Protein AF-A0A197JM34-F1 (afdb_monomer)

Solvent-accessible surface area (backbone atoms only — not comparable to full-atom values): 27589 Å² total; per-residue (Å²): 111,69,73,37,66,72,37,55,64,48,36,52,46,45,64,73,39,86,88,44,53,72,69,55,33,53,50,52,52,50,50,51,72,73,41,85,86,58,77,43,88,62,49,67,52,53,52,50,52,50,51,47,49,50,36,36,56,22,37,47,85,67,91,51,92,82,61,74,47,58,57,54,56,46,36,47,71,58,34,50,51,50,32,53,52,52,50,52,53,49,51,51,53,51,51,47,65,72,67,44,86,70,71,85,78,71,90,76,89,85,77,87,87,80,83,73,78,83,72,81,72,85,66,67,59,82,61,77,63,55,56,30,56,28,37,45,46,34,41,69,42,71,69,77,81,76,74,69,73,75,82,69,91,64,91,82,84,89,86,82,92,80,83,90,78,90,77,84,84,76,88,72,76,82,71,94,66,54,52,47,52,71,35,53,47,32,46,36,53,39,50,50,55,40,68,27,87,89,28,42,89,44,46,72,76,49,69,75,63,46,43,60,38,52,52,36,45,29,50,34,48,34,49,50,61,78,44,55,87,81,51,57,71,68,44,51,46,49,48,50,56,37,43,34,57,52,38,51,52,48,35,50,48,62,69,70,43,90,57,55,69,58,40,25,54,43,35,49,71,74,36,41,67,48,50,40,43,23,52,54,30,40,75,75,49,83,65,87,57,40,62,56,38,42,50,29,50,49,48,36,52,37,52,31,65,39,34,70,67,54,49,46,49,48,51,52,13,56,75,67,70,34,77,80,49,43,44,73,64,64,50,47,41,52,50,46,50,52,53,37,49,76,42,99,49,24,70,35,45,44,67,45,49,40,56,51,50,51,42,45,47,54,40,51,53,52,46,49,55,60,37,42,78,71,72,54,78,69,62,70,64,62,56,34,50,55,46,40,53,52,45,52,55,55,49,53,60,56,55,70,66,60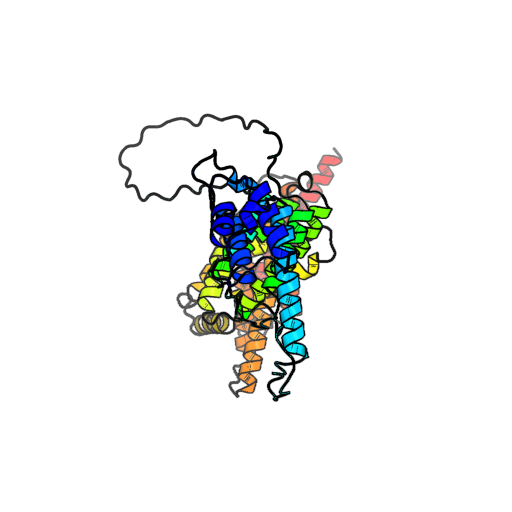,72,75,87,85,60,87,93,48,74,70,53,55,58,50,50,51,52,53,51,50,31,51,52,47,36,54,49,47,36,60,80,67,64,40,78,69,86,43,100,81,64,21,62,60,57,49,50,52,50,51,57,49,50,52,54,51,50,54,51,49,53,52,50,51,54,51,52,56,53,52,56,57,60,72,79,102

pLDDT: mean 85.45, std 16.51, range [33.84, 98.62]

Foldseek 3Di:
DVVCLPDQVSVVCQLPPPPHDPVRNLVSLLVQVVDPPRDHVVSLLVSLLSLLVLLLVLLDDDPDPPDPSVLSLQDLSSLVSLLVSLVVLLVLLVVCVVVPPPPPPDDPPDDDDDPDDPPPDDSANPRLNLSSLLSLLCLQPVDPPPPPPPPPPDDDDDDDDDDDDDDDDDDDDDPPRRRDLSSLLSVLSSLCSCLDPSNCVRDPDALVSLLSSLLSLLVSLLRCQVCVPSADLSSLASSLSSNLSSLQSSLVNQQPPPDLVVLLCCCLPPPVLSLLSSLVSLVRRDDDCSVSSNVSSLSSCLSNNAPPVLLVQCLVCVVVVPPPSNDDRVVSNLVSLLVCCPDPNVLSSLVCLLSNLLSNLVSLVVSQVVVVVVVDDDDPVSSLVSSLVVLLSSLVSLLVSLDPLPDDDDPVVVVSNVSSLVSNVSSVVSCVVSVSQDLDPPCNVVSVVSVVVSVVSSVVSVVSVVVVVVVVVVVVVD

InterPro domains:
  IPR052609 Ribosome Biogenesis Regulator [PTHR15682] (6-468)

Mean predicted aligned error: 7.55 Å

Nearest PDB structures (foldseek):
  6vfk-assembly1_B  TM=3.381E-01  e=5.484E-02  synthetic construct
  3fp2-assembly1_A  TM=1.037E-01  e=1.760E+00  Saccharomyces cerevisiae

Secondary structure (DSSP, 8-state):
-HHHHS-HHHHHHHHHSSSS-HHHHHHHHHHHHH-TT---TTHHHHHHHHHHHHHHHHHSPPS-TT-GGGGGGG-HHHHHHHHHHHHHHHHHHHHHHHH------S------S-------------S--HHHHHHHHHHHS---------------------PPP------PPPPTTPPPHHHHHHHHHHHHHHHSTTTTTT----HHHHHHHHHHHHHHHHHHHH-TTSS-HHHHHHHHHHHHHHHHHHHHHHHH-S-HHHHHHHIIIIIHHHHHHHHHHGGGS-STTHHHHHHHHHHHHHHHHH-HHHHHHHHHHHHTT-TTTS-HHHHHHHHHHHHHHTSTTHHHHHHHHHHHHHHHHHHHHHHHHHHHTTT----HHHHHHHHHHHHHHHHHHHHTTS--TTS---HHHHHHHHHHHHHHHHHHHHHHHTT-----TTTHHHHHHHHHHHHHHHHHHHHHHHHHHHHHHHHH--

Sequence (478 aa):
MEEYLSSSEAFAKALKGLQTSPSDKIRLANEAWRRQDVVLPHKQEFLLEWLCSTLVKAATPSKNPKDTSSSTITDLAHWDLFKDMLTRITHSRKLHRKYGYVAHSRHAPGHDNHTIEAQAPGVLLRVPVVPMFTALVQKLCPTPVTTTPAKSKKNNKNAEASKPSATATTITSPPTDTPSAPVLESASICFNLLSGPLMTEWFQPTLEQYTPLVQTTLEALIEMTQDSSKIDARTQEIMMDFAHIILDRFKRLVVIQPNQKKVFGLVAGKMFEALVRARVAIRSIPGTLQEDCQKAIGAILRTGLFHQEHLQEYTAGYVAGDEKSIQSYQKQLFEQIAAMSNSTHSTAVLDVLPVLVQYFVEESRRKQRSMANSGFERGLESAREIEFSFFKIIYMLAKRQLPNLTDERSESSIDHIANIMDAHNKLLSTILDLNMYQPSNNEAADQYVFMSTSFESIYSCLTTAQTLNNWRSWMIDF

Organism: NCBI:txid1314771

Structure (mmCIF, N/CA/C/O backbone):
data_AF-A0A197JM34-F1
#
_entry.id   AF-A0A197JM34-F1
#
loop_
_atom_site.group_PDB
_atom_site.id
_atom_site.type_symbol
_atom_site.label_atom_id
_atom_site.label_alt_id
_atom_site.label_comp_id
_atom_site.label_asym_id
_atom_site.label_entity_id
_atom_site.label_seq_id
_atom_site.pdbx_PDB_ins_code
_atom_site.Cartn_x
_atom_site.Cartn_y
_atom_site.Cartn_z
_atom_site.occupancy
_atom_site.B_iso_or_equiv
_atom_site.auth_seq_id
_atom_site.auth_comp_id
_atom_site.auth_asym_id
_atom_site.auth_atom_id
_atom_site.pdbx_PDB_model_num
ATOM 1 N N . MET A 1 1 ? 20.524 3.225 -40.034 1.00 72.81 1 MET A N 1
ATOM 2 C CA . MET A 1 1 ? 20.540 2.554 -38.711 1.00 72.81 1 MET A CA 1
ATOM 3 C C . MET A 1 1 ? 21.899 1.950 -38.416 1.00 72.81 1 MET A C 1
ATOM 5 O O . MET A 1 1 ? 22.437 2.282 -37.372 1.00 72.81 1 MET A O 1
ATOM 9 N N . GLU A 1 2 ? 22.480 1.159 -39.325 1.00 84.00 2 GLU A N 1
ATOM 10 C CA . GLU A 1 2 ? 23.836 0.601 -39.146 1.00 84.00 2 GLU A CA 1
ATOM 11 C C . GLU A 1 2 ? 24.896 1.665 -38.837 1.00 84.00 2 GLU A C 1
ATOM 13 O O . GLU A 1 2 ? 25.748 1.457 -37.980 1.00 84.00 2 GLU A O 1
ATOM 18 N N . GLU A 1 3 ? 24.773 2.852 -39.434 1.00 85.25 3 GLU A N 1
ATOM 19 C CA . GLU A 1 3 ? 25.654 3.990 -39.160 1.00 85.25 3 GLU A CA 1
ATOM 20 C C . GLU A 1 3 ? 25.705 4.377 -37.668 1.00 85.25 3 GLU A C 1
ATOM 22 O O . GLU A 1 3 ? 26.777 4.683 -37.154 1.00 85.25 3 GLU A O 1
ATOM 27 N N . TYR A 1 4 ? 24.594 4.284 -36.926 1.00 84.62 4 TYR A N 1
ATOM 28 C CA . TYR A 1 4 ? 24.570 4.602 -35.490 1.00 84.62 4 TYR A CA 1
ATOM 29 C C . TYR A 1 4 ? 25.203 3.519 -34.617 1.00 84.62 4 TYR A C 1
ATOM 31 O O . TYR A 1 4 ? 25.582 3.806 -33.487 1.00 84.62 4 TYR A O 1
ATOM 39 N N . LEU A 1 5 ? 25.305 2.288 -35.119 1.00 84.94 5 LEU A N 1
ATOM 40 C CA . LEU A 1 5 ? 25.933 1.165 -34.420 1.00 84.94 5 LEU A CA 1
ATOM 41 C C . LEU A 1 5 ? 27.425 1.032 -34.759 1.00 84.94 5 LEU A C 1
ATOM 43 O O . LEU A 1 5 ? 28.106 0.199 -34.168 1.00 84.94 5 LEU A O 1
ATOM 47 N N . SER A 1 6 ? 27.936 1.863 -35.675 1.00 85.56 6 SER A N 1
ATOM 48 C CA . SER A 1 6 ? 29.338 1.845 -36.106 1.00 85.56 6 SER A CA 1
ATOM 49 C C . SER A 1 6 ? 30.319 2.341 -35.037 1.00 85.56 6 SER A C 1
ATOM 51 O O . SER A 1 6 ? 31.479 1.931 -35.034 1.00 85.56 6 SER A O 1
ATOM 53 N N . SER A 1 7 ? 29.872 3.195 -34.106 1.00 92.19 7 SER A N 1
ATOM 54 C CA . SER A 1 7 ? 30.683 3.660 -32.978 1.00 92.19 7 SER A CA 1
ATOM 55 C C . SER A 1 7 ? 29.853 3.879 -31.712 1.00 92.19 7 SER A C 1
ATOM 57 O O . SER A 1 7 ? 28.688 4.283 -31.759 1.00 92.19 7 SER A O 1
ATOM 59 N N . SER A 1 8 ? 30.472 3.650 -30.551 1.00 91.25 8 SER A N 1
ATOM 60 C CA . SER A 1 8 ? 29.854 3.874 -29.236 1.00 91.25 8 SER A CA 1
ATOM 61 C C . SER A 1 8 ? 29.412 5.329 -29.033 1.00 91.25 8 SER A C 1
ATOM 63 O O . SER A 1 8 ? 28.371 5.585 -28.423 1.00 91.25 8 SER A O 1
ATOM 65 N N . GLU A 1 9 ? 30.164 6.286 -29.583 1.00 93.44 9 GLU A N 1
ATOM 66 C CA . GLU A 1 9 ? 29.843 7.712 -29.537 1.00 93.44 9 GLU A CA 1
ATOM 67 C C . GLU A 1 9 ? 28.615 8.050 -30.391 1.00 93.44 9 GLU A C 1
ATOM 69 O O . GLU A 1 9 ? 27.689 8.704 -29.899 1.00 93.44 9 GLU A O 1
ATOM 74 N N . ALA A 1 10 ? 28.567 7.574 -31.642 1.00 93.19 10 ALA A N 1
ATOM 75 C CA . ALA A 1 10 ? 27.424 7.790 -32.529 1.00 93.19 10 ALA A CA 1
ATOM 76 C C . ALA A 1 10 ? 26.146 7.196 -31.925 1.00 93.19 10 ALA A C 1
ATOM 78 O O . ALA A 1 10 ? 25.104 7.856 -31.909 1.00 93.19 10 ALA A O 1
ATOM 79 N N . PHE A 1 11 ? 26.252 6.002 -31.339 1.00 95.44 11 PHE A N 1
ATOM 80 C CA . PHE A 1 11 ? 25.159 5.342 -30.636 1.00 95.44 11 PHE A CA 1
ATOM 81 C C . PHE A 1 11 ? 24.652 6.162 -29.442 1.00 95.44 11 PHE A C 1
ATOM 83 O O . PHE A 1 11 ? 23.457 6.459 -29.331 1.00 95.44 11 PHE A O 1
ATOM 90 N N . ALA A 1 12 ? 25.558 6.584 -28.554 1.00 94.69 12 ALA A N 1
ATOM 91 C CA . ALA A 1 12 ? 25.198 7.370 -27.379 1.00 94.69 12 ALA A CA 1
ATOM 92 C C . ALA A 1 12 ? 24.575 8.722 -27.762 1.00 94.69 12 ALA A C 1
ATOM 94 O O . ALA A 1 12 ? 23.605 9.160 -27.132 1.00 94.69 12 ALA A O 1
ATOM 95 N N . LYS A 1 13 ? 25.091 9.363 -28.818 1.00 95.19 13 LYS A N 1
ATOM 96 C CA . LYS A 1 13 ? 24.552 10.609 -29.373 1.00 95.19 13 LYS A CA 1
ATOM 97 C C . LYS A 1 13 ? 23.167 10.403 -29.980 1.00 95.19 13 LYS A C 1
ATOM 99 O O . LYS A 1 13 ? 22.299 11.246 -29.768 1.00 95.19 13 LYS A O 1
ATOM 104 N N . ALA A 1 14 ? 22.925 9.286 -30.662 1.00 95.38 14 ALA A N 1
ATOM 105 C CA . ALA A 1 14 ? 21.617 8.961 -31.222 1.00 95.38 14 ALA A CA 1
ATOM 106 C C . ALA A 1 14 ? 20.561 8.731 -30.125 1.00 95.38 14 ALA A C 1
ATOM 108 O O . ALA A 1 14 ? 19.447 9.247 -30.234 1.00 95.38 14 ALA A O 1
ATOM 109 N N . LEU A 1 15 ? 20.910 8.034 -29.037 1.00 95.19 15 LEU A N 1
ATOM 110 C CA . LEU A 1 15 ? 19.987 7.777 -27.923 1.00 95.19 15 LEU A CA 1
ATOM 111 C C . LEU A 1 15 ? 19.702 9.011 -27.054 1.00 95.19 15 LEU A C 1
ATOM 113 O O . LEU A 1 15 ? 18.572 9.196 -26.592 1.00 95.19 15 LEU A O 1
ATOM 117 N N . LYS A 1 16 ? 20.706 9.861 -26.813 1.00 93.31 16 LYS A N 1
ATOM 118 C CA . LYS A 1 16 ? 20.572 11.049 -25.947 1.00 93.31 16 LYS A CA 1
ATOM 119 C C . LYS A 1 16 ? 20.187 12.321 -26.709 1.00 93.31 16 LYS A C 1
ATOM 121 O O . LYS A 1 16 ? 19.658 13.247 -26.100 1.00 93.31 16 LYS A O 1
ATOM 126 N N . GLY A 1 17 ? 20.443 12.378 -28.013 1.00 91.19 17 GLY A N 1
ATOM 127 C CA . GLY A 1 17 ? 20.218 13.554 -28.852 1.00 91.19 17 GLY A CA 1
ATOM 128 C C . GLY A 1 17 ? 18.743 13.836 -29.138 1.00 91.19 17 GLY A C 1
ATOM 129 O O . GLY A 1 17 ? 17.887 12.966 -29.007 1.00 91.19 17 GLY A O 1
ATOM 130 N N . LEU A 1 18 ? 18.439 15.066 -29.552 1.00 89.69 18 LEU A N 1
ATOM 131 C CA . LEU A 1 18 ? 17.082 15.491 -29.931 1.00 89.69 18 LEU A CA 1
ATOM 132 C C . LEU A 1 18 ? 16.704 15.113 -31.374 1.00 89.69 18 LEU A C 1
ATOM 134 O O . LEU A 1 18 ? 15.534 15.166 -31.721 1.00 89.69 18 LEU A O 1
ATOM 138 N N . GLN A 1 19 ? 17.687 14.736 -32.199 1.00 92.94 19 GLN A N 1
ATOM 139 C CA . GLN A 1 19 ? 17.500 14.482 -33.635 1.00 92.94 19 GLN A CA 1
ATOM 140 C C . GLN A 1 19 ? 16.808 13.146 -33.932 1.00 92.94 19 GLN A C 1
ATOM 142 O O . GLN A 1 19 ? 16.233 12.965 -35.000 1.00 92.94 19 GLN A O 1
ATOM 147 N N . THR A 1 20 ? 16.861 12.207 -32.988 1.00 92.69 20 THR A N 1
ATOM 148 C CA . THR A 1 20 ? 16.261 10.880 -33.131 1.00 92.69 20 THR A CA 1
ATOM 149 C C . THR A 1 20 ? 14.874 10.878 -32.500 1.00 92.69 20 THR A C 1
ATOM 151 O O . THR A 1 20 ? 14.718 11.288 -31.342 1.00 92.69 20 THR A O 1
ATOM 154 N N . SER A 1 21 ? 13.874 10.385 -33.231 1.00 93.00 21 SER A N 1
ATOM 155 C CA . SER A 1 21 ? 12.513 10.249 -32.709 1.00 93.00 21 SER A CA 1
ATOM 156 C C . SER A 1 21 ? 12.462 9.278 -31.509 1.00 93.00 21 SER A C 1
ATOM 158 O O . SER A 1 21 ? 13.313 8.388 -31.404 1.00 93.00 21 SER A O 1
ATOM 160 N N . PRO A 1 22 ? 11.493 9.401 -30.577 1.00 93.06 22 PRO A N 1
ATOM 161 C CA . PRO A 1 22 ? 11.365 8.462 -29.457 1.00 93.06 22 PRO A CA 1
ATOM 162 C C . PRO A 1 22 ? 11.225 6.993 -29.892 1.00 93.06 22 PRO A C 1
ATOM 164 O O . PRO A 1 22 ? 11.863 6.121 -29.304 1.00 93.06 22 PRO A O 1
ATOM 167 N N . SER A 1 23 ? 10.460 6.724 -30.957 1.00 94.50 23 SER A N 1
ATOM 168 C CA . SER A 1 23 ? 10.277 5.381 -31.524 1.00 94.50 23 SER A CA 1
ATOM 169 C C . SER A 1 23 ? 11.570 4.822 -32.137 1.00 94.50 23 SER A C 1
ATOM 171 O O . SER A 1 23 ? 11.894 3.647 -31.956 1.00 94.50 23 SER A O 1
ATOM 173 N N . ASP A 1 24 ? 12.364 5.661 -32.805 1.00 95.56 24 ASP A N 1
ATOM 174 C CA . ASP A 1 24 ? 13.670 5.254 -33.328 1.00 95.56 24 ASP A CA 1
ATOM 175 C C . ASP A 1 24 ? 14.680 4.990 -32.213 1.00 95.56 24 ASP A C 1
ATOM 177 O O . ASP A 1 24 ? 15.460 4.044 -32.313 1.00 95.56 24 ASP A O 1
ATOM 181 N N . LYS A 1 25 ? 14.647 5.774 -31.128 1.00 96.38 25 LYS A N 1
ATOM 182 C CA . LYS A 1 25 ? 15.509 5.548 -29.960 1.00 96.38 25 LYS A CA 1
ATOM 183 C C . LYS A 1 25 ? 15.228 4.203 -29.302 1.00 96.38 25 LYS A C 1
ATOM 185 O O . LYS A 1 25 ? 16.170 3.457 -29.046 1.00 96.38 25 LYS A O 1
ATOM 190 N N . ILE A 1 26 ? 13.957 3.875 -29.050 1.00 97.38 26 ILE A N 1
ATOM 191 C CA . ILE A 1 26 ? 13.606 2.587 -28.436 1.00 97.38 26 ILE A CA 1
ATOM 192 C C . ILE A 1 26 ? 13.943 1.415 -29.365 1.00 97.38 26 ILE A C 1
ATOM 194 O O . ILE A 1 26 ? 14.484 0.408 -28.906 1.00 97.38 26 ILE A O 1
ATOM 198 N N . ARG A 1 27 ? 13.730 1.566 -30.680 1.00 97.19 27 ARG A N 1
ATOM 199 C CA . ARG A 1 27 ? 14.135 0.571 -31.683 1.00 97.19 27 ARG A CA 1
ATOM 200 C C . ARG A 1 27 ? 15.649 0.350 -31.680 1.00 97.19 27 ARG A C 1
ATOM 202 O O . ARG A 1 27 ? 16.086 -0.794 -31.588 1.00 97.19 27 ARG A O 1
ATOM 209 N N . LEU A 1 28 ? 16.430 1.430 -31.721 1.00 97.19 28 LEU A N 1
ATOM 210 C CA . LEU A 1 28 ? 17.893 1.396 -31.701 1.00 97.19 28 LEU A CA 1
ATOM 211 C C . LEU A 1 28 ? 18.427 0.755 -30.409 1.00 97.19 28 LEU A C 1
ATOM 213 O O . LEU A 1 28 ? 19.334 -0.075 -30.459 1.00 97.19 28 LEU A O 1
ATOM 217 N N . ALA A 1 29 ? 17.840 1.086 -29.255 1.00 97.62 29 ALA A N 1
ATOM 218 C CA . ALA A 1 29 ? 18.199 0.484 -27.972 1.00 97.62 29 ALA A CA 1
ATOM 219 C C . ALA A 1 29 ? 17.871 -1.017 -27.914 1.00 97.62 29 ALA A C 1
ATOM 221 O O . ALA A 1 29 ? 18.677 -1.799 -27.412 1.00 97.62 29 ALA A O 1
ATOM 222 N N . ASN A 1 30 ? 16.718 -1.430 -28.449 1.00 97.75 30 ASN A N 1
ATOM 223 C CA . ASN A 1 30 ? 16.312 -2.835 -28.509 1.00 97.75 30 ASN A CA 1
ATOM 224 C C . ASN A 1 30 ? 17.216 -3.653 -29.447 1.00 97.75 30 ASN A C 1
ATOM 226 O O . ASN A 1 30 ? 17.644 -4.752 -29.096 1.00 97.75 30 ASN A O 1
ATOM 230 N N . GLU A 1 31 ? 17.559 -3.108 -30.617 1.00 96.69 31 GLU A N 1
ATOM 231 C CA . GLU A 1 31 ? 18.496 -3.748 -31.542 1.00 96.69 31 GLU A CA 1
ATOM 232 C C . GLU A 1 31 ? 19.875 -3.911 -30.895 1.00 96.69 31 GLU A C 1
ATOM 234 O O . GLU A 1 31 ? 20.408 -5.023 -30.853 1.00 96.69 31 GLU A O 1
ATOM 239 N N . ALA A 1 32 ? 20.408 -2.834 -30.307 1.00 96.31 32 ALA A N 1
ATOM 240 C CA . ALA A 1 32 ? 21.668 -2.889 -29.586 1.00 96.31 32 ALA A CA 1
ATOM 241 C C . ALA A 1 32 ? 21.612 -3.927 -28.467 1.00 96.31 32 ALA A C 1
ATOM 243 O O . ALA A 1 32 ? 22.497 -4.769 -28.402 1.00 96.31 32 ALA A O 1
ATOM 244 N N . TRP A 1 33 ? 20.570 -3.944 -27.630 1.00 96.44 33 TRP A N 1
ATOM 245 C CA . TRP A 1 33 ? 20.419 -4.911 -26.538 1.00 96.44 33 TRP A CA 1
ATOM 246 C C . TRP A 1 33 ? 20.502 -6.374 -27.006 1.00 96.44 33 TRP A C 1
ATOM 248 O O . TRP A 1 33 ? 21.169 -7.189 -26.366 1.00 96.44 33 TRP A O 1
ATOM 258 N N . ARG A 1 34 ? 19.880 -6.708 -28.144 1.00 96.06 34 ARG A N 1
ATOM 259 C CA . ARG A 1 34 ? 19.813 -8.084 -28.667 1.00 96.06 34 ARG A CA 1
ATOM 260 C C . ARG A 1 34 ? 21.080 -8.541 -29.391 1.00 96.06 34 ARG A C 1
ATOM 262 O O . ARG A 1 34 ? 21.389 -9.730 -29.363 1.00 96.06 34 ARG A O 1
ATOM 269 N N . ARG A 1 35 ? 21.796 -7.622 -30.036 1.00 94.69 35 ARG A N 1
ATOM 270 C CA . ARG A 1 35 ? 22.958 -7.904 -30.891 1.00 94.69 35 ARG A CA 1
ATOM 271 C C . ARG A 1 35 ? 24.244 -8.091 -30.093 1.00 94.69 35 ARG A C 1
ATOM 273 O O . ARG A 1 35 ? 24.640 -7.183 -29.377 1.00 94.69 35 ARG A O 1
ATOM 280 N N . GLN A 1 36 ? 24.928 -9.229 -30.201 1.00 91.19 36 GLN A N 1
ATOM 281 C CA . GLN A 1 36 ? 26.193 -9.457 -29.476 1.00 91.19 36 GLN A CA 1
ATOM 282 C C . GLN A 1 36 ? 27.399 -8.750 -30.111 1.00 91.19 36 GLN A C 1
ATOM 284 O O . GLN A 1 36 ? 28.368 -8.460 -29.421 1.00 91.19 36 GLN A O 1
ATOM 289 N N . ASP A 1 37 ? 27.314 -8.438 -31.401 1.00 90.88 37 ASP A N 1
ATOM 290 C CA . ASP A 1 37 ? 28.359 -7.801 -32.205 1.00 90.88 37 ASP A CA 1
ATOM 291 C C . ASP A 1 37 ? 28.486 -6.286 -31.968 1.00 90.88 37 ASP A C 1
ATOM 293 O O . ASP A 1 37 ? 29.477 -5.674 -32.358 1.00 90.88 37 ASP A O 1
ATOM 297 N N . VAL A 1 38 ? 27.511 -5.668 -31.293 1.00 90.69 38 VAL A N 1
ATOM 298 C CA . VAL A 1 38 ? 27.572 -4.249 -30.918 1.00 90.69 38 VAL A CA 1
ATOM 299 C C . VAL A 1 38 ? 28.519 -4.070 -29.731 1.00 90.69 38 VAL A C 1
ATOM 301 O O . VAL A 1 38 ? 28.158 -4.354 -28.583 1.00 90.69 38 VAL A O 1
ATOM 304 N N . VAL A 1 39 ? 29.718 -3.557 -30.015 1.00 88.19 39 VAL A N 1
ATOM 305 C CA . VAL A 1 39 ? 30.751 -3.252 -29.018 1.00 88.19 39 VAL A CA 1
ATOM 306 C C . VAL A 1 39 ? 30.450 -1.906 -28.359 1.00 88.19 39 VAL A C 1
ATOM 308 O O . VAL A 1 39 ? 30.735 -0.839 -28.901 1.00 88.19 39 VAL A O 1
ATOM 311 N N . LEU A 1 40 ? 29.867 -1.958 -27.163 1.00 90.19 40 LEU A N 1
ATOM 312 C CA . LEU A 1 40 ? 29.619 -0.790 -26.323 1.00 90.19 40 LEU A CA 1
ATOM 313 C C . LEU A 1 40 ? 30.230 -1.036 -24.935 1.00 90.19 40 LEU A C 1
ATOM 315 O O . LEU A 1 40 ? 29.888 -2.041 -24.305 1.00 90.19 40 LEU A O 1
ATOM 319 N N . PRO A 1 41 ? 31.108 -0.149 -24.431 1.00 89.44 41 PRO A N 1
ATOM 320 C CA . PRO A 1 41 ? 31.619 -0.264 -23.069 1.00 89.44 41 PRO A CA 1
ATOM 321 C C . PRO A 1 41 ? 30.465 -0.273 -22.064 1.00 89.44 41 PRO A C 1
ATOM 323 O O . PRO A 1 41 ? 29.601 0.601 -22.127 1.00 89.44 41 PRO A O 1
ATOM 326 N N . HIS A 1 42 ? 30.442 -1.257 -21.158 1.00 90.38 42 HIS A N 1
ATOM 327 C CA . HIS A 1 42 ? 29.378 -1.418 -20.153 1.00 90.38 42 HIS A CA 1
ATOM 328 C C . HIS A 1 42 ? 27.971 -1.345 -20.762 1.00 90.38 42 HIS A C 1
ATOM 330 O O . HIS A 1 42 ? 27.092 -0.599 -20.327 1.00 90.38 42 HIS A O 1
ATOM 336 N N . LYS A 1 43 ? 27.781 -2.084 -21.858 1.00 92.56 43 LYS A N 1
ATOM 337 C CA . LYS A 1 43 ? 26.567 -2.041 -22.669 1.00 92.56 43 LYS A CA 1
ATOM 338 C C . LYS A 1 43 ? 25.286 -2.221 -21.860 1.00 92.56 43 LYS A C 1
ATOM 340 O O . LYS A 1 43 ? 24.303 -1.525 -22.117 1.00 92.56 43 LYS A O 1
ATOM 345 N N . GLN A 1 44 ? 25.275 -3.179 -20.932 1.00 93.19 44 GLN A N 1
ATOM 346 C CA . GLN A 1 44 ? 24.068 -3.510 -20.180 1.00 93.19 44 GLN A CA 1
ATOM 347 C C . GLN A 1 44 ? 23.716 -2.393 -19.201 1.00 93.19 44 GLN A C 1
ATOM 349 O O . GLN A 1 44 ? 22.569 -1.953 -19.156 1.00 93.19 44 GLN A O 1
ATOM 354 N N . GLU A 1 45 ? 24.722 -1.895 -18.486 1.00 92.25 45 GLU A N 1
ATOM 355 C CA . GLU A 1 45 ? 24.641 -0.769 -17.564 1.00 92.25 45 GLU A CA 1
ATOM 356 C C . GLU A 1 45 ? 24.133 0.478 -18.287 1.00 92.25 45 GLU A C 1
ATOM 358 O O . GLU A 1 45 ? 23.158 1.094 -17.861 1.00 92.25 45 GLU A O 1
ATOM 363 N N . PHE A 1 46 ? 24.766 0.817 -19.413 1.00 94.25 46 PHE A N 1
ATOM 364 C CA . PHE A 1 46 ? 24.465 2.017 -20.180 1.00 94.25 46 PHE A CA 1
ATOM 365 C C . PHE A 1 46 ? 23.023 2.021 -20.692 1.00 94.25 46 PHE A C 1
ATOM 367 O O . PHE A 1 46 ? 22.317 3.022 -20.550 1.00 94.25 46 PHE A O 1
ATOM 374 N N . LEU A 1 47 ? 22.573 0.910 -21.287 1.00 96.06 47 LEU A N 1
ATOM 375 C CA . LEU A 1 47 ? 21.222 0.804 -21.837 1.00 96.06 47 LEU A CA 1
ATOM 376 C C . LEU A 1 47 ? 20.158 0.817 -20.738 1.00 96.06 47 LEU A C 1
ATOM 378 O O . LEU A 1 47 ? 19.148 1.509 -20.879 1.00 96.06 47 LEU A O 1
ATOM 382 N N . LEU A 1 48 ? 20.400 0.105 -19.635 1.00 96.00 48 LEU A N 1
ATOM 383 C CA . LEU A 1 48 ? 19.492 0.079 -18.494 1.00 96.00 48 LEU A CA 1
ATOM 384 C C . LEU A 1 48 ? 19.371 1.465 -17.844 1.00 96.00 48 LEU A C 1
ATOM 386 O O . LEU A 1 48 ? 18.261 1.929 -17.583 1.00 96.00 48 LEU A O 1
ATOM 390 N N . GLU A 1 49 ? 20.495 2.152 -17.620 1.00 95.69 49 GLU A N 1
ATOM 391 C CA . GLU A 1 49 ? 20.528 3.502 -17.049 1.00 95.69 49 GLU A CA 1
ATOM 392 C C . GLU A 1 49 ? 19.846 4.521 -17.971 1.00 95.69 49 GLU A C 1
ATOM 394 O O . GLU A 1 49 ? 19.070 5.361 -17.499 1.00 95.69 49 GLU A O 1
ATOM 399 N N . TRP A 1 50 ? 20.079 4.430 -19.285 1.00 96.75 50 TRP A N 1
ATOM 400 C CA . TRP A 1 50 ? 19.402 5.261 -20.280 1.00 96.75 50 TRP A CA 1
ATOM 401 C C . TRP A 1 50 ? 17.884 5.051 -20.261 1.00 96.75 50 TRP A C 1
ATOM 403 O O . TRP A 1 50 ? 17.139 6.035 -20.224 1.00 96.75 50 TRP A O 1
ATOM 413 N N . LEU A 1 51 ? 17.419 3.799 -20.242 1.00 97.69 51 LEU A N 1
ATOM 414 C CA . LEU A 1 51 ? 15.991 3.481 -20.254 1.00 97.69 51 LEU A CA 1
ATOM 415 C C . LEU A 1 51 ? 15.305 3.950 -18.965 1.00 97.69 51 LEU A C 1
ATOM 417 O O . LEU A 1 51 ? 14.294 4.649 -19.032 1.00 97.69 51 LEU A O 1
ATOM 421 N N . CYS A 1 52 ? 15.902 3.671 -17.801 1.00 97.12 52 CYS A N 1
ATOM 422 C CA . CYS A 1 52 ? 15.398 4.150 -16.511 1.00 97.12 52 CYS A CA 1
ATOM 423 C C . CYS A 1 52 ? 15.339 5.681 -16.470 1.00 97.12 52 CYS A C 1
ATOM 425 O O . CYS A 1 52 ? 14.331 6.256 -16.068 1.00 97.12 52 CYS A O 1
ATOM 427 N N . SER A 1 53 ? 16.396 6.359 -16.929 1.00 96.31 53 SER A N 1
ATOM 428 C CA . SER A 1 53 ? 16.427 7.825 -16.995 1.00 96.31 53 SER A CA 1
ATOM 429 C C . SER A 1 53 ? 15.341 8.383 -17.913 1.00 96.31 53 SER A C 1
ATOM 431 O O . SER A 1 53 ? 14.782 9.441 -17.633 1.00 96.31 53 SER A O 1
ATOM 433 N N . THR A 1 54 ? 15.051 7.694 -19.016 1.00 96.19 54 THR A N 1
ATOM 434 C CA . THR A 1 54 ? 14.031 8.094 -19.991 1.00 96.19 54 THR A CA 1
ATOM 435 C C . THR A 1 54 ? 12.627 7.960 -19.397 1.00 96.19 54 THR A C 1
ATOM 437 O O . THR A 1 54 ? 11.866 8.926 -19.427 1.00 96.19 54 THR A O 1
ATOM 440 N N . LEU A 1 55 ? 12.316 6.826 -18.762 1.00 97.00 55 LEU A N 1
ATOM 441 C CA . LEU A 1 55 ? 11.036 6.600 -18.081 1.00 97.00 55 LEU A CA 1
ATOM 442 C C . LEU A 1 55 ? 10.837 7.542 -16.883 1.00 97.00 55 LEU A C 1
ATOM 444 O O . LEU A 1 55 ? 9.755 8.091 -16.699 1.00 97.00 55 LEU A O 1
ATOM 448 N N . VAL A 1 56 ? 11.880 7.805 -16.092 1.00 96.44 56 VAL A N 1
ATOM 449 C CA . VAL A 1 56 ? 11.795 8.745 -14.960 1.00 96.44 56 VAL A CA 1
ATOM 450 C C . VAL A 1 56 ? 11.608 10.189 -15.429 1.00 96.44 56 VAL A C 1
ATOM 452 O O . VAL A 1 56 ? 10.843 10.930 -14.819 1.00 96.44 56 VAL A O 1
ATOM 455 N N . LYS A 1 57 ? 12.235 10.600 -16.537 1.00 94.88 57 LYS A N 1
ATOM 456 C CA . LYS A 1 57 ? 11.968 11.916 -17.146 1.00 94.88 57 LYS A CA 1
ATOM 457 C C . LYS A 1 57 ? 10.540 12.022 -17.686 1.00 94.88 57 LYS A C 1
ATOM 459 O O . LYS A 1 57 ? 9.927 13.075 -17.555 1.00 94.88 57 LYS A O 1
ATOM 464 N N . ALA A 1 58 ? 10.005 10.944 -18.257 1.00 94.00 58 ALA A N 1
ATOM 465 C CA . ALA A 1 58 ? 8.609 10.877 -18.691 1.00 94.00 58 ALA A CA 1
ATOM 466 C C . ALA A 1 58 ? 7.620 10.953 -17.512 1.00 94.00 58 ALA A C 1
ATOM 468 O O . ALA A 1 58 ? 6.512 11.459 -17.664 1.00 94.00 58 ALA A O 1
ATOM 469 N N . ALA A 1 59 ? 8.036 10.486 -16.332 1.00 94.56 59 ALA A N 1
ATOM 470 C CA . ALA A 1 59 ? 7.245 10.512 -15.106 1.00 94.56 59 ALA A CA 1
ATOM 471 C C . ALA A 1 59 ? 7.145 11.903 -14.459 1.00 94.56 59 ALA A C 1
ATOM 473 O O . ALA A 1 59 ? 6.210 12.170 -13.707 1.00 94.56 59 ALA A O 1
ATOM 474 N N . THR A 1 60 ? 8.105 12.796 -14.716 1.00 91.81 60 THR A N 1
ATOM 475 C CA . THR A 1 60 ? 8.057 14.153 -14.164 1.00 91.81 60 THR A CA 1
ATOM 476 C C . THR A 1 60 ? 7.082 15.028 -14.954 1.00 91.81 60 THR A C 1
ATOM 478 O O . THR A 1 60 ? 7.202 15.091 -16.179 1.00 91.81 60 THR A O 1
ATOM 481 N N . PRO A 1 61 ? 6.146 15.742 -14.296 1.00 85.56 61 PRO A N 1
ATOM 482 C CA . PRO A 1 61 ? 5.229 16.639 -14.989 1.00 85.56 61 PRO A CA 1
ATOM 483 C C . PRO A 1 61 ? 6.028 17.740 -15.690 1.00 85.56 61 PRO A C 1
ATOM 485 O O . PRO A 1 61 ? 6.727 18.523 -15.038 1.00 85.56 61 PRO A O 1
ATOM 488 N N . SER A 1 62 ? 5.953 17.789 -17.023 1.00 83.62 62 SER A N 1
ATOM 489 C CA . SER A 1 62 ? 6.607 18.862 -17.767 1.00 83.62 62 SER A CA 1
ATOM 490 C C . SER A 1 62 ? 5.880 20.181 -17.524 1.00 83.62 62 SER A C 1
ATOM 492 O O . SER A 1 62 ? 4.652 20.258 -17.564 1.00 83.62 62 SER A O 1
ATOM 494 N N . LYS A 1 63 ? 6.654 21.249 -17.305 1.00 84.19 63 LYS A N 1
ATOM 495 C CA . LYS A 1 63 ? 6.132 22.623 -17.298 1.00 84.19 63 LYS A CA 1
ATOM 496 C C . LYS A 1 63 ? 5.697 23.073 -18.694 1.00 84.19 63 LYS A C 1
ATOM 498 O O . LYS A 1 63 ? 4.929 24.023 -18.808 1.00 84.19 63 LYS A O 1
ATOM 503 N N . ASN A 1 64 ? 6.192 22.408 -19.737 1.00 80.75 64 ASN A N 1
ATOM 504 C CA . ASN A 1 64 ? 5.860 22.710 -21.115 1.00 80.75 64 ASN A CA 1
ATOM 505 C C . ASN A 1 64 ? 4.767 21.749 -21.598 1.00 80.75 64 ASN A C 1
ATOM 507 O O . ASN A 1 64 ? 5.049 20.573 -21.824 1.00 80.75 64 ASN A O 1
ATOM 511 N N . PRO A 1 65 ? 3.538 22.232 -21.854 1.00 70.88 65 PRO A N 1
ATOM 512 C CA . PRO A 1 65 ? 2.446 21.393 -22.354 1.00 70.88 65 PRO A CA 1
ATOM 513 C C . PRO A 1 65 ? 2.695 20.837 -23.768 1.00 70.88 65 PRO A C 1
ATOM 515 O O . PRO A 1 65 ? 1.923 20.017 -24.247 1.00 70.88 65 PRO A O 1
ATOM 518 N N . LYS A 1 66 ? 3.759 21.286 -24.450 1.00 75.88 66 LYS A N 1
ATOM 519 C CA . LYS A 1 66 ? 4.181 20.780 -25.765 1.00 75.88 66 LYS A CA 1
ATOM 520 C C . LYS A 1 66 ? 5.176 19.618 -25.687 1.00 75.88 66 LYS A C 1
ATOM 522 O O . LYS A 1 66 ? 5.527 19.075 -26.732 1.00 75.88 66 LYS A O 1
ATOM 527 N N . ASP A 1 67 ? 5.646 19.245 -24.498 1.00 74.62 67 ASP A N 1
ATOM 528 C CA . ASP A 1 67 ? 6.597 18.145 -24.373 1.00 74.62 67 ASP A CA 1
ATOM 529 C C . ASP A 1 67 ? 5.870 16.808 -24.542 1.00 74.62 67 ASP A C 1
ATOM 531 O O . ASP A 1 67 ? 5.120 16.365 -23.676 1.00 74.62 67 ASP A O 1
ATOM 535 N N . THR A 1 68 ? 6.149 16.121 -25.648 1.00 70.88 68 THR A N 1
ATOM 536 C CA . THR A 1 68 ? 5.636 14.776 -25.960 1.00 70.88 68 THR A CA 1
ATOM 537 C C . THR A 1 68 ? 6.220 13.677 -25.061 1.00 70.88 68 THR A C 1
ATOM 539 O O . THR A 1 68 ? 6.067 12.496 -25.349 1.00 70.88 68 THR A O 1
ATOM 542 N N . SER A 1 69 ? 6.939 14.024 -23.990 1.00 73.56 69 SER A N 1
ATOM 543 C CA . SER A 1 69 ? 7.578 13.054 -23.095 1.00 73.56 69 SER A CA 1
ATOM 544 C C . SER A 1 69 ? 6.573 12.257 -22.264 1.00 73.56 69 SER A C 1
ATOM 546 O O . SER A 1 69 ? 6.908 11.167 -21.807 1.00 73.56 69 SER A O 1
ATOM 548 N N . SER A 1 70 ? 5.344 12.754 -22.084 1.00 75.94 70 SER A N 1
ATOM 549 C CA . SER A 1 70 ? 4.325 12.073 -21.281 1.00 75.94 70 SER A CA 1
ATOM 550 C C . SER A 1 70 ? 3.837 10.768 -21.904 1.00 75.94 70 SER A C 1
ATOM 552 O O . SER A 1 70 ? 3.457 9.873 -21.159 1.00 75.94 70 SER A O 1
ATOM 554 N N . SER A 1 71 ? 3.874 10.614 -23.233 1.00 87.62 71 SER A N 1
ATOM 555 C CA . SER A 1 71 ? 3.428 9.378 -23.891 1.00 87.62 71 SER A CA 1
ATOM 556 C C . SER A 1 71 ? 4.422 8.228 -23.721 1.00 87.62 71 SER A C 1
ATOM 558 O O . SER A 1 71 ? 4.061 7.069 -23.877 1.00 87.62 71 SER A O 1
ATOM 560 N N . THR A 1 72 ? 5.682 8.515 -23.377 1.00 94.06 72 THR A N 1
ATOM 561 C CA . THR A 1 72 ? 6.699 7.475 -23.173 1.00 94.06 72 THR A CA 1
ATOM 562 C C . THR A 1 72 ? 6.378 6.581 -21.976 1.00 94.06 72 THR A C 1
ATOM 564 O O . THR A 1 72 ? 6.682 5.393 -22.015 1.00 94.06 72 THR A O 1
ATOM 567 N N . ILE A 1 73 ? 5.741 7.112 -20.924 1.00 95.50 73 ILE A N 1
ATOM 568 C CA . ILE A 1 73 ? 5.387 6.300 -19.750 1.00 95.50 73 ILE A CA 1
ATOM 569 C C . ILE A 1 73 ? 4.271 5.295 -20.056 1.00 95.50 73 ILE A C 1
ATOM 571 O O . ILE A 1 73 ? 4.173 4.279 -19.376 1.00 95.50 73 ILE A O 1
ATOM 575 N N . THR A 1 74 ? 3.451 5.551 -21.076 1.00 95.69 74 THR A N 1
ATOM 576 C CA . THR A 1 74 ? 2.345 4.682 -21.498 1.00 95.69 74 THR A CA 1
ATOM 577 C C . THR A 1 74 ? 2.661 3.875 -22.757 1.00 95.69 74 THR A C 1
ATOM 579 O O . THR A 1 74 ? 1.814 3.120 -23.229 1.00 95.69 74 THR A O 1
ATOM 582 N N . ASP A 1 75 ? 3.884 3.982 -23.283 1.00 96.06 75 ASP A N 1
ATOM 583 C CA . ASP A 1 75 ? 4.333 3.233 -24.453 1.00 96.06 75 ASP A CA 1
ATOM 584 C C . ASP A 1 75 ? 4.828 1.832 -24.067 1.00 96.06 75 ASP A C 1
ATOM 586 O O . ASP A 1 75 ? 5.816 1.662 -23.344 1.00 96.06 75 ASP A O 1
ATOM 590 N N . LEU A 1 76 ? 4.162 0.811 -24.609 1.00 97.00 76 LEU A N 1
ATOM 591 C CA . LEU A 1 76 ? 4.469 -0.597 -24.370 1.00 97.00 76 LEU A CA 1
ATOM 592 C C . LEU A 1 76 ? 5.905 -0.966 -24.762 1.00 97.00 76 LEU A C 1
ATOM 594 O O . LEU A 1 76 ? 6.540 -1.745 -24.053 1.00 97.00 76 LEU A O 1
ATOM 598 N N . ALA A 1 77 ? 6.455 -0.380 -25.831 1.00 97.50 77 ALA A N 1
ATOM 599 C CA . ALA A 1 77 ? 7.785 -0.744 -26.322 1.00 97.50 77 ALA A CA 1
ATOM 600 C C . ALA A 1 77 ? 8.895 -0.465 -25.292 1.00 97.50 77 ALA A C 1
ATOM 602 O O . ALA A 1 77 ? 9.857 -1.231 -25.183 1.00 97.50 77 ALA A O 1
ATOM 603 N N . HIS A 1 78 ? 8.751 0.607 -24.506 1.00 97.88 78 HIS A N 1
ATOM 604 C CA . HIS A 1 78 ? 9.701 0.956 -23.451 1.00 97.88 78 HIS A CA 1
ATOM 605 C C . HIS A 1 78 ? 9.643 -0.041 -22.288 1.00 97.88 78 HIS A C 1
ATOM 607 O O . HIS A 1 78 ? 10.685 -0.499 -21.811 1.00 97.88 78 HIS A O 1
ATOM 613 N N . TRP A 1 79 ? 8.436 -0.420 -21.865 1.00 98.19 79 TRP A N 1
ATOM 614 C CA . TRP A 1 79 ? 8.233 -1.383 -20.783 1.00 98.19 79 TRP A CA 1
ATOM 615 C C . TRP A 1 79 ? 8.619 -2.809 -21.175 1.00 98.19 79 TRP A C 1
ATOM 617 O O . TRP A 1 79 ? 9.208 -3.518 -20.361 1.00 98.19 79 TRP A O 1
ATOM 627 N N . ASP A 1 80 ? 8.369 -3.222 -22.417 1.00 98.12 80 ASP A N 1
ATOM 628 C CA . ASP A 1 80 ? 8.800 -4.527 -22.923 1.00 98.12 80 ASP A CA 1
ATOM 629 C C . ASP A 1 80 ? 10.324 -4.644 -22.986 1.00 98.12 80 ASP A C 1
ATOM 631 O O . ASP A 1 80 ? 10.879 -5.670 -22.578 1.00 98.12 80 ASP A O 1
ATOM 635 N N . LEU A 1 81 ? 11.021 -3.591 -23.434 1.00 98.19 81 LEU A N 1
ATOM 636 C CA . LEU A 1 81 ? 12.483 -3.573 -23.400 1.00 98.19 81 LEU A CA 1
ATOM 637 C C . LEU A 1 81 ? 12.997 -3.646 -21.958 1.00 98.19 81 LEU A C 1
ATOM 639 O O . LEU A 1 81 ? 13.923 -4.406 -21.673 1.00 98.19 81 LEU A O 1
ATOM 643 N N . PHE A 1 82 ? 12.377 -2.901 -21.038 1.00 98.31 82 PHE A N 1
ATOM 644 C CA . PHE A 1 82 ? 12.767 -2.921 -19.632 1.00 98.31 82 PHE A CA 1
ATOM 645 C C . PHE A 1 82 ? 12.571 -4.308 -19.007 1.00 98.31 82 PHE A C 1
ATOM 647 O O . PHE A 1 82 ? 13.463 -4.822 -18.328 1.00 98.31 82 PHE A O 1
ATOM 654 N N . LYS A 1 83 ? 11.444 -4.956 -19.316 1.00 98.31 83 LYS A N 1
ATOM 655 C CA . LYS A 1 83 ? 11.120 -6.321 -18.898 1.00 98.31 83 LYS A CA 1
ATOM 656 C C . LYS A 1 83 ? 12.139 -7.333 -19.418 1.00 98.31 83 LYS A C 1
ATOM 658 O O . LYS A 1 83 ? 12.630 -8.140 -18.627 1.00 98.31 83 LYS A O 1
ATOM 663 N N . ASP A 1 84 ? 12.495 -7.292 -20.705 1.00 98.19 84 ASP A N 1
ATOM 664 C CA . ASP A 1 84 ? 13.512 -8.189 -21.283 1.00 98.19 84 ASP A CA 1
ATOM 665 C C . ASP A 1 84 ? 14.883 -7.974 -20.621 1.00 98.19 84 ASP A C 1
ATOM 667 O O . ASP A 1 84 ? 15.537 -8.940 -20.218 1.00 98.19 84 ASP A O 1
ATOM 671 N N . MET A 1 85 ? 15.284 -6.713 -20.411 1.00 97.00 85 MET A N 1
ATOM 672 C CA . MET A 1 85 ? 16.534 -6.377 -19.724 1.00 97.00 85 MET A CA 1
ATOM 673 C C . MET A 1 85 ? 16.595 -6.968 -18.315 1.00 97.00 85 MET A C 1
ATOM 675 O O . MET A 1 85 ? 17.521 -7.718 -17.990 1.00 97.00 85 MET A O 1
ATOM 679 N N . LEU A 1 86 ? 15.584 -6.689 -17.490 1.00 96.88 86 LEU A N 1
ATOM 680 C CA . LEU A 1 86 ? 15.519 -7.187 -16.117 1.00 96.88 86 LEU A CA 1
ATOM 681 C C . LEU A 1 86 ? 15.435 -8.713 -16.055 1.00 96.88 86 LEU A C 1
ATOM 683 O O . LEU A 1 86 ? 16.052 -9.321 -15.178 1.00 96.88 86 LEU A O 1
ATOM 687 N N . THR A 1 87 ? 14.728 -9.347 -16.992 1.00 96.88 87 THR A N 1
ATOM 688 C CA . THR A 1 87 ? 14.603 -10.810 -17.055 1.00 96.88 87 THR A CA 1
ATOM 689 C C . THR A 1 87 ? 15.957 -11.464 -17.319 1.00 96.88 87 THR A C 1
ATOM 691 O O . THR A 1 87 ? 16.359 -12.363 -16.576 1.00 96.88 87 THR A O 1
ATOM 694 N N . ARG A 1 88 ? 16.708 -10.988 -18.322 1.00 95.56 88 ARG A N 1
ATOM 695 C CA . ARG A 1 88 ? 18.039 -11.530 -18.650 1.00 95.56 88 ARG A CA 1
ATOM 696 C C . ARG A 1 88 ? 19.054 -11.281 -17.538 1.00 95.56 88 ARG A C 1
ATOM 698 O O . ARG A 1 88 ? 19.796 -12.197 -17.186 1.00 95.56 88 ARG A O 1
ATOM 705 N N . ILE A 1 89 ? 19.052 -10.085 -16.944 1.00 93.31 89 ILE A N 1
ATOM 706 C CA . ILE A 1 89 ? 19.915 -9.749 -15.800 1.00 93.31 89 ILE A CA 1
ATOM 707 C C . ILE A 1 89 ? 19.610 -10.677 -14.617 1.00 93.31 89 ILE A C 1
ATOM 709 O O . ILE A 1 89 ? 20.516 -11.291 -14.052 1.00 93.31 89 ILE A O 1
ATOM 713 N N . THR A 1 90 ? 18.331 -10.842 -14.273 1.00 93.88 90 THR A N 1
ATOM 714 C CA . THR A 1 90 ? 17.897 -11.714 -13.171 1.00 93.88 90 THR A CA 1
ATOM 715 C C . THR A 1 90 ? 18.269 -13.173 -13.437 1.00 93.88 90 THR A C 1
ATOM 717 O O . THR A 1 90 ? 18.765 -13.860 -12.541 1.00 93.88 90 THR A O 1
ATOM 720 N N . HIS A 1 91 ? 18.085 -13.650 -14.672 1.00 94.50 91 HIS A N 1
ATOM 721 C CA . HIS A 1 91 ? 18.473 -14.998 -15.084 1.00 94.50 91 HIS A CA 1
ATOM 722 C C . HIS A 1 91 ? 19.985 -15.219 -14.963 1.00 94.50 91 HIS A C 1
ATOM 724 O O . HIS A 1 91 ? 20.412 -16.198 -14.350 1.00 94.50 91 HIS A O 1
ATOM 730 N N . SER A 1 92 ? 20.789 -14.277 -15.463 1.00 91.06 92 SER A N 1
ATOM 731 C CA . SER A 1 92 ? 22.245 -14.306 -15.324 1.00 91.06 92 SER A CA 1
ATOM 732 C C . SER A 1 92 ? 22.649 -14.394 -13.849 1.00 91.06 92 SER A C 1
ATOM 734 O O . SER A 1 92 ? 23.378 -15.307 -13.464 1.00 91.06 92 SER A O 1
ATOM 736 N N . ARG A 1 93 ? 22.093 -13.543 -12.976 1.00 90.12 93 ARG A N 1
ATOM 737 C CA . ARG A 1 93 ? 22.375 -13.573 -11.526 1.00 90.12 93 ARG A CA 1
ATOM 738 C C . ARG A 1 93 ? 21.970 -14.897 -10.872 1.00 90.12 93 ARG A C 1
ATOM 740 O O . ARG A 1 93 ? 22.691 -15.409 -10.015 1.00 90.12 93 ARG A O 1
ATOM 747 N N . LYS A 1 94 ? 20.846 -15.489 -11.287 1.00 92.31 94 LYS A N 1
ATOM 748 C CA . LYS A 1 94 ? 20.411 -16.811 -10.809 1.00 92.31 94 LYS A CA 1
ATOM 749 C C . LYS A 1 94 ? 21.421 -17.904 -11.174 1.00 92.31 94 LYS A C 1
ATOM 751 O O . LYS A 1 94 ? 21.728 -18.735 -10.321 1.00 92.31 94 LYS A O 1
ATOM 756 N N . LEU A 1 95 ? 21.947 -17.894 -12.402 1.00 89.25 95 LEU A N 1
ATOM 757 C CA . LEU A 1 95 ? 22.983 -18.836 -12.841 1.00 89.25 95 LEU A CA 1
ATOM 758 C C . LEU A 1 95 ? 24.282 -18.650 -12.049 1.00 89.25 95 LEU A C 1
ATOM 760 O O . LEU A 1 95 ? 24.801 -19.630 -11.516 1.00 89.25 95 LEU A O 1
ATOM 764 N N . HIS A 1 96 ? 24.741 -17.405 -11.883 1.00 86.75 96 HIS A N 1
ATOM 765 C CA . HIS A 1 96 ? 25.937 -17.085 -11.094 1.00 86.75 96 HIS A CA 1
ATOM 766 C C . HIS A 1 96 ? 25.817 -17.567 -9.641 1.00 86.75 96 HIS A C 1
ATOM 768 O O . HIS A 1 96 ? 26.757 -18.138 -9.094 1.00 86.75 96 HIS A O 1
ATOM 774 N N . ARG A 1 97 ? 24.643 -17.405 -9.013 1.00 87.31 97 ARG A N 1
ATOM 775 C CA . ARG A 1 97 ? 24.404 -17.887 -7.645 1.00 87.31 97 ARG A CA 1
ATOM 776 C C . ARG A 1 97 ? 24.350 -19.414 -7.554 1.00 87.31 97 ARG A C 1
ATOM 778 O O . ARG A 1 97 ? 24.813 -19.967 -6.564 1.00 87.31 97 ARG A O 1
ATOM 785 N N . LYS A 1 98 ? 23.764 -20.091 -8.549 1.00 88.94 98 LYS A N 1
ATOM 786 C CA . LYS A 1 98 ? 23.595 -21.554 -8.540 1.00 88.94 98 LYS A CA 1
ATOM 787 C C . LYS A 1 98 ? 24.918 -22.285 -8.736 1.00 88.94 98 LYS A C 1
ATOM 789 O O . LYS A 1 98 ? 25.168 -23.267 -8.048 1.00 88.94 98 LYS A O 1
ATOM 794 N N . TYR A 1 99 ? 25.726 -21.833 -9.688 1.00 84.06 99 TYR A N 1
ATOM 795 C CA . TYR A 1 99 ? 26.976 -22.509 -10.022 1.00 84.06 99 TYR A CA 1
ATOM 796 C C . TYR A 1 99 ? 28.164 -21.971 -9.226 1.00 84.06 99 TYR A C 1
ATOM 798 O O . TYR A 1 99 ? 29.229 -22.573 -9.257 1.00 84.06 99 TYR A O 1
ATOM 806 N N . GLY A 1 100 ? 27.972 -20.892 -8.457 1.00 72.12 100 GLY A N 1
ATOM 807 C CA . GLY A 1 100 ? 29.064 -20.184 -7.811 1.00 72.12 100 GLY A CA 1
ATOM 808 C C . GLY A 1 100 ? 29.976 -19.550 -8.856 1.00 72.12 100 GLY A C 1
ATOM 809 O O . GLY A 1 100 ? 29.956 -19.889 -10.040 1.00 72.12 100 GLY A O 1
ATOM 810 N N . TYR A 1 101 ? 30.807 -18.612 -8.423 1.00 62.03 101 TYR A N 1
ATOM 811 C CA . TYR A 1 101 ? 31.928 -18.156 -9.229 1.00 62.03 101 TYR A CA 1
ATOM 812 C C . TYR A 1 101 ? 32.926 -19.321 -9.297 1.00 62.03 101 TYR A C 1
ATOM 814 O O . TYR A 1 101 ? 33.920 -19.337 -8.573 1.00 62.03 101 TYR A O 1
ATOM 822 N N . VAL A 1 102 ? 32.654 -20.355 -10.103 1.00 54.16 102 VAL A N 1
ATOM 823 C CA . VAL A 1 102 ? 33.705 -21.290 -10.497 1.00 54.16 102 VAL A CA 1
ATOM 824 C C . VAL A 1 102 ? 34.587 -20.481 -11.428 1.00 54.16 102 VAL A C 1
ATOM 826 O O . VAL A 1 102 ? 34.446 -20.534 -12.644 1.00 54.16 102 VAL A O 1
ATOM 829 N N . ALA A 1 103 ? 35.460 -19.657 -10.846 1.00 51.78 103 ALA A N 1
ATOM 830 C CA . ALA A 1 103 ? 36.596 -19.109 -11.544 1.00 51.78 103 ALA A CA 1
ATOM 831 C C . ALA A 1 103 ? 37.330 -20.314 -12.131 1.00 51.78 103 ALA A C 1
ATOM 833 O O . ALA A 1 103 ? 38.094 -20.995 -11.449 1.00 51.78 103 ALA A O 1
ATOM 834 N N . HIS A 1 104 ? 37.065 -20.609 -13.399 1.00 48.44 104 HIS A N 1
ATOM 835 C CA . HIS A 1 104 ? 37.917 -21.431 -14.238 1.00 48.44 104 HIS A CA 1
ATOM 836 C C . HIS A 1 104 ? 39.188 -20.618 -14.514 1.00 48.44 104 HIS A C 1
ATOM 838 O O . HIS A 1 104 ? 39.483 -20.240 -15.638 1.00 48.44 104 HIS A O 1
ATOM 844 N N . SER A 1 105 ? 39.931 -20.310 -13.450 1.00 48.31 105 SER A N 1
ATOM 845 C CA . SER A 1 105 ? 41.337 -19.948 -13.507 1.00 48.31 105 SER A CA 1
ATOM 846 C C . SER A 1 105 ? 42.109 -21.107 -12.900 1.00 48.31 105 SER A C 1
ATOM 848 O O . SER A 1 105 ? 42.579 -21.083 -11.765 1.00 48.31 105 SER A O 1
ATOM 850 N N . ARG A 1 106 ? 42.169 -22.192 -13.665 1.00 43.34 106 ARG A N 1
ATOM 851 C CA . ARG A 1 106 ? 43.289 -23.121 -13.601 1.00 43.34 106 ARG A CA 1
ATOM 852 C C . ARG A 1 106 ? 43.729 -23.363 -15.030 1.00 43.34 106 ARG A C 1
ATOM 854 O O . ARG A 1 106 ? 43.166 -24.199 -15.720 1.00 43.34 106 ARG A O 1
ATOM 861 N N . HIS A 1 107 ? 44.678 -22.531 -15.450 1.00 49.22 107 HIS A N 1
ATOM 862 C CA . HIS A 1 107 ? 45.755 -22.854 -16.379 1.00 49.22 107 HIS A CA 1
ATOM 863 C C . HIS A 1 107 ? 45.532 -24.109 -17.243 1.00 49.22 107 HIS A C 1
ATOM 865 O O . HIS A 1 107 ? 46.052 -25.177 -16.932 1.00 49.22 107 HIS A O 1
ATOM 871 N N . ALA A 1 108 ? 44.821 -23.959 -18.358 1.00 48.81 108 ALA A N 1
ATOM 872 C CA . ALA A 1 108 ? 45.069 -24.776 -19.538 1.00 48.81 108 ALA A CA 1
ATOM 873 C C . ALA A 1 108 ? 45.868 -23.894 -20.513 1.00 48.81 108 ALA A C 1
ATOM 875 O O . ALA A 1 108 ? 45.307 -22.947 -21.068 1.00 48.81 108 ALA A O 1
ATOM 876 N N . PRO A 1 109 ? 47.187 -24.101 -20.652 1.00 57.09 109 PRO A N 1
ATOM 877 C CA . PRO A 1 109 ? 47.980 -23.361 -21.617 1.00 57.09 109 PRO A CA 1
ATOM 878 C C . PRO A 1 109 ? 47.678 -23.913 -23.014 1.00 57.09 109 PRO A C 1
ATOM 880 O O . PRO A 1 109 ? 47.886 -25.097 -23.261 1.00 57.09 109 PRO A O 1
ATOM 883 N N . GLY A 1 110 ? 47.207 -23.058 -23.924 1.00 55.78 110 GLY A N 1
ATOM 884 C CA . GLY A 1 110 ? 47.303 -23.336 -25.361 1.00 55.78 110 GLY A CA 1
ATOM 885 C C . GLY A 1 110 ? 46.007 -23.475 -26.157 1.00 55.78 110 GLY A C 1
ATOM 886 O O . GLY A 1 110 ? 45.960 -24.323 -27.040 1.00 55.78 110 GLY A O 1
ATOM 887 N N . HIS A 1 111 ? 44.990 -22.636 -25.934 1.00 49.69 111 HIS A N 1
ATOM 888 C CA . HIS A 1 111 ? 44.025 -22.366 -27.006 1.00 49.69 111 HIS A CA 1
ATOM 889 C C . HIS A 1 111 ? 43.661 -20.884 -27.091 1.00 49.69 111 HIS A C 1
ATOM 891 O O . HIS A 1 111 ? 43.208 -20.277 -26.122 1.00 49.69 111 HIS A O 1
ATOM 897 N N . ASP A 1 112 ? 43.910 -20.326 -28.273 1.00 49.94 112 ASP A N 1
ATOM 898 C CA . ASP A 1 112 ? 43.762 -18.921 -28.617 1.00 49.94 112 ASP A CA 1
ATOM 899 C C . ASP A 1 112 ? 42.318 -18.406 -28.504 1.00 49.94 112 ASP A C 1
ATOM 901 O O . ASP A 1 112 ? 41.377 -18.958 -29.070 1.00 49.94 112 ASP A O 1
ATOM 905 N N . ASN A 1 113 ? 42.211 -17.285 -27.785 1.00 50.09 113 ASN A N 1
ATOM 906 C CA . ASN A 1 113 ? 41.407 -16.096 -28.065 1.00 50.09 113 ASN A CA 1
ATOM 907 C C . ASN A 1 113 ? 39.952 -16.280 -28.512 1.00 50.09 113 ASN A C 1
ATOM 909 O O . ASN A 1 113 ? 39.652 -16.050 -29.672 1.00 50.09 113 ASN A O 1
ATOM 913 N N . HIS A 1 114 ? 39.043 -16.536 -27.564 1.00 48.09 114 HIS A N 1
ATOM 914 C CA . HIS A 1 114 ? 37.713 -15.894 -27.487 1.00 48.09 114 HIS A CA 1
ATOM 915 C C . HIS A 1 114 ? 37.091 -16.111 -26.092 1.00 48.09 114 HIS A C 1
ATOM 917 O O . HIS A 1 114 ? 35.959 -16.568 -25.941 1.00 48.09 114 HIS A O 1
ATOM 923 N N . THR A 1 115 ? 37.827 -15.795 -25.026 1.00 44.06 115 THR A N 1
ATOM 924 C CA . THR A 1 115 ? 37.255 -15.713 -23.675 1.00 44.06 115 THR A CA 1
ATOM 925 C C . THR A 1 115 ? 36.493 -14.397 -23.557 1.00 44.06 115 THR A C 1
ATOM 927 O O . THR A 1 115 ? 37.044 -13.363 -23.191 1.00 44.06 115 THR A O 1
ATOM 930 N N . ILE A 1 116 ? 35.214 -14.438 -23.935 1.00 51.06 116 ILE A N 1
ATOM 931 C CA . ILE A 1 116 ? 34.244 -13.367 -23.703 1.00 51.06 116 ILE A CA 1
ATOM 932 C C . ILE A 1 116 ? 34.246 -13.064 -22.202 1.00 51.06 116 ILE A C 1
ATOM 934 O O . ILE A 1 116 ? 33.974 -13.946 -21.387 1.00 51.06 116 ILE A O 1
ATOM 938 N N . GLU A 1 117 ? 34.597 -11.826 -21.857 1.00 45.09 117 GLU A N 1
ATOM 939 C CA . GLU A 1 117 ? 34.602 -11.289 -20.502 1.00 45.09 117 GLU A CA 1
ATOM 940 C C . GLU A 1 117 ? 33.281 -11.592 -19.787 1.00 45.09 117 GLU A C 1
ATOM 942 O O . GLU A 1 117 ? 32.281 -10.894 -19.948 1.00 45.09 117 GLU A O 1
ATOM 947 N N . ALA A 1 118 ? 33.287 -12.607 -18.924 1.00 48.03 118 ALA A N 1
ATOM 948 C CA . ALA A 1 118 ? 32.284 -12.768 -17.883 1.00 48.03 118 ALA A CA 1
ATOM 949 C C . ALA A 1 118 ? 32.580 -11.768 -16.754 1.00 48.03 118 ALA A C 1
ATOM 951 O O . ALA A 1 118 ? 32.788 -12.144 -15.602 1.00 48.03 118 ALA A O 1
ATOM 952 N N . GLN A 1 119 ? 32.648 -10.475 -17.082 1.00 50.19 119 GLN A N 1
ATOM 953 C CA . GLN A 1 119 ? 32.465 -9.468 -16.057 1.00 50.19 119 GLN A CA 1
ATOM 954 C C . GLN A 1 119 ? 30.991 -9.573 -15.653 1.00 50.19 119 GLN A C 1
ATOM 956 O O . GLN A 1 119 ? 30.089 -9.345 -16.457 1.00 50.19 119 GLN A O 1
ATOM 961 N N . ALA A 1 120 ? 30.738 -9.916 -14.397 1.00 53.31 120 ALA A N 1
ATOM 962 C CA . ALA A 1 120 ? 29.515 -9.510 -13.727 1.00 53.31 120 ALA A CA 1
ATOM 963 C C . ALA A 1 120 ? 29.858 -8.256 -12.910 1.00 53.31 120 ALA A C 1
ATOM 965 O O . ALA A 1 120 ? 30.008 -8.369 -11.689 1.00 53.31 120 ALA A O 1
ATOM 966 N N . PRO A 1 121 ? 30.082 -7.072 -13.525 1.00 52.06 121 PRO A N 1
ATOM 967 C CA . PRO A 1 121 ? 30.297 -5.886 -12.728 1.00 52.06 121 PRO A CA 1
ATOM 968 C C . PRO A 1 121 ? 28.933 -5.456 -12.179 1.00 52.06 121 PRO A C 1
ATOM 970 O O . PRO A 1 121 ? 27.898 -5.538 -12.841 1.00 52.06 121 PRO A O 1
ATOM 973 N N . GLY A 1 122 ? 28.911 -5.079 -10.905 1.00 62.28 122 GLY A N 1
ATOM 974 C CA . GLY A 1 122 ? 27.690 -4.694 -10.210 1.00 62.28 122 GLY A CA 1
ATOM 975 C C . GLY A 1 122 ? 27.059 -3.458 -10.845 1.00 62.28 122 GLY A C 1
ATOM 976 O O . GLY A 1 122 ? 27.471 -2.338 -10.548 1.00 62.28 122 GLY A O 1
ATOM 977 N N . VAL A 1 123 ? 26.045 -3.654 -11.688 1.00 67.69 123 VAL A N 1
ATOM 978 C CA . VAL A 1 123 ? 25.221 -2.570 -12.234 1.00 67.69 123 VAL A CA 1
ATOM 979 C C . VAL A 1 123 ? 24.402 -1.961 -11.101 1.00 67.69 123 VAL A C 1
ATOM 981 O O . VAL A 1 123 ? 23.280 -2.368 -10.826 1.00 67.69 123 VAL A O 1
ATOM 984 N N . LEU A 1 124 ? 24.951 -0.976 -10.400 1.00 77.06 124 LEU A N 1
ATOM 985 C CA . LEU A 1 124 ? 24.159 -0.229 -9.433 1.00 77.06 124 LEU A CA 1
ATOM 986 C C . LEU A 1 124 ? 23.165 0.654 -10.199 1.00 77.06 124 LEU A C 1
ATOM 988 O O . LEU A 1 124 ? 23.570 1.560 -10.928 1.00 77.06 124 LEU A O 1
ATOM 992 N N . LEU A 1 125 ? 21.864 0.412 -10.024 1.00 85.75 125 LEU A N 1
ATOM 993 C CA . LEU A 1 125 ? 20.817 1.307 -10.516 1.00 85.75 125 LEU A CA 1
ATOM 994 C C . LEU A 1 125 ? 20.928 2.651 -9.781 1.00 85.75 125 LEU A C 1
ATOM 996 O O . LEU A 1 125 ? 20.481 2.798 -8.648 1.00 85.75 125 LEU A O 1
ATOM 1000 N N . ARG A 1 126 ? 21.548 3.642 -10.429 1.00 89.81 126 ARG A N 1
ATOM 1001 C CA . ARG A 1 126 ? 21.714 5.001 -9.876 1.00 89.81 126 ARG A CA 1
ATOM 1002 C C . ARG A 1 126 ? 20.447 5.844 -9.979 1.00 89.81 126 ARG A C 1
ATOM 1004 O O . ARG A 1 126 ? 20.277 6.812 -9.242 1.00 89.81 126 ARG A O 1
ATOM 1011 N N . VAL A 1 127 ? 19.572 5.497 -10.917 1.00 92.62 127 VAL A N 1
ATOM 1012 C CA . VAL A 1 127 ? 18.342 6.236 -11.194 1.00 92.62 127 VAL A CA 1
ATOM 1013 C C . VAL A 1 127 ? 17.265 5.814 -10.187 1.00 92.62 127 VAL A C 1
ATOM 1015 O O . VAL A 1 127 ? 17.015 4.616 -10.048 1.00 92.62 127 VAL A O 1
ATOM 1018 N N . PRO A 1 128 ? 16.582 6.751 -9.502 1.00 94.00 128 PRO A N 1
ATOM 1019 C CA . PRO A 1 128 ? 15.457 6.406 -8.644 1.00 94.00 128 PRO A CA 1
ATOM 1020 C C . PRO A 1 128 ? 14.291 5.959 -9.529 1.00 94.00 128 PRO A C 1
ATOM 1022 O O . PRO A 1 128 ? 13.631 6.790 -10.138 1.00 94.00 128 PRO A O 1
ATOM 1025 N N . VAL A 1 129 ? 14.050 4.651 -9.626 1.00 96.38 129 VAL A N 1
ATOM 1026 C CA . VAL A 1 129 ? 13.029 4.078 -10.527 1.00 96.38 129 VAL A CA 1
ATOM 1027 C C . VAL A 1 129 ? 11.620 4.031 -9.926 1.00 96.38 129 VAL A C 1
ATOM 1029 O O . VAL A 1 129 ? 10.665 3.744 -10.632 1.00 96.38 129 VAL A O 1
ATOM 1032 N N . VAL A 1 130 ? 11.433 4.325 -8.636 1.00 97.31 130 VAL A N 1
ATOM 1033 C CA . VAL A 1 130 ? 10.084 4.355 -8.030 1.00 97.31 130 VAL A CA 1
ATOM 1034 C C . VAL A 1 130 ? 9.142 5.380 -8.696 1.00 97.31 130 VAL A C 1
ATOM 1036 O O . VAL A 1 130 ? 8.017 5.002 -9.020 1.00 97.31 130 VAL A O 1
ATOM 1039 N N . PRO A 1 131 ? 9.571 6.627 -8.990 1.00 97.38 131 PRO A N 1
ATOM 1040 C CA . PRO A 1 131 ? 8.722 7.647 -9.606 1.00 97.38 131 PRO A CA 1
ATOM 1041 C C . PRO A 1 131 ? 8.081 7.251 -10.940 1.00 97.38 131 PRO A C 1
ATOM 1043 O O . PRO A 1 131 ? 6.962 7.678 -11.201 1.00 97.38 131 PRO A O 1
ATOM 1046 N N . MET A 1 132 ? 8.735 6.435 -11.778 1.00 97.38 132 MET A N 1
ATOM 1047 C CA . MET A 1 132 ? 8.117 5.994 -13.040 1.00 97.38 132 MET A CA 1
ATOM 1048 C C . MET A 1 132 ? 6.946 5.034 -12.810 1.00 97.38 132 MET A C 1
ATOM 1050 O O . MET A 1 132 ? 5.934 5.145 -13.494 1.00 97.38 132 MET A O 1
ATOM 1054 N N . PHE A 1 133 ? 7.019 4.164 -11.798 1.00 98.25 133 PHE A N 1
ATOM 1055 C CA . PHE A 1 133 ? 5.871 3.342 -11.407 1.00 98.25 133 PHE A CA 1
ATOM 1056 C C . PHE A 1 133 ? 4.764 4.200 -10.789 1.00 98.25 133 PHE A C 1
ATOM 1058 O O . PHE A 1 133 ? 3.597 4.004 -11.110 1.00 98.25 133 PHE A O 1
ATOM 1065 N N . THR A 1 134 ? 5.122 5.191 -9.963 1.00 97.62 134 THR A N 1
ATOM 1066 C CA . THR A 1 134 ? 4.146 6.126 -9.383 1.00 97.62 134 THR A CA 1
ATOM 1067 C C . THR A 1 134 ? 3.382 6.866 -10.478 1.00 97.62 134 THR A C 1
ATOM 1069 O O . THR A 1 134 ? 2.156 6.872 -10.462 1.00 97.62 134 THR A O 1
ATOM 1072 N N . ALA A 1 135 ? 4.087 7.432 -11.460 1.00 96.50 135 ALA A N 1
ATOM 1073 C CA . ALA A 1 135 ? 3.462 8.158 -12.561 1.00 96.50 135 ALA A CA 1
ATOM 1074 C C . ALA A 1 135 ? 2.599 7.255 -13.450 1.00 96.50 135 ALA A C 1
ATOM 1076 O O . ALA A 1 135 ? 1.536 7.683 -13.894 1.00 96.50 135 ALA A O 1
ATOM 1077 N N . LEU A 1 136 ? 3.022 6.008 -13.687 1.00 97.06 136 LEU A N 1
ATOM 1078 C CA . LEU A 1 136 ? 2.224 5.048 -14.446 1.00 97.06 136 LEU A CA 1
ATOM 1079 C C . LEU A 1 136 ? 0.885 4.757 -13.752 1.00 97.06 13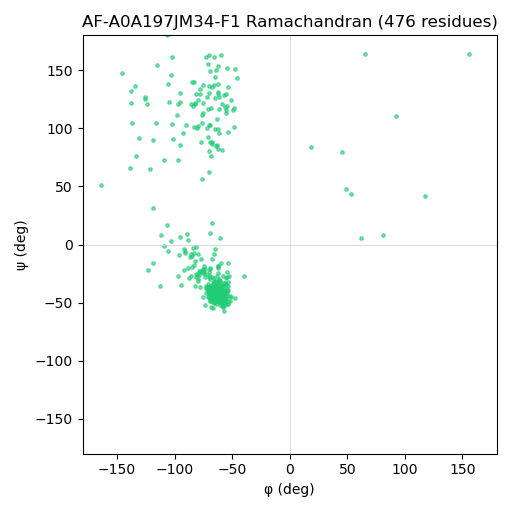6 LEU A C 1
ATOM 1081 O O . LEU A 1 136 ? -0.159 4.841 -14.392 1.00 97.06 136 LEU A O 1
ATOM 1085 N N . VAL A 1 137 ? 0.906 4.466 -12.447 1.00 97.00 137 VAL A N 1
ATOM 1086 C CA . VAL A 1 137 ? -0.324 4.220 -11.674 1.00 97.00 137 VAL A CA 1
ATOM 1087 C C . VAL A 1 137 ? -1.190 5.482 -11.622 1.00 97.00 137 VAL A C 1
ATOM 1089 O O . VAL A 1 137 ? -2.399 5.408 -11.809 1.00 97.00 137 VAL A O 1
ATOM 1092 N N . GLN A 1 138 ? -0.583 6.662 -11.474 1.00 95.31 138 GLN A N 1
ATOM 1093 C CA . GLN A 1 138 ? -1.311 7.934 -11.484 1.00 95.31 138 GLN A CA 1
ATOM 1094 C C . GLN A 1 138 ? -2.030 8.201 -12.818 1.00 95.31 138 GLN A C 1
ATOM 1096 O O . GLN A 1 138 ? -3.067 8.856 -12.844 1.00 95.31 138 GLN A O 1
ATOM 1101 N N . LYS A 1 139 ? -1.503 7.699 -13.942 1.00 94.38 139 LYS A N 1
ATOM 1102 C CA . LYS A 1 139 ? -2.137 7.835 -15.262 1.00 94.38 139 LYS A CA 1
ATOM 1103 C C . LYS A 1 139 ? -3.368 6.937 -15.444 1.00 94.38 139 LYS A C 1
ATOM 1105 O O . LYS A 1 139 ? -4.191 7.249 -16.300 1.00 94.38 139 LYS A O 1
ATOM 1110 N N . LEU A 1 140 ? -3.520 5.863 -14.661 1.00 92.50 140 LEU A N 1
ATOM 1111 C CA . LEU A 1 140 ? -4.749 5.052 -14.658 1.00 92.50 140 LEU A CA 1
ATOM 1112 C C . LEU A 1 140 ? -5.926 5.786 -14.029 1.00 92.50 140 LEU A C 1
ATOM 1114 O O . LEU A 1 140 ? -7.063 5.659 -14.472 1.00 92.50 140 LEU A O 1
ATOM 1118 N N . CYS A 1 141 ? -5.628 6.517 -12.967 1.00 88.56 141 CYS A N 1
ATOM 1119 C CA . CYS A 1 141 ? -6.588 7.116 -12.060 1.00 88.56 141 CYS A CA 1
ATOM 1120 C C . CYS A 1 141 ? -6.136 8.561 -11.845 1.00 88.56 141 CYS A C 1
ATOM 1122 O O . CYS A 1 141 ? -5.445 8.852 -10.860 1.00 88.56 141 CYS A O 1
ATOM 1124 N N . PRO A 1 142 ? -6.376 9.447 -12.839 1.00 83.00 142 PRO A N 1
ATOM 1125 C CA . PRO A 1 142 ? -5.979 10.839 -12.755 1.00 83.00 142 PRO A CA 1
ATOM 1126 C C . PRO A 1 142 ? -6.819 11.508 -11.672 1.00 83.00 142 PRO A C 1
ATOM 1128 O O . PRO A 1 142 ? -7.861 12.104 -11.947 1.00 83.00 142 PRO A O 1
ATOM 1131 N N . THR A 1 143 ? -6.329 11.411 -10.437 1.00 74.88 143 THR A N 1
ATOM 1132 C CA . THR A 1 143 ? -6.858 12.151 -9.299 1.00 74.88 143 THR A CA 1
ATOM 1133 C C . THR A 1 143 ? -6.928 13.616 -9.719 1.00 74.88 143 THR A C 1
ATOM 1135 O O . THR A 1 143 ? -5.909 14.177 -10.155 1.00 74.88 143 THR A O 1
ATOM 1138 N N . PRO A 1 144 ? -8.103 14.268 -9.641 1.00 67.81 144 PRO A N 1
ATOM 1139 C CA . PRO A 1 144 ? -8.159 15.703 -9.824 1.00 67.81 144 PRO A CA 1
ATOM 1140 C C . PRO A 1 144 ? -7.196 16.275 -8.796 1.00 67.81 144 PRO A C 1
ATOM 1142 O O . PRO A 1 144 ? -7.341 16.014 -7.604 1.00 67.81 144 PRO A O 1
ATOM 1145 N N . VAL A 1 145 ? -6.151 16.966 -9.258 1.00 57.84 145 VAL A N 1
ATOM 1146 C CA . VAL A 1 145 ? -5.169 17.571 -8.364 1.00 57.84 145 VAL A CA 1
ATOM 1147 C C . VAL A 1 145 ? -5.943 18.574 -7.528 1.00 57.84 145 VAL A C 1
ATOM 1149 O O . VAL A 1 145 ? -6.201 19.694 -7.967 1.00 57.84 145 VAL A O 1
ATOM 1152 N N . THR A 1 146 ? -6.359 18.161 -6.334 1.00 52.44 146 THR A N 1
ATOM 1153 C CA . THR A 1 146 ? -6.944 19.045 -5.345 1.00 52.44 146 THR A CA 1
ATOM 1154 C C . THR A 1 146 ? -5.780 19.910 -4.919 1.00 52.44 146 THR A C 1
ATOM 1156 O O . THR A 1 146 ? -5.000 19.552 -4.039 1.00 52.44 146 THR A O 1
ATOM 1159 N N . THR A 1 147 ? -5.566 21.014 -5.634 1.00 42.66 147 THR A N 1
ATOM 1160 C CA . THR A 1 147 ? -4.626 22.047 -5.234 1.00 42.66 147 THR A CA 1
ATOM 1161 C C . THR A 1 147 ? -5.169 22.600 -3.935 1.00 42.66 147 THR A C 1
ATOM 1163 O O . THR A 1 147 ? -5.937 23.560 -3.933 1.00 42.66 147 THR A O 1
ATOM 1166 N N . THR A 1 148 ? -4.828 21.951 -2.823 1.00 42.56 148 THR A N 1
ATOM 1167 C CA . THR A 1 148 ? -5.066 22.479 -1.494 1.00 42.56 148 THR A CA 1
ATOM 1168 C C . THR A 1 148 ? -4.387 23.837 -1.519 1.00 42.56 148 THR A C 1
ATOM 1170 O O . THR A 1 148 ? -3.168 23.874 -1.725 1.00 42.56 148 THR A O 1
ATOM 1173 N N . PRO A 1 149 ? -5.139 24.949 -1.436 1.00 38.34 149 PRO A N 1
ATOM 1174 C CA . PRO A 1 149 ? -4.555 26.267 -1.566 1.00 38.34 149 PRO A CA 1
ATOM 1175 C C . PRO A 1 149 ? -3.452 26.333 -0.526 1.00 38.34 149 PRO A C 1
ATOM 1177 O O . PRO A 1 149 ? -3.710 26.164 0.670 1.00 38.34 149 PRO A O 1
ATOM 1180 N N . ALA A 1 150 ? -2.208 26.462 -0.998 1.00 38.62 150 ALA A N 1
ATOM 1181 C CA . ALA A 1 150 ? -1.065 26.623 -0.125 1.00 38.62 150 ALA A CA 1
ATOM 1182 C C . ALA A 1 150 ? -1.465 27.730 0.843 1.00 38.62 150 ALA A C 1
ATOM 1184 O O . ALA A 1 150 ? -1.775 28.834 0.391 1.00 38.62 150 ALA A O 1
ATOM 1185 N N . LYS A 1 151 ? -1.576 27.407 2.140 1.00 42.16 151 LYS A N 1
ATOM 1186 C CA . LYS A 1 151 ? -1.915 28.371 3.188 1.00 42.16 151 LYS A CA 1
ATOM 1187 C C . LYS A 1 151 ? -0.797 29.407 3.200 1.00 42.16 151 LYS A C 1
ATOM 1189 O O . LYS A 1 151 ? 0.156 29.308 3.968 1.00 42.16 151 LYS A O 1
ATOM 1194 N N . SER A 1 152 ? -0.880 30.377 2.297 1.00 39.88 152 SER A N 1
ATOM 1195 C CA . SER A 1 152 ? -0.031 31.541 2.287 1.00 39.88 152 SER A CA 1
ATOM 1196 C C . SER A 1 152 ? -0.366 32.255 3.581 1.00 39.88 152 SER A C 1
ATOM 1198 O O . SER A 1 152 ? -1.462 32.798 3.726 1.00 39.88 152 SER A O 1
ATOM 1200 N N . LYS A 1 153 ? 0.558 32.211 4.544 1.00 44.25 153 LYS A N 1
ATOM 1201 C CA . LYS A 1 153 ? 0.606 33.158 5.657 1.00 44.25 153 LYS A CA 1
ATOM 1202 C C . LYS A 1 153 ? 0.740 34.556 5.048 1.00 44.25 153 LYS A C 1
ATOM 1204 O O . LYS A 1 153 ? 1.840 35.077 4.908 1.00 44.25 153 LYS A O 1
ATOM 1209 N N . LYS A 1 154 ? -0.373 35.135 4.609 1.00 44.16 154 LYS A N 1
ATOM 1210 C CA . LYS A 1 154 ? -0.466 36.514 4.151 1.00 44.16 154 LYS A CA 1
ATOM 1211 C C . LYS A 1 154 ? -1.398 37.213 5.130 1.00 44.16 154 LYS A C 1
ATOM 1213 O O . LYS A 1 154 ? -2.599 36.963 5.140 1.00 44.16 154 LYS A O 1
ATOM 1218 N N . ASN A 1 155 ? -0.795 38.018 6.005 1.00 45.25 155 ASN A N 1
ATOM 1219 C CA . ASN A 1 155 ? -1.487 39.016 6.813 1.00 45.25 155 ASN A CA 1
ATOM 1220 C C . ASN A 1 155 ? -2.407 39.816 5.889 1.00 45.25 155 ASN A C 1
ATOM 1222 O O . ASN A 1 155 ? -1.919 40.464 4.964 1.00 45.25 155 ASN A O 1
ATOM 1226 N N . ASN A 1 156 ? -3.715 39.745 6.126 1.00 42.78 156 ASN A N 1
ATOM 1227 C CA . ASN A 1 156 ? -4.704 40.459 5.336 1.00 42.78 156 ASN A CA 1
ATOM 1228 C C . ASN A 1 156 ? -5.226 41.651 6.144 1.00 42.78 156 ASN A C 1
ATOM 1230 O O . ASN A 1 156 ? -5.753 41.479 7.243 1.00 42.78 156 ASN A O 1
ATOM 1234 N N . LYS A 1 157 ? -5.093 42.852 5.579 1.00 46.75 157 LYS A N 1
ATOM 1235 C CA . LYS A 1 157 ? -5.914 44.015 5.917 1.00 46.75 157 LYS A CA 1
ATOM 1236 C C . LYS A 1 157 ? -6.501 44.525 4.601 1.00 46.75 157 LYS A C 1
ATOM 1238 O O . LYS A 1 157 ? -5.750 44.778 3.665 1.00 46.75 157 LYS A O 1
ATOM 1243 N N . ASN A 1 158 ? -7.823 44.669 4.608 1.00 44.62 158 ASN A N 1
ATOM 1244 C CA . ASN A 1 158 ? -8.735 45.171 3.574 1.00 44.62 158 ASN A CA 1
ATOM 1245 C C . ASN A 1 158 ? -9.344 44.111 2.645 1.00 44.62 158 ASN A C 1
ATOM 1247 O O . ASN A 1 158 ? -8.683 43.487 1.821 1.00 44.62 158 ASN A O 1
ATOM 1251 N N . ALA A 1 159 ? -10.651 43.939 2.842 1.00 42.72 159 ALA A N 1
ATOM 1252 C CA . ALA A 1 159 ? -11.557 43.081 2.106 1.00 42.72 159 ALA A CA 1
ATOM 1253 C C . ALA A 1 159 ? -12.432 43.945 1.193 1.00 42.72 159 ALA A C 1
ATOM 1255 O O . ALA A 1 159 ? -12.948 44.969 1.634 1.00 42.72 159 ALA A O 1
ATOM 1256 N N . GLU A 1 160 ? -12.651 43.485 -0.035 1.00 41.16 160 GLU A N 1
ATOM 1257 C CA . GLU A 1 160 ? -13.750 43.939 -0.881 1.00 41.16 160 GLU A CA 1
ATOM 1258 C C . GLU A 1 160 ? -14.364 42.714 -1.572 1.00 41.16 160 GLU A C 1
ATOM 1260 O O . GLU A 1 160 ? -13.663 41.808 -2.031 1.00 41.16 160 GLU A O 1
ATOM 1265 N N . ALA A 1 161 ? -15.692 42.638 -1.515 1.00 53.00 161 ALA A N 1
ATOM 1266 C CA . ALA A 1 161 ? -16.488 41.453 -1.798 1.00 53.00 161 ALA A CA 1
ATOM 1267 C C . ALA A 1 161 ? -16.648 41.202 -3.306 1.00 53.00 161 ALA A C 1
ATOM 1269 O O . ALA A 1 161 ? -17.025 42.100 -4.054 1.00 53.00 161 ALA A O 1
ATOM 1270 N N . SER A 1 162 ? -16.455 39.956 -3.748 1.00 37.00 162 SER A N 1
ATOM 1271 C CA . SER A 1 162 ? -16.835 39.509 -5.095 1.00 37.00 162 SER A CA 1
ATOM 1272 C C . SER A 1 162 ? -17.553 38.153 -5.058 1.00 37.00 162 SER A C 1
ATOM 1274 O O . SER A 1 162 ? -17.201 37.252 -4.299 1.00 37.00 162 SER A O 1
ATOM 1276 N N . LYS A 1 163 ? -18.638 38.079 -5.841 1.00 42.91 163 LYS A N 1
ATOM 1277 C CA . LYS A 1 163 ? -19.636 36.997 -5.928 1.00 42.91 163 LYS A CA 1
ATOM 1278 C C . LYS A 1 163 ? -19.075 35.709 -6.560 1.00 42.91 163 LYS A C 1
ATOM 1280 O O . LYS A 1 163 ? -18.267 35.810 -7.482 1.00 42.91 163 LYS A O 1
ATOM 1285 N N . PRO A 1 164 ? -19.578 34.517 -6.179 1.00 44.94 164 PRO A N 1
ATOM 1286 C CA . PRO A 1 164 ? -19.247 33.270 -6.860 1.00 44.94 164 PRO A CA 1
ATOM 1287 C C . PRO A 1 164 ? -20.071 33.116 -8.150 1.00 44.94 164 PRO A C 1
ATOM 1289 O O . PRO A 1 164 ? -21.300 33.167 -8.129 1.00 44.94 164 PRO A O 1
ATOM 1292 N N . SER A 1 165 ? -19.377 32.923 -9.274 1.00 33.84 165 SER A N 1
ATOM 1293 C CA . SER A 1 165 ? -19.954 32.538 -10.566 1.00 33.84 165 SER A CA 1
ATOM 1294 C C . SER A 1 165 ? -19.857 31.021 -10.716 1.00 33.84 165 SER A C 1
ATOM 1296 O O . SER A 1 165 ? -18.763 30.466 -10.630 1.00 33.84 165 SER A O 1
ATOM 1298 N N . ALA A 1 166 ? -20.992 30.353 -10.923 1.00 43.06 166 ALA A N 1
ATOM 1299 C CA . ALA A 1 166 ? -21.066 28.919 -11.179 1.00 43.06 166 ALA A CA 1
ATOM 1300 C C . ALA A 1 166 ? -20.612 28.624 -12.617 1.00 43.06 166 ALA A C 1
ATOM 1302 O O . ALA A 1 166 ? -21.262 29.036 -13.576 1.00 43.06 166 ALA A O 1
ATOM 1303 N N . THR A 1 167 ? -19.484 27.933 -12.769 1.00 39.88 167 THR A N 1
ATOM 1304 C CA . THR A 1 167 ? -18.944 27.538 -14.075 1.00 39.88 167 THR A CA 1
ATOM 1305 C C . THR A 1 167 ? -19.358 26.101 -14.380 1.00 39.88 167 THR A C 1
ATOM 1307 O O . THR A 1 167 ? -19.045 25.188 -13.619 1.00 39.88 167 THR A O 1
ATOM 1310 N N . ALA A 1 168 ? -20.073 25.913 -15.490 1.00 41.56 168 ALA A N 1
ATOM 1311 C CA . ALA A 1 168 ? -20.531 24.618 -15.979 1.00 41.56 168 ALA A CA 1
ATOM 1312 C C . ALA A 1 168 ? -19.351 23.688 -16.318 1.00 41.56 168 ALA A C 1
ATOM 1314 O O . ALA A 1 168 ? -18.411 24.082 -17.009 1.00 41.56 168 ALA A O 1
ATOM 1315 N N . THR A 1 169 ? -19.407 22.449 -15.830 1.00 43.47 169 THR A N 1
ATOM 1316 C CA . THR A 1 169 ? -18.411 21.404 -16.093 1.00 43.47 169 THR A CA 1
ATOM 1317 C C . THR A 1 169 ? -18.720 20.740 -17.435 1.00 43.47 169 THR A C 1
ATOM 1319 O O . THR A 1 169 ? -19.638 19.932 -17.546 1.00 43.47 169 THR A O 1
ATOM 1322 N N . THR A 1 170 ? -17.985 21.111 -18.481 1.00 44.50 170 THR A N 1
ATOM 1323 C CA . THR A 1 170 ? -18.099 20.499 -19.811 1.00 44.50 170 THR A CA 1
ATOM 1324 C C . THR A 1 170 ? -17.504 19.088 -19.791 1.00 44.50 170 THR A C 1
ATOM 1326 O O . THR A 1 170 ? -16.358 18.905 -19.387 1.00 44.50 170 THR A O 1
ATOM 1329 N N . ILE A 1 171 ? -18.274 18.094 -20.236 1.00 45.28 171 ILE A N 1
ATOM 1330 C CA . ILE A 1 171 ? -17.861 16.687 -20.343 1.00 45.28 171 ILE A CA 1
ATOM 1331 C C . ILE A 1 171 ? -16.858 16.563 -21.502 1.00 45.28 171 ILE A C 1
ATOM 1333 O O . ILE A 1 171 ? -17.245 16.564 -22.669 1.00 45.28 171 ILE A O 1
ATOM 1337 N N . THR A 1 172 ? -15.562 16.505 -21.197 1.00 51.78 172 THR A N 1
ATOM 1338 C CA . THR A 1 172 ? -14.505 16.202 -22.175 1.00 51.78 172 THR A CA 1
ATOM 1339 C C . THR A 1 172 ? -14.330 14.692 -22.332 1.00 51.78 172 THR A C 1
ATOM 1341 O O . THR A 1 172 ? -14.377 13.949 -21.354 1.00 51.78 172 THR A O 1
ATOM 1344 N N . SER A 1 173 ? -14.130 14.248 -23.577 1.00 52.94 173 SER A N 1
ATOM 1345 C CA . SER A 1 173 ? -13.816 12.866 -23.964 1.00 52.94 173 SER A CA 1
ATOM 1346 C C . SER A 1 173 ? -12.698 12.250 -23.106 1.00 52.94 173 SER A C 1
ATOM 1348 O O . SER A 1 173 ? -11.816 12.993 -22.662 1.00 52.94 173 SER A O 1
ATOM 1350 N N . PRO A 1 174 ? -12.693 10.915 -22.901 1.00 57.59 174 PRO A N 1
ATOM 1351 C CA . PRO A 1 174 ? -11.681 10.243 -22.093 1.00 57.59 174 PRO A CA 1
ATOM 1352 C C . PRO A 1 174 ? -10.271 10.608 -22.580 1.00 57.59 174 PRO A C 1
ATOM 1354 O O . PRO A 1 174 ? -10.036 10.655 -23.792 1.00 57.59 174 PRO A O 1
ATOM 1357 N N . PRO A 1 175 ? -9.338 10.912 -21.663 1.00 63.62 175 PRO A N 1
ATOM 1358 C CA . PRO A 1 175 ? -7.986 11.294 -22.033 1.00 63.62 175 PRO A CA 1
ATOM 1359 C C . PRO A 1 175 ? -7.322 10.138 -22.789 1.00 63.62 175 PRO A C 1
ATOM 1361 O O . PRO A 1 175 ? -7.256 9.021 -22.288 1.00 63.62 175 PRO A O 1
ATOM 1364 N N . THR A 1 176 ? -6.779 10.410 -23.976 1.00 71.00 176 THR A N 1
ATOM 1365 C CA . THR A 1 176 ? -6.038 9.462 -24.840 1.00 71.00 176 THR A CA 1
ATOM 1366 C C . THR A 1 176 ? -4.768 8.860 -24.210 1.00 71.00 176 THR A C 1
ATOM 1368 O O . THR A 1 176 ? -4.042 8.126 -24.872 1.00 71.00 176 THR A O 1
ATOM 1371 N N . ASP A 1 177 ? -4.507 9.142 -22.934 1.00 85.00 177 ASP A N 1
ATOM 1372 C CA . ASP A 1 177 ? -3.254 8.881 -22.223 1.00 85.00 177 ASP A CA 1
ATOM 1373 C C . ASP A 1 177 ? -3.371 7.791 -21.138 1.00 85.00 177 ASP A C 1
ATOM 1375 O O . ASP A 1 177 ? -2.440 7.620 -20.350 1.00 85.00 177 ASP A O 1
ATOM 1379 N N . THR A 1 178 ? -4.490 7.066 -21.038 1.00 90.94 178 THR A N 1
ATOM 1380 C CA . THR A 1 178 ? -4.627 5.973 -20.057 1.00 90.94 178 THR A CA 1
ATOM 1381 C C . THR A 1 178 ? -3.728 4.791 -20.452 1.00 90.94 178 THR A C 1
ATOM 1383 O O . THR A 1 178 ? -3.760 4.361 -21.609 1.00 90.94 178 THR A O 1
ATOM 1386 N N . PRO A 1 179 ? -2.904 4.242 -19.538 1.00 94.25 179 PRO A N 1
ATOM 1387 C CA . PRO A 1 179 ? -2.026 3.129 -19.870 1.00 94.25 179 PRO A CA 1
ATOM 1388 C C . PRO A 1 179 ? -2.848 1.874 -20.160 1.00 94.25 179 PRO A C 1
ATOM 1390 O O . PRO A 1 179 ? -3.782 1.536 -19.438 1.00 94.25 179 PRO A O 1
ATOM 1393 N N . SER A 1 180 ? -2.476 1.174 -21.227 1.00 95.50 180 SER A N 1
ATOM 1394 C CA . SER A 1 180 ? -3.132 -0.075 -21.617 1.00 95.50 180 SER A CA 1
ATOM 1395 C C . SER A 1 180 ? -2.800 -1.226 -20.654 1.00 95.50 180 SER A C 1
ATOM 1397 O O . SER A 1 180 ? -1.732 -1.239 -20.036 1.00 95.50 180 SER A O 1
ATOM 1399 N N . ALA A 1 181 ? -3.669 -2.241 -20.573 1.00 96.69 181 ALA A N 1
ATOM 1400 C CA . ALA A 1 181 ? -3.428 -3.451 -19.776 1.00 96.69 181 ALA A CA 1
ATOM 1401 C C . ALA A 1 181 ? -2.026 -4.080 -19.993 1.00 96.69 181 ALA A C 1
ATOM 1403 O O . ALA A 1 181 ? -1.344 -4.342 -19.002 1.00 96.69 181 ALA A O 1
ATOM 1404 N N . PRO A 1 182 ? -1.518 -4.256 -21.236 1.00 97.88 182 PRO A N 1
ATOM 1405 C CA . PRO A 1 182 ? -0.172 -4.800 -21.467 1.00 97.88 182 PRO A CA 1
ATOM 1406 C C . PRO A 1 182 ? 0.971 -3.958 -20.881 1.00 97.88 182 PRO A C 1
ATOM 1408 O O . PRO A 1 182 ? 2.019 -4.496 -20.507 1.00 97.88 182 PRO A O 1
ATOM 1411 N N . VAL A 1 183 ? 0.787 -2.634 -20.807 1.00 97.69 183 VAL A N 1
ATOM 1412 C CA . VAL A 1 183 ? 1.766 -1.716 -20.210 1.00 97.69 183 VAL A CA 1
ATOM 1413 C C . VAL A 1 183 ? 1.836 -1.951 -18.707 1.00 97.69 183 VAL A C 1
ATOM 1415 O O . VAL A 1 183 ? 2.932 -2.129 -18.173 1.00 97.69 183 VAL A O 1
ATOM 1418 N N . LEU A 1 184 ? 0.682 -2.014 -18.034 1.00 97.69 184 LEU A N 1
ATOM 1419 C CA . LEU A 1 184 ? 0.624 -2.324 -16.604 1.00 97.69 184 LEU A CA 1
ATOM 1420 C C . LEU A 1 184 ? 1.185 -3.706 -16.289 1.00 97.69 184 LEU A C 1
ATOM 1422 O O . LEU A 1 184 ? 1.938 -3.851 -15.332 1.00 97.69 184 LEU A O 1
ATOM 1426 N N . GLU A 1 185 ? 0.853 -4.706 -17.103 1.00 98.19 185 GLU A N 1
ATOM 1427 C CA . GLU A 1 185 ? 1.341 -6.075 -16.940 1.00 98.19 185 GLU A CA 1
ATOM 1428 C C . GLU A 1 185 ? 2.873 -6.106 -17.009 1.00 98.19 185 GLU A C 1
ATOM 1430 O O . GLU A 1 185 ? 3.550 -6.636 -16.125 1.00 98.19 185 GLU A O 1
ATOM 1435 N N . SER A 1 186 ? 3.443 -5.442 -18.016 1.00 98.44 186 SER A N 1
ATOM 1436 C CA . SER A 1 186 ? 4.894 -5.345 -18.173 1.00 98.44 186 SER A CA 1
ATOM 1437 C C . SER A 1 186 ? 5.551 -4.566 -17.035 1.00 98.44 186 SER A C 1
ATOM 1439 O O . SER A 1 186 ? 6.595 -4.992 -16.535 1.00 98.44 186 SER A O 1
ATOM 1441 N N . ALA A 1 187 ? 4.942 -3.470 -16.580 1.00 98.44 187 ALA A N 1
ATOM 1442 C CA . ALA A 1 187 ? 5.428 -2.700 -15.441 1.00 98.44 187 ALA A CA 1
ATOM 1443 C C . ALA A 1 187 ? 5.380 -3.503 -14.132 1.00 98.44 187 ALA A C 1
ATOM 1445 O O . ALA A 1 187 ? 6.359 -3.499 -13.384 1.00 98.44 187 ALA A O 1
ATOM 1446 N N . SER A 1 188 ? 4.301 -4.249 -13.892 1.00 98.44 188 SER A N 1
ATOM 1447 C CA . SER A 1 188 ? 4.143 -5.138 -12.737 1.00 98.44 188 SER A CA 1
ATOM 1448 C C . SER A 1 188 ? 5.241 -6.206 -12.707 1.00 98.44 188 SER A C 1
ATOM 1450 O O . SER A 1 188 ? 5.941 -6.358 -11.701 1.00 98.44 188 SER A O 1
ATOM 1452 N N . ILE A 1 189 ? 5.507 -6.860 -13.846 1.00 98.50 189 ILE A N 1
ATOM 1453 C CA . ILE A 1 189 ? 6.607 -7.829 -13.980 1.00 98.50 189 ILE A CA 1
ATOM 1454 C C . ILE A 1 189 ? 7.961 -7.164 -13.696 1.00 98.50 189 ILE A C 1
ATOM 1456 O O . ILE A 1 189 ? 8.758 -7.700 -12.923 1.00 98.50 189 ILE A O 1
ATOM 1460 N N . CYS A 1 190 ? 8.227 -5.990 -14.280 1.00 98.50 190 CYS A N 1
ATOM 1461 C CA . CYS A 1 190 ? 9.468 -5.249 -14.036 1.00 98.50 190 CYS A CA 1
ATOM 1462 C C . CYS A 1 190 ? 9.655 -4.944 -12.547 1.00 98.50 190 CYS A C 1
ATOM 1464 O O . CYS A 1 190 ? 10.736 -5.148 -11.991 1.00 98.50 190 CYS A O 1
ATOM 1466 N N . PHE A 1 191 ? 8.599 -4.483 -11.884 1.00 98.12 191 PHE A N 1
ATOM 1467 C CA . PHE A 1 191 ? 8.634 -4.150 -10.470 1.00 98.12 191 PHE A CA 1
ATOM 1468 C C . PHE A 1 191 ? 8.860 -5.373 -9.578 1.00 98.12 191 PHE A C 1
ATOM 1470 O O . PHE A 1 191 ? 9.648 -5.313 -8.630 1.00 98.12 191 PHE A O 1
ATOM 1477 N N . ASN A 1 192 ? 8.221 -6.499 -9.895 1.00 97.94 192 ASN A N 1
ATOM 1478 C CA . ASN A 1 192 ? 8.434 -7.762 -9.194 1.00 97.94 192 ASN A CA 1
ATOM 1479 C C . ASN A 1 192 ? 9.889 -8.241 -9.331 1.00 97.94 192 ASN A C 1
ATOM 1481 O O . ASN A 1 192 ? 10.528 -8.610 -8.346 1.00 97.94 192 ASN A O 1
ATOM 1485 N N . LEU A 1 193 ? 10.456 -8.166 -10.540 1.00 97.56 193 LEU A N 1
ATOM 1486 C CA . LEU A 1 193 ? 11.859 -8.513 -10.781 1.00 97.56 193 LEU A CA 1
ATOM 1487 C C . LEU A 1 193 ? 12.810 -7.614 -9.978 1.00 97.56 193 LEU A C 1
ATOM 1489 O O . LEU A 1 193 ? 13.712 -8.127 -9.315 1.00 97.56 193 LEU A O 1
ATOM 1493 N N . LEU A 1 194 ? 12.585 -6.294 -9.984 1.00 96.56 194 LEU A N 1
ATOM 1494 C CA . LEU A 1 194 ? 13.386 -5.320 -9.230 1.00 96.56 194 LEU A CA 1
ATOM 1495 C C . LEU A 1 194 ? 13.304 -5.526 -7.714 1.00 96.56 194 LEU A C 1
ATOM 1497 O O . LEU A 1 194 ? 14.314 -5.457 -7.019 1.00 96.56 194 LEU A O 1
ATOM 1501 N N . SER A 1 195 ? 12.105 -5.770 -7.186 1.00 95.88 195 SER A N 1
ATOM 1502 C CA . SER A 1 195 ? 11.878 -5.974 -5.750 1.00 95.88 195 SER A CA 1
ATOM 1503 C C . SER A 1 195 ? 12.233 -7.384 -5.267 1.00 95.88 195 SER A C 1
ATOM 1505 O O . SER A 1 195 ? 12.283 -7.631 -4.056 1.00 95.88 195 SER A O 1
ATOM 1507 N N . GLY A 1 196 ? 12.527 -8.296 -6.196 1.00 95.94 196 GLY A N 1
ATOM 1508 C CA . GLY A 1 196 ? 12.924 -9.664 -5.915 1.00 95.94 196 GLY A CA 1
ATOM 1509 C C . GLY A 1 196 ? 14.275 -9.782 -5.191 1.00 95.94 196 GLY A C 1
ATOM 1510 O O . GLY A 1 196 ? 15.116 -8.876 -5.215 1.00 95.94 196 GLY A O 1
ATOM 1511 N N . PRO A 1 197 ? 14.545 -10.940 -4.560 1.00 94.69 197 PRO A N 1
ATOM 1512 C CA . PRO A 1 197 ? 15.751 -11.161 -3.759 1.00 94.69 197 PRO A CA 1
ATOM 1513 C C . PRO A 1 197 ? 17.046 -11.072 -4.574 1.00 94.69 197 PRO A C 1
ATOM 1515 O O . PRO A 1 197 ? 18.089 -10.728 -4.030 1.00 94.69 197 PRO A O 1
ATOM 1518 N N . LEU A 1 198 ? 16.995 -11.361 -5.879 1.00 93.62 198 LEU A N 1
ATOM 1519 C CA . LEU A 1 198 ? 18.167 -11.283 -6.754 1.00 93.62 198 LEU A CA 1
ATOM 1520 C C . LEU A 1 198 ? 18.566 -9.839 -7.078 1.00 93.62 198 LEU A C 1
ATOM 1522 O O . LEU A 1 198 ? 19.739 -9.603 -7.346 1.00 93.62 198 LEU A O 1
ATOM 1526 N N . MET A 1 199 ? 17.624 -8.895 -7.018 1.00 93.62 199 MET A N 1
ATOM 1527 C CA . MET A 1 199 ? 17.824 -7.482 -7.363 1.00 93.62 199 MET A CA 1
ATOM 1528 C C . MET A 1 199 ? 17.801 -6.558 -6.137 1.00 93.62 199 MET A C 1
ATOM 1530 O O . MET A 1 199 ? 18.032 -5.360 -6.265 1.00 93.62 199 MET A O 1
ATOM 1534 N N . THR A 1 200 ? 17.593 -7.103 -4.933 1.00 89.94 200 THR A N 1
ATOM 1535 C CA . THR A 1 200 ? 17.486 -6.322 -3.687 1.00 89.94 200 THR A CA 1
ATOM 1536 C C . THR A 1 200 ? 18.771 -5.557 -3.343 1.00 89.94 200 THR A C 1
ATOM 1538 O O . THR A 1 200 ? 18.707 -4.583 -2.611 1.00 89.94 200 THR A O 1
ATOM 1541 N N . GLU A 1 201 ? 19.939 -5.931 -3.869 1.00 88.50 201 GLU A N 1
ATOM 1542 C CA . GLU A 1 201 ? 21.170 -5.129 -3.728 1.00 88.50 201 GLU A CA 1
ATOM 1543 C C . GLU A 1 201 ? 21.161 -3.868 -4.603 1.00 88.50 201 GLU A C 1
ATOM 1545 O O . GLU A 1 201 ? 21.805 -2.880 -4.269 1.00 88.50 201 GLU A O 1
ATOM 1550 N N . TRP A 1 202 ? 20.450 -3.899 -5.733 1.00 89.88 202 TRP A N 1
ATOM 1551 C CA . TRP A 1 202 ? 20.417 -2.803 -6.708 1.00 89.88 202 TRP A CA 1
ATOM 1552 C C . TRP A 1 202 ? 19.198 -1.905 -6.524 1.00 89.88 202 TRP A C 1
ATOM 1554 O O . TRP A 1 202 ? 19.242 -0.728 -6.866 1.00 89.88 202 TRP A O 1
ATOM 1564 N N . PHE A 1 203 ? 18.112 -2.451 -5.980 1.00 93.12 203 PHE A N 1
ATOM 1565 C CA . PHE A 1 203 ? 16.866 -1.738 -5.750 1.00 93.12 203 PHE A CA 1
ATOM 1566 C C . PHE A 1 203 ? 16.526 -1.720 -4.256 1.00 93.12 203 PHE A C 1
ATOM 1568 O O . PHE A 1 203 ? 15.847 -2.604 -3.726 1.00 93.12 203 PHE A O 1
ATOM 1575 N N . GLN A 1 204 ? 17.010 -0.677 -3.579 1.00 91.88 204 GLN A N 1
ATOM 1576 C CA . GLN A 1 204 ? 16.783 -0.418 -2.153 1.00 91.88 204 GLN A CA 1
ATOM 1577 C C . GLN A 1 204 ? 16.108 0.940 -1.955 1.00 91.88 204 GLN A C 1
ATOM 1579 O O . GLN A 1 204 ? 16.721 1.860 -1.411 1.00 91.88 204 GLN A O 1
ATOM 1584 N N . PRO A 1 205 ? 14.863 1.113 -2.434 1.00 95.06 205 PRO A N 1
ATOM 1585 C CA . PRO A 1 205 ? 14.161 2.359 -2.196 1.00 95.06 205 PRO A CA 1
ATOM 1586 C C . PRO A 1 205 ? 13.954 2.558 -0.693 1.00 95.06 205 PRO A C 1
ATOM 1588 O O . PRO A 1 205 ? 13.594 1.620 0.025 1.00 95.06 205 PRO A O 1
ATOM 1591 N N . THR A 1 206 ? 14.162 3.785 -0.220 1.00 95.69 206 THR A N 1
ATOM 1592 C CA . THR A 1 206 ? 13.848 4.129 1.169 1.00 95.69 206 THR A CA 1
ATOM 1593 C C . THR A 1 206 ? 12.335 4.144 1.387 1.00 95.69 206 THR A C 1
ATOM 1595 O O . THR A 1 206 ? 11.551 4.254 0.438 1.00 95.69 206 THR A O 1
ATOM 1598 N N . LEU A 1 207 ? 11.906 4.088 2.650 1.00 96.44 207 LEU A N 1
ATOM 1599 C CA . LEU A 1 207 ? 10.491 4.181 3.018 1.00 96.44 207 LEU A CA 1
ATOM 1600 C C . LEU A 1 207 ? 9.820 5.436 2.424 1.00 96.44 207 LEU A C 1
ATOM 1602 O O . LEU A 1 207 ? 8.692 5.384 1.934 1.00 96.44 207 LEU A O 1
ATOM 1606 N N . GLU A 1 208 ? 10.532 6.563 2.409 1.00 95.81 208 GLU A N 1
ATOM 1607 C CA . GLU A 1 208 ? 10.046 7.846 1.891 1.00 95.81 208 GLU A CA 1
ATOM 1608 C C . GLU A 1 208 ? 9.942 7.847 0.370 1.00 95.81 208 GLU A C 1
ATOM 1610 O O . GLU A 1 208 ? 8.987 8.398 -0.167 1.00 95.81 208 GLU A O 1
ATOM 1615 N N . GLN A 1 209 ? 10.892 7.215 -0.324 1.00 95.31 209 GLN A N 1
ATOM 1616 C CA . GLN A 1 209 ? 10.837 7.071 -1.780 1.00 95.31 209 GLN A CA 1
ATOM 1617 C C . GLN A 1 209 ? 9.672 6.177 -2.211 1.00 95.31 209 GLN A C 1
ATOM 1619 O O . GLN A 1 209 ? 9.085 6.410 -3.262 1.00 95.31 209 GLN A O 1
ATOM 1624 N N . TYR A 1 210 ? 9.327 5.176 -1.399 1.00 96.62 210 TYR A N 1
ATOM 1625 C CA . TYR A 1 210 ? 8.244 4.234 -1.681 1.00 96.62 210 TYR A CA 1
ATOM 1626 C C . TYR A 1 210 ? 6.849 4.782 -1.348 1.00 96.62 210 TYR A C 1
ATOM 1628 O O . TYR A 1 210 ? 5.861 4.377 -1.957 1.00 96.62 210 TYR A O 1
ATOM 1636 N N . THR A 1 211 ? 6.760 5.722 -0.402 1.00 97.38 211 THR A N 1
ATOM 1637 C CA . THR A 1 211 ? 5.488 6.276 0.094 1.00 97.38 211 THR A CA 1
ATOM 1638 C C . THR A 1 211 ? 4.574 6.809 -1.025 1.00 97.38 211 THR A C 1
ATOM 1640 O O . THR A 1 211 ? 3.409 6.408 -1.045 1.00 97.38 211 THR A O 1
ATOM 1643 N N . PRO A 1 212 ? 5.042 7.641 -1.985 1.00 97.25 212 PRO A N 1
ATOM 1644 C CA . PRO A 1 212 ? 4.180 8.164 -3.048 1.00 97.25 212 PRO A CA 1
ATOM 1645 C C . PRO A 1 212 ? 3.602 7.070 -3.947 1.00 97.25 212 PRO A C 1
ATOM 1647 O O . PRO A 1 212 ? 2.447 7.162 -4.355 1.00 97.25 212 PRO A O 1
ATOM 1650 N N . LEU A 1 213 ? 4.380 6.017 -4.233 1.00 98.06 213 LEU A N 1
ATOM 1651 C CA . LEU A 1 213 ? 3.900 4.873 -5.007 1.00 98.06 213 LEU A CA 1
ATOM 1652 C C . LEU A 1 213 ? 2.753 4.169 -4.282 1.00 98.06 213 LEU A C 1
ATOM 1654 O O . LEU A 1 213 ? 1.725 3.905 -4.897 1.00 98.06 213 LEU A O 1
ATOM 1658 N N . VAL A 1 214 ? 2.898 3.911 -2.981 1.00 98.44 214 VAL A N 1
ATOM 1659 C CA . VAL A 1 214 ? 1.853 3.237 -2.199 1.00 98.44 214 VAL A CA 1
ATOM 1660 C C . VAL A 1 214 ? 0.604 4.100 -2.095 1.00 98.44 214 VAL A C 1
ATOM 1662 O O . VAL A 1 214 ? -0.483 3.593 -2.329 1.00 98.44 214 VAL A O 1
ATOM 1665 N N . GLN A 1 215 ? 0.741 5.397 -1.808 1.00 97.69 215 GLN A N 1
ATOM 1666 C CA . GLN A 1 215 ? -0.404 6.313 -1.768 1.00 97.69 215 GLN A CA 1
ATOM 1667 C C . GLN A 1 215 ? -1.150 6.326 -3.106 1.00 97.69 215 GLN A C 1
ATOM 1669 O O . GLN A 1 215 ? -2.351 6.093 -3.132 1.00 97.69 215 GLN A O 1
ATOM 1674 N N . THR A 1 216 ? -0.432 6.489 -4.219 1.00 97.31 216 THR A N 1
ATOM 1675 C CA . THR A 1 216 ? -1.035 6.4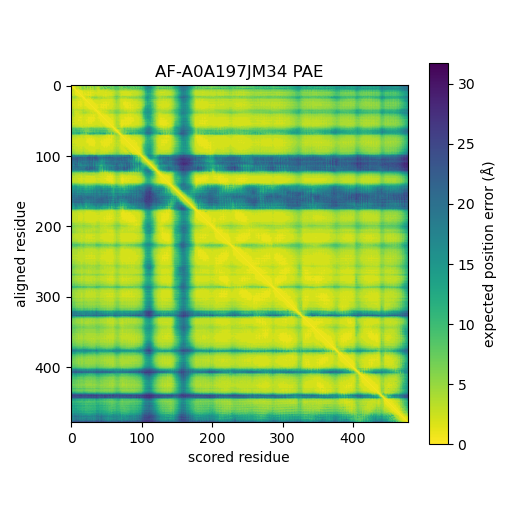95 -5.564 1.00 97.31 216 THR A CA 1
ATOM 1676 C C . THR A 1 216 ? -1.709 5.161 -5.892 1.00 97.31 216 THR A C 1
ATOM 1678 O O . THR A 1 216 ? -2.776 5.136 -6.490 1.00 97.31 216 THR A O 1
ATOM 1681 N N . THR A 1 217 ? -1.113 4.048 -5.460 1.00 98.19 217 THR A N 1
ATOM 1682 C CA . THR A 1 217 ? -1.689 2.705 -5.616 1.00 98.19 217 THR A CA 1
ATOM 1683 C C . THR A 1 217 ? -2.990 2.562 -4.834 1.00 98.19 217 THR A C 1
ATOM 1685 O O . THR A 1 217 ? -3.972 2.076 -5.380 1.00 98.19 217 THR A O 1
ATOM 1688 N N . LEU A 1 218 ? -3.020 3.004 -3.575 1.00 98.00 218 LEU A N 1
ATOM 1689 C CA . LEU A 1 218 ? -4.221 2.950 -2.741 1.00 98.00 218 LEU A CA 1
ATOM 1690 C C . LEU A 1 218 ? -5.343 3.821 -3.320 1.00 98.00 218 LEU A C 1
ATOM 1692 O O . LEU A 1 218 ? -6.475 3.355 -3.395 1.00 98.00 218 LEU A O 1
ATOM 1696 N N . GLU A 1 219 ? -5.032 5.038 -3.774 1.00 96.62 219 GLU A N 1
ATOM 1697 C CA . GLU A 1 219 ? -6.023 5.920 -4.405 1.00 96.62 219 GLU A CA 1
ATOM 1698 C C . GLU A 1 219 ? -6.558 5.338 -5.715 1.00 96.62 219 GLU A C 1
ATOM 1700 O O . GLU A 1 219 ? -7.768 5.343 -5.923 1.00 96.62 219 GLU A O 1
ATOM 1705 N N . ALA A 1 220 ? -5.701 4.746 -6.554 1.00 96.00 220 ALA A N 1
ATOM 1706 C CA . ALA A 1 220 ? -6.149 4.072 -7.770 1.00 96.00 220 ALA A CA 1
ATOM 1707 C C . ALA A 1 220 ? -7.140 2.935 -7.461 1.00 96.00 220 ALA A C 1
ATOM 1709 O O . ALA A 1 220 ? -8.190 2.845 -8.091 1.00 96.00 220 ALA A O 1
ATOM 1710 N N . LEU A 1 221 ? -6.866 2.115 -6.437 1.00 96.19 221 LEU A N 1
ATOM 1711 C CA . LEU A 1 221 ? -7.796 1.067 -6.000 1.00 96.19 221 LEU A CA 1
ATOM 1712 C C . LEU A 1 221 ? -9.130 1.632 -5.495 1.00 96.19 221 LEU A C 1
ATOM 1714 O O . LEU A 1 221 ? -10.176 1.026 -5.715 1.00 96.19 221 LEU A O 1
ATOM 1718 N N . ILE A 1 222 ? -9.110 2.780 -4.815 1.00 95.88 222 ILE A N 1
ATOM 1719 C CA . ILE A 1 222 ? -10.335 3.445 -4.362 1.00 95.88 222 ILE A CA 1
ATOM 1720 C C . ILE A 1 222 ? -11.132 3.957 -5.568 1.00 95.88 222 ILE A C 1
ATOM 1722 O O . ILE A 1 222 ? -12.326 3.671 -5.669 1.00 95.88 222 ILE A O 1
ATOM 1726 N N . GLU A 1 223 ? -10.494 4.654 -6.508 1.00 93.88 223 GLU A N 1
ATOM 1727 C CA . GLU A 1 223 ? -11.156 5.199 -7.701 1.00 93.88 223 GLU A CA 1
ATOM 1728 C C . GLU A 1 223 ? -11.765 4.107 -8.589 1.00 93.88 223 GLU A C 1
ATOM 1730 O O . GLU A 1 223 ? -12.901 4.254 -9.044 1.00 93.88 223 GLU A O 1
ATOM 1735 N N . MET A 1 224 ? -11.076 2.974 -8.758 1.00 92.25 224 MET A N 1
ATOM 1736 C CA . MET A 1 224 ? -11.577 1.816 -9.515 1.00 92.25 224 MET A CA 1
ATOM 1737 C C . MET A 1 224 ? -12.936 1.305 -9.017 1.00 92.25 224 MET A C 1
ATOM 1739 O O . MET A 1 224 ? -13.716 0.766 -9.799 1.00 92.25 224 MET A O 1
ATOM 1743 N N . THR A 1 225 ? -13.237 1.478 -7.727 1.00 91.88 225 THR A N 1
ATOM 1744 C CA . THR A 1 225 ? -14.526 1.062 -7.145 1.00 91.88 225 THR A CA 1
ATOM 1745 C C . THR A 1 225 ? -15.623 2.100 -7.288 1.00 91.88 225 THR A C 1
ATOM 1747 O O . THR A 1 225 ? -16.798 1.746 -7.325 1.00 91.88 225 THR A O 1
ATOM 1750 N N . GLN A 1 226 ? -15.250 3.376 -7.370 1.00 90.62 226 GLN A N 1
ATOM 1751 C CA . GLN A 1 226 ? -16.200 4.474 -7.524 1.00 90.62 226 GLN A CA 1
ATOM 1752 C C . GLN A 1 226 ? -16.673 4.607 -8.971 1.00 90.62 226 GLN A C 1
ATOM 1754 O O . GLN A 1 226 ? -17.801 5.031 -9.206 1.00 90.62 226 GLN A O 1
ATOM 1759 N N . ASP A 1 227 ? -15.828 4.230 -9.932 1.00 87.69 227 ASP A N 1
ATOM 1760 C CA . ASP A 1 227 ? -16.136 4.323 -11.355 1.00 87.69 227 ASP A CA 1
ATOM 1761 C C . ASP A 1 227 ? -15.660 3.086 -12.125 1.00 87.69 227 ASP A C 1
ATOM 1763 O O . ASP A 1 227 ? -14.773 3.135 -12.983 1.00 87.69 227 ASP A O 1
ATOM 1767 N N . SER A 1 228 ? -16.284 1.947 -11.819 1.00 85.88 228 SER A N 1
ATOM 1768 C CA . SER A 1 228 ? -15.988 0.660 -12.460 1.00 85.88 228 SER A CA 1
ATOM 1769 C C . SER A 1 228 ? -16.217 0.664 -13.976 1.00 85.88 228 SER A C 1
ATOM 1771 O O . SER A 1 228 ? -15.716 -0.215 -14.672 1.00 85.88 228 SER A O 1
ATOM 1773 N N . SER A 1 229 ? -16.935 1.662 -14.505 1.00 88.19 229 SER A N 1
ATOM 1774 C CA . SER A 1 229 ? -17.208 1.813 -15.935 1.00 88.19 229 SER A CA 1
ATOM 1775 C C . SER A 1 229 ? -16.003 2.307 -16.743 1.00 88.19 229 SER A C 1
ATOM 1777 O O . SER A 1 229 ? -15.925 2.049 -17.945 1.00 88.19 229 SER A O 1
ATOM 1779 N N . LYS A 1 230 ? -15.049 2.999 -16.100 1.00 88.25 230 LYS A N 1
ATOM 1780 C CA . LYS A 1 230 ? -13.890 3.609 -16.773 1.00 88.25 230 LYS A CA 1
ATOM 1781 C C . LYS A 1 230 ? -12.749 2.642 -17.062 1.00 88.25 230 LYS A C 1
ATOM 1783 O O . LYS A 1 230 ? -11.948 2.914 -17.954 1.00 88.25 230 LYS A O 1
ATOM 1788 N N . ILE A 1 231 ? -12.635 1.565 -16.290 1.00 91.06 231 ILE A N 1
ATOM 1789 C CA . ILE A 1 231 ? -11.484 0.659 -16.330 1.00 91.06 231 ILE A CA 1
ATOM 1790 C C . ILE A 1 231 ? -11.992 -0.748 -16.606 1.00 91.06 231 ILE A C 1
ATOM 1792 O O . ILE A 1 231 ? -12.788 -1.280 -15.835 1.00 91.06 231 ILE A O 1
ATOM 1796 N N . ASP A 1 232 ? -11.528 -1.355 -17.697 1.00 92.94 232 ASP A N 1
ATOM 1797 C CA . ASP A 1 232 ? -11.930 -2.707 -18.071 1.00 92.94 232 ASP A CA 1
ATOM 1798 C C . ASP A 1 232 ? -11.469 -3.743 -17.033 1.00 92.94 232 ASP A C 1
ATOM 1800 O O . ASP A 1 232 ? -10.435 -3.582 -16.382 1.00 92.94 232 ASP A O 1
ATOM 1804 N N . ALA A 1 233 ? -12.226 -4.834 -16.900 1.00 93.31 233 ALA A N 1
ATOM 1805 C CA . ALA A 1 233 ? -11.999 -5.852 -15.875 1.00 93.31 233 ALA A CA 1
ATOM 1806 C C . ALA A 1 233 ? -10.578 -6.447 -15.894 1.00 93.31 233 ALA A C 1
ATOM 1808 O O . ALA A 1 233 ? -10.025 -6.732 -14.835 1.00 93.31 233 ALA A O 1
ATOM 1809 N N . ARG A 1 234 ? -9.954 -6.585 -17.075 1.00 94.94 234 ARG A N 1
ATOM 1810 C CA . ARG A 1 234 ? -8.584 -7.105 -17.186 1.00 94.94 234 ARG A CA 1
ATOM 1811 C C . ARG A 1 234 ? -7.574 -6.106 -16.628 1.00 94.94 234 ARG A C 1
ATOM 1813 O O . ARG A 1 234 ? -6.669 -6.496 -15.895 1.00 94.94 234 ARG A O 1
ATOM 1820 N N . THR A 1 235 ? -7.716 -4.823 -16.954 1.00 94.88 235 THR A N 1
ATOM 1821 C CA . THR A 1 235 ? -6.893 -3.764 -16.353 1.00 94.88 235 THR A CA 1
ATOM 1822 C C . THR A 1 235 ? -7.077 -3.728 -14.833 1.00 94.88 235 THR A C 1
ATOM 1824 O O . THR A 1 235 ? -6.094 -3.556 -14.112 1.00 94.88 235 THR A O 1
ATOM 1827 N N . GLN A 1 236 ? -8.299 -3.957 -14.333 1.00 94.62 236 GLN A N 1
ATOM 1828 C CA . GLN A 1 236 ? -8.555 -4.020 -12.891 1.00 94.62 236 GLN A CA 1
ATOM 1829 C C . GLN A 1 236 ? -7.833 -5.190 -12.208 1.00 94.62 236 GLN A C 1
ATOM 1831 O O . GLN A 1 236 ? -7.185 -4.987 -11.181 1.00 94.62 236 GLN A O 1
ATOM 1836 N N . GLU A 1 237 ? -7.893 -6.385 -12.795 1.00 95.50 237 GLU A N 1
ATOM 1837 C CA . GLU A 1 237 ? -7.199 -7.581 -12.303 1.00 95.50 237 GLU A CA 1
ATOM 1838 C C . GLU A 1 237 ? -5.677 -7.365 -12.249 1.00 95.50 237 GLU A C 1
ATOM 1840 O O . GLU A 1 237 ? -5.056 -7.539 -11.201 1.00 95.50 237 GLU A O 1
ATOM 1845 N N . ILE A 1 238 ? -5.079 -6.863 -13.335 1.00 96.56 238 ILE A N 1
ATOM 1846 C CA . ILE A 1 238 ? -3.635 -6.577 -13.394 1.00 96.56 238 ILE A CA 1
ATOM 1847 C C . ILE A 1 238 ? -3.232 -5.516 -12.360 1.00 96.56 238 ILE A C 1
ATOM 1849 O O . ILE A 1 238 ? -2.162 -5.608 -11.751 1.00 96.56 238 ILE A O 1
ATOM 1853 N N . MET A 1 239 ? -4.066 -4.494 -12.153 1.00 96.75 239 MET A N 1
ATOM 1854 C CA . MET A 1 239 ? -3.799 -3.461 -11.154 1.00 96.75 239 MET A CA 1
ATOM 1855 C C . MET A 1 239 ? -3.880 -4.017 -9.725 1.00 96.75 239 MET A C 1
ATOM 1857 O O . MET A 1 239 ? -3.073 -3.625 -8.882 1.00 96.75 239 MET A O 1
ATOM 1861 N N . MET A 1 240 ? -4.789 -4.958 -9.451 1.00 96.75 240 MET A N 1
ATOM 1862 C CA . MET A 1 240 ? -4.859 -5.665 -8.167 1.00 96.75 240 MET A CA 1
ATOM 1863 C C . MET A 1 240 ? -3.599 -6.496 -7.901 1.00 96.75 240 MET A C 1
ATOM 1865 O O . MET A 1 240 ? -3.018 -6.384 -6.817 1.00 96.75 240 MET A O 1
ATOM 1869 N N . ASP A 1 241 ? -3.125 -7.252 -8.893 1.00 96.94 241 ASP A N 1
ATOM 1870 C CA . ASP A 1 241 ? -1.857 -7.991 -8.824 1.00 96.94 241 ASP A CA 1
ATOM 1871 C C . ASP A 1 241 ? -0.681 -7.055 -8.548 1.00 96.94 241 ASP A C 1
ATOM 1873 O O . ASP A 1 241 ? 0.151 -7.296 -7.665 1.00 96.94 241 ASP A O 1
ATOM 1877 N N . PHE A 1 242 ? -0.625 -5.941 -9.276 1.00 98.06 242 PHE A N 1
ATOM 1878 C CA . PHE A 1 242 ? 0.447 -4.975 -9.117 1.00 98.06 242 PHE A CA 1
ATOM 1879 C C . PHE A 1 242 ? 0.412 -4.314 -7.730 1.00 98.06 242 PHE A C 1
ATOM 1881 O O . PHE A 1 242 ? 1.444 -4.209 -7.057 1.00 98.06 242 PHE A O 1
ATOM 1888 N N . ALA A 1 243 ? -0.778 -3.938 -7.256 1.00 98.06 243 ALA A N 1
ATOM 1889 C CA . ALA A 1 243 ? -0.970 -3.377 -5.929 1.00 98.06 243 ALA A CA 1
ATOM 1890 C C . ALA A 1 243 ? -0.556 -4.353 -4.825 1.00 98.06 243 ALA A C 1
ATOM 1892 O O . ALA A 1 243 ? 0.103 -3.937 -3.871 1.00 98.06 243 ALA A O 1
ATOM 1893 N N . HIS A 1 244 ? -0.872 -5.643 -4.963 1.00 98.06 244 HIS A N 1
ATOM 1894 C CA . HIS A 1 244 ? -0.447 -6.664 -4.010 1.00 98.06 244 HIS A CA 1
ATOM 1895 C C . HIS A 1 244 ? 1.081 -6.684 -3.848 1.00 98.06 244 HIS A C 1
ATOM 1897 O O . HIS A 1 244 ? 1.585 -6.633 -2.723 1.00 98.06 244 HIS A O 1
ATOM 1903 N N . ILE A 1 245 ? 1.825 -6.676 -4.960 1.00 98.06 245 ILE A N 1
ATOM 1904 C CA . ILE A 1 245 ? 3.298 -6.683 -4.955 1.00 98.06 245 ILE A CA 1
ATOM 1905 C C . ILE A 1 245 ? 3.847 -5.421 -4.268 1.00 98.06 245 ILE A C 1
ATOM 1907 O O . ILE A 1 245 ? 4.752 -5.506 -3.430 1.00 98.06 245 ILE A O 1
ATOM 1911 N N . ILE A 1 246 ? 3.286 -4.249 -4.587 1.00 98.38 246 ILE A N 1
ATOM 1912 C CA . ILE A 1 246 ? 3.663 -2.964 -3.976 1.00 98.38 246 ILE A CA 1
ATOM 1913 C C . ILE A 1 246 ? 3.404 -2.986 -2.464 1.00 98.38 246 ILE A C 1
ATOM 1915 O O . ILE A 1 246 ? 4.287 -2.635 -1.675 1.00 98.38 246 ILE A O 1
ATOM 1919 N N . LEU A 1 247 ? 2.219 -3.425 -2.041 1.00 98.56 247 LEU A N 1
ATOM 1920 C CA . LEU A 1 247 ? 1.821 -3.452 -0.636 1.00 98.56 247 LEU A CA 1
ATOM 1921 C C . LEU A 1 247 ? 2.628 -4.477 0.170 1.00 98.56 247 LEU A C 1
ATOM 1923 O O . LEU A 1 247 ? 3.082 -4.149 1.269 1.00 98.56 247 LEU A O 1
ATOM 1927 N N . ASP A 1 248 ? 2.883 -5.679 -0.361 1.00 97.81 248 ASP A N 1
ATOM 1928 C CA . ASP A 1 248 ? 3.720 -6.678 0.321 1.00 97.81 248 ASP A CA 1
ATOM 1929 C C . ASP A 1 248 ? 5.143 -6.160 0.535 1.00 97.81 248 ASP A C 1
ATOM 1931 O O . ASP A 1 248 ? 5.734 -6.334 1.608 1.00 97.81 248 ASP A O 1
ATOM 1935 N N . ARG A 1 249 ? 5.704 -5.470 -0.462 1.00 97.38 249 ARG A N 1
ATOM 1936 C CA . ARG A 1 249 ? 7.047 -4.914 -0.335 1.00 97.38 249 ARG A CA 1
ATOM 1937 C C . ARG A 1 249 ? 7.085 -3.735 0.633 1.00 97.38 249 ARG A C 1
ATOM 1939 O O . ARG A 1 249 ? 8.006 -3.672 1.451 1.00 97.38 249 ARG A O 1
ATOM 1946 N N . PHE A 1 250 ? 6.091 -2.848 0.605 1.00 98.12 250 PHE A N 1
ATOM 1947 C CA . PHE A 1 250 ? 5.998 -1.749 1.568 1.00 98.12 250 PHE A CA 1
ATOM 1948 C C . PHE A 1 250 ? 5.842 -2.253 3.005 1.00 98.12 250 PHE A C 1
ATOM 1950 O O . PHE A 1 250 ? 6.531 -1.766 3.899 1.00 98.12 250 PHE A O 1
ATOM 1957 N N . LYS A 1 251 ? 5.029 -3.295 3.222 1.00 97.88 251 LYS A N 1
ATOM 1958 C CA . LYS A 1 251 ? 4.914 -3.992 4.513 1.00 97.88 251 LYS A CA 1
ATOM 1959 C C . LYS A 1 251 ? 6.287 -4.404 5.053 1.00 97.88 251 LYS A C 1
ATOM 1961 O O . LYS A 1 251 ? 6.578 -4.181 6.224 1.00 97.88 251 LYS A O 1
ATOM 1966 N N . ARG A 1 252 ? 7.160 -4.971 4.213 1.00 97.00 252 ARG A N 1
ATOM 1967 C CA . ARG A 1 252 ? 8.526 -5.346 4.627 1.00 97.00 252 ARG A CA 1
ATOM 1968 C C . ARG A 1 252 ? 9.369 -4.124 4.996 1.00 97.00 252 ARG A C 1
ATOM 1970 O O . ARG A 1 252 ? 10.069 -4.182 5.999 1.00 97.00 252 ARG A O 1
ATOM 1977 N N . LEU A 1 253 ? 9.281 -3.031 4.229 1.00 96.88 253 LEU A N 1
ATOM 1978 C CA . LEU A 1 253 ? 9.989 -1.776 4.527 1.00 96.88 253 LEU A CA 1
ATOM 1979 C C . LEU A 1 253 ? 9.561 -1.180 5.877 1.00 96.88 253 LEU A C 1
ATOM 1981 O O . LEU A 1 253 ? 10.413 -0.762 6.653 1.00 96.88 253 LEU A O 1
ATOM 1985 N N . VAL A 1 254 ? 8.260 -1.203 6.175 1.00 97.62 254 VAL A N 1
ATOM 1986 C CA . VAL A 1 254 ? 7.684 -0.781 7.464 1.00 97.62 254 VAL A CA 1
ATOM 1987 C C . VAL A 1 254 ? 8.274 -1.585 8.631 1.00 97.62 254 VAL A C 1
ATOM 1989 O O . VAL A 1 254 ? 8.663 -1.005 9.642 1.00 97.62 254 VAL A O 1
ATOM 1992 N N . VAL A 1 255 ? 8.401 -2.908 8.476 1.00 96.81 255 VAL A N 1
ATOM 1993 C CA . VAL A 1 255 ? 8.953 -3.802 9.511 1.00 96.81 255 VAL A CA 1
ATOM 1994 C C . VAL A 1 255 ? 10.444 -3.554 9.758 1.00 96.81 255 VAL A C 1
ATOM 1996 O O . VAL A 1 255 ? 10.868 -3.520 10.908 1.00 96.81 255 VAL A O 1
ATOM 1999 N N . ILE A 1 256 ? 11.253 -3.400 8.704 1.00 96.25 256 ILE A N 1
ATOM 2000 C CA . ILE A 1 256 ? 12.719 -3.300 8.843 1.00 96.25 256 ILE A CA 1
ATOM 2001 C C . ILE A 1 256 ? 13.213 -1.889 9.183 1.00 96.25 256 ILE A C 1
ATOM 2003 O O . ILE A 1 256 ? 14.409 -1.701 9.408 1.00 96.25 256 ILE A O 1
ATOM 2007 N N . GLN A 1 257 ? 12.335 -0.883 9.175 1.00 97.19 257 GLN A N 1
ATOM 2008 C CA . GLN A 1 257 ? 12.738 0.499 9.397 1.00 97.19 257 GLN A CA 1
ATOM 2009 C C . GLN A 1 257 ? 13.288 0.675 10.827 1.00 97.19 257 GLN A C 1
ATOM 2011 O O . GLN A 1 257 ? 12.584 0.387 11.792 1.00 97.19 257 GLN A O 1
ATOM 2016 N N . PRO A 1 258 ? 14.508 1.210 11.011 1.00 96.44 258 PRO A N 1
ATOM 2017 C CA . PRO A 1 258 ? 15.101 1.329 12.346 1.00 96.44 258 PRO A CA 1
ATOM 2018 C C . PRO A 1 258 ? 14.405 2.374 13.227 1.00 96.44 258 PRO A C 1
ATOM 2020 O O . PRO A 1 258 ? 14.411 2.264 14.444 1.00 96.44 258 PRO A O 1
ATOM 2023 N N . ASN A 1 259 ? 13.806 3.406 12.626 1.00 97.00 259 ASN A N 1
ATOM 2024 C CA . ASN A 1 259 ? 13.085 4.450 13.352 1.00 97.00 259 ASN A CA 1
ATOM 2025 C C . ASN A 1 259 ? 11.574 4.202 13.273 1.00 97.00 259 ASN A C 1
ATOM 2027 O O . ASN A 1 259 ? 10.910 4.686 12.352 1.00 97.00 259 ASN A O 1
ATOM 2031 N N . GLN A 1 260 ? 11.040 3.464 14.245 1.00 96.12 260 GLN A N 1
ATOM 2032 C CA . GLN A 1 260 ? 9.627 3.082 14.284 1.00 96.12 260 GLN A CA 1
ATOM 2033 C C . GLN A 1 260 ? 8.703 4.277 14.557 1.00 96.12 260 GLN A C 1
ATOM 2035 O O . GLN A 1 260 ? 7.638 4.370 13.955 1.00 96.12 260 GLN A O 1
ATOM 2040 N N . LYS A 1 261 ? 9.160 5.301 15.289 1.00 95.31 261 LYS A N 1
ATOM 2041 C CA . LYS A 1 261 ? 8.412 6.567 15.441 1.00 95.31 261 LYS A CA 1
ATOM 2042 C C . LYS A 1 261 ? 8.151 7.258 14.102 1.00 95.31 261 LYS A C 1
ATOM 2044 O O . LYS A 1 261 ? 7.070 7.798 13.872 1.00 95.31 261 LYS A O 1
ATOM 2049 N N . LYS A 1 262 ? 9.130 7.225 13.189 1.00 96.00 262 LYS A N 1
ATOM 2050 C CA . LYS A 1 262 ? 8.964 7.749 11.824 1.00 96.00 262 LYS A CA 1
ATOM 2051 C C . LYS A 1 262 ? 7.936 6.938 11.036 1.00 96.00 262 LYS A C 1
ATOM 2053 O O . LYS A 1 262 ? 7.140 7.531 10.312 1.00 96.00 262 LYS A O 1
ATOM 2058 N N . VAL A 1 263 ? 7.941 5.612 11.194 1.00 97.56 263 VAL A N 1
ATOM 2059 C CA . VAL A 1 263 ? 6.931 4.720 10.605 1.00 97.56 263 VAL A CA 1
ATOM 2060 C C . VAL A 1 263 ? 5.544 5.073 11.130 1.00 97.56 263 VAL A C 1
ATOM 2062 O O . VAL A 1 263 ? 4.639 5.267 10.325 1.00 97.56 263 VAL A O 1
ATOM 2065 N N . PHE A 1 264 ? 5.385 5.237 12.444 1.00 97.31 264 PHE A N 1
ATOM 2066 C CA . PHE A 1 264 ? 4.114 5.636 13.041 1.00 97.31 264 PHE A CA 1
ATOM 2067 C C . PHE A 1 264 ? 3.621 6.962 12.468 1.00 97.31 264 PHE A C 1
ATOM 2069 O O . PHE A 1 264 ? 2.509 7.034 11.955 1.00 97.31 264 PHE A O 1
ATOM 2076 N N . GLY A 1 265 ? 4.455 8.008 12.496 1.00 96.44 265 GLY A N 1
ATOM 2077 C CA . GLY A 1 265 ? 4.074 9.328 11.989 1.00 96.44 265 GLY A CA 1
ATOM 2078 C C . GLY A 1 265 ? 3.717 9.316 10.498 1.00 96.44 265 GLY A C 1
ATOM 2079 O O . GLY A 1 265 ? 2.835 10.060 10.069 1.00 96.44 265 GLY A O 1
ATOM 2080 N N . LEU A 1 266 ? 4.364 8.451 9.711 1.00 97.25 266 LEU A N 1
ATOM 2081 C CA . LEU A 1 266 ? 4.025 8.213 8.311 1.00 97.25 266 LEU A CA 1
ATOM 2082 C C . LEU A 1 266 ? 2.668 7.507 8.167 1.00 97.25 266 LEU A C 1
ATOM 2084 O O . LEU A 1 266 ? 1.803 8.006 7.447 1.00 97.25 266 LEU A O 1
ATOM 2088 N N . VAL A 1 267 ? 2.483 6.368 8.840 1.00 97.94 267 VAL A N 1
ATOM 2089 C CA . VAL A 1 267 ? 1.272 5.548 8.719 1.00 97.94 267 VAL A CA 1
ATOM 2090 C C . VAL A 1 267 ? 0.075 6.291 9.295 1.00 97.94 267 VAL A C 1
ATOM 2092 O O . VAL A 1 267 ? -0.871 6.530 8.557 1.00 97.94 267 VAL A O 1
ATOM 2095 N N . ALA A 1 268 ? 0.135 6.743 10.549 1.00 97.00 268 ALA A N 1
ATOM 2096 C CA . ALA A 1 268 ? -0.943 7.491 11.191 1.00 97.00 268 ALA A CA 1
ATOM 2097 C C . ALA A 1 268 ? -1.214 8.829 10.487 1.00 97.00 268 ALA A C 1
ATOM 2099 O O . ALA A 1 268 ? -2.362 9.168 10.239 1.00 97.00 268 ALA A O 1
ATOM 2100 N N . GLY A 1 269 ? -0.172 9.594 10.148 1.00 95.38 269 GLY A N 1
ATOM 2101 C CA . GLY A 1 269 ? -0.339 10.974 9.686 1.00 95.38 269 GLY A CA 1
ATOM 2102 C C . GLY A 1 269 ? -0.567 11.159 8.187 1.00 95.38 269 GLY A C 1
ATOM 2103 O O . GLY A 1 269 ? -1.169 12.156 7.802 1.00 95.38 269 GLY A O 1
ATOM 2104 N N . LYS A 1 270 ? -0.048 10.270 7.332 1.00 95.62 270 LYS A N 1
ATOM 2105 C CA . LYS A 1 270 ? -0.071 10.468 5.867 1.00 95.62 270 LYS A CA 1
ATOM 2106 C C . LYS A 1 270 ? -0.751 9.351 5.089 1.00 95.62 270 LYS A C 1
ATOM 2108 O O . LYS A 1 270 ? -1.112 9.571 3.937 1.00 95.62 270 LYS A O 1
ATOM 2113 N N . MET A 1 271 ? -0.853 8.152 5.656 1.00 97.62 271 MET A N 1
ATOM 2114 C CA . MET A 1 271 ? -1.346 6.980 4.923 1.00 97.62 271 MET A CA 1
ATOM 2115 C C . MET A 1 271 ? -2.610 6.374 5.519 1.00 97.62 271 MET A C 1
ATOM 2117 O O . MET A 1 271 ? -3.257 5.590 4.835 1.00 97.62 271 MET A O 1
ATOM 2121 N N . PHE A 1 272 ? -2.958 6.717 6.760 1.00 98.06 272 PHE A N 1
ATOM 2122 C CA . PHE A 1 272 ? -4.054 6.098 7.495 1.00 98.06 272 PHE A CA 1
ATOM 2123 C C . PHE A 1 272 ? -5.356 6.154 6.702 1.00 98.06 272 PHE A C 1
ATOM 2125 O O . PHE A 1 272 ? -5.956 5.115 6.445 1.00 98.06 272 PHE A O 1
ATOM 2132 N N . GLU A 1 273 ? -5.722 7.341 6.218 1.00 97.56 273 GLU A N 1
ATOM 2133 C CA . GLU A 1 273 ? -6.933 7.528 5.425 1.00 97.56 273 GLU A CA 1
ATOM 2134 C C . GLU A 1 273 ? -6.963 6.661 4.163 1.00 97.56 273 GLU A C 1
ATOM 2136 O O . GLU A 1 273 ? -7.909 5.895 3.969 1.00 97.56 273 GLU A O 1
ATOM 2141 N N . ALA A 1 274 ? -5.911 6.721 3.344 1.00 97.69 274 ALA A N 1
ATOM 2142 C CA . ALA A 1 274 ? -5.825 5.946 2.109 1.00 97.69 274 ALA A CA 1
ATOM 2143 C C . ALA A 1 274 ? -5.857 4.430 2.377 1.00 97.69 274 ALA A C 1
ATOM 2145 O O . ALA A 1 274 ? -6.538 3.690 1.672 1.00 97.69 274 ALA A O 1
ATOM 2146 N N . LEU A 1 275 ? -5.173 3.953 3.426 1.00 98.56 275 LEU A N 1
ATOM 2147 C CA . LEU A 1 275 ? -5.169 2.538 3.816 1.00 98.56 275 LEU A CA 1
ATOM 2148 C C . LEU A 1 275 ? -6.566 2.065 4.240 1.00 98.56 275 LEU A C 1
ATOM 2150 O O . LEU A 1 275 ? -7.008 0.995 3.821 1.00 98.56 275 LEU A O 1
ATOM 2154 N N . VAL A 1 276 ? -7.263 2.856 5.057 1.00 98.19 276 VAL A N 1
ATOM 2155 C CA . VAL A 1 276 ? -8.605 2.532 5.560 1.00 98.19 276 VAL A CA 1
ATOM 2156 C C . VAL A 1 276 ? -9.631 2.540 4.428 1.00 98.19 276 VAL A C 1
ATOM 2158 O O . VAL A 1 276 ? -10.395 1.586 4.284 1.00 98.19 276 VAL A O 1
ATOM 2161 N N . ARG A 1 277 ? -9.609 3.564 3.570 1.00 97.81 277 ARG A N 1
ATOM 2162 C CA . ARG A 1 277 ? -10.508 3.653 2.412 1.00 97.81 277 ARG A CA 1
ATOM 2163 C C . ARG A 1 277 ? -10.263 2.524 1.415 1.00 97.81 277 ARG A C 1
ATOM 2165 O O . ARG A 1 277 ? -11.213 1.850 1.022 1.00 97.81 277 ARG A O 1
ATOM 2172 N N . ALA A 1 278 ? -9.004 2.265 1.057 1.00 97.88 278 ALA A N 1
ATOM 2173 C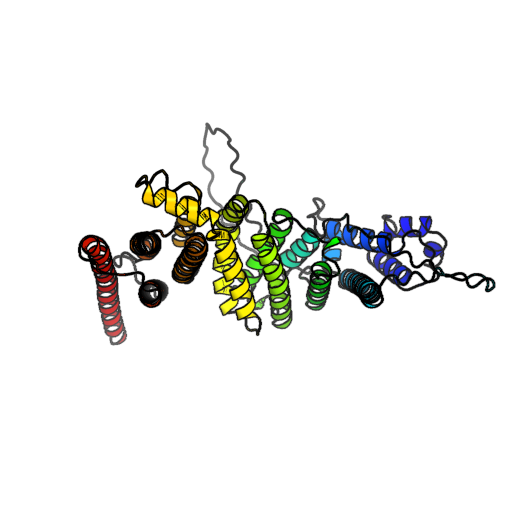 CA . ALA A 1 278 ? -8.658 1.192 0.129 1.00 97.88 278 ALA A CA 1
ATOM 2174 C C . ALA A 1 278 ? -9.063 -0.181 0.673 1.00 97.88 278 ALA A C 1
ATOM 2176 O O . ALA A 1 278 ? -9.559 -1.015 -0.079 1.00 97.88 278 ALA A O 1
ATOM 2177 N N . ARG A 1 279 ? -8.922 -0.418 1.984 1.00 97.31 279 ARG A N 1
ATOM 2178 C CA . ARG A 1 279 ? -9.346 -1.674 2.617 1.00 97.31 279 ARG A CA 1
ATOM 2179 C C . ARG A 1 279 ? -10.822 -1.992 2.370 1.00 97.31 279 ARG A C 1
ATOM 2181 O O . ARG A 1 279 ? -11.144 -3.156 2.129 1.00 97.31 279 ARG A O 1
ATOM 2188 N N . VAL A 1 280 ? -11.694 -0.988 2.450 1.00 96.12 280 VAL A N 1
ATOM 2189 C CA . VAL A 1 280 ? -13.128 -1.153 2.177 1.00 96.12 280 VAL A CA 1
ATOM 2190 C C . VAL A 1 280 ? -13.384 -1.257 0.679 1.00 96.12 280 VAL A C 1
ATOM 2192 O O . VAL A 1 280 ? -14.081 -2.175 0.257 1.00 96.12 280 VAL A O 1
ATOM 2195 N N . ALA A 1 281 ? -12.765 -0.388 -0.124 1.00 96.00 281 ALA A N 1
ATOM 2196 C CA . ALA A 1 281 ? -12.898 -0.387 -1.580 1.00 96.00 281 ALA A CA 1
ATOM 2197 C C . ALA A 1 281 ? -12.575 -1.765 -2.185 1.00 96.00 281 ALA A C 1
ATOM 2199 O O . ALA A 1 281 ? -13.404 -2.353 -2.877 1.00 96.00 281 ALA A O 1
ATOM 2200 N N . ILE A 1 282 ? -11.425 -2.344 -1.826 1.00 96.12 282 ILE A N 1
ATOM 2201 C CA . ILE A 1 282 ? -10.950 -3.640 -2.332 1.00 96.12 282 ILE A CA 1
ATOM 2202 C C . ILE A 1 282 ? -11.996 -4.754 -2.165 1.00 96.12 282 ILE A C 1
ATOM 2204 O O . ILE A 1 282 ? -12.008 -5.677 -2.969 1.00 96.12 282 ILE A O 1
ATOM 2208 N N . ARG A 1 283 ? -12.914 -4.674 -1.186 1.00 95.06 283 ARG A N 1
ATOM 2209 C CA . ARG A 1 283 ? -13.987 -5.675 -1.018 1.00 95.06 283 ARG A CA 1
ATOM 2210 C C . ARG A 1 283 ? -14.953 -5.783 -2.187 1.00 95.06 283 ARG A C 1
ATOM 2212 O O . ARG A 1 283 ? -15.604 -6.811 -2.334 1.00 95.06 283 ARG A O 1
ATOM 2219 N N . SER A 1 284 ? -15.065 -4.708 -2.953 1.00 93.00 284 SER A N 1
ATOM 2220 C CA . SER A 1 284 ? -15.987 -4.594 -4.079 1.00 93.00 284 SER A CA 1
ATOM 2221 C C . SER A 1 284 ? -15.310 -4.912 -5.412 1.00 93.00 284 SER A C 1
ATOM 2223 O O . SER A 1 284 ? -15.992 -5.000 -6.428 1.00 93.00 284 SER A O 1
ATOM 2225 N N . ILE A 1 285 ? -13.980 -5.065 -5.426 1.00 90.75 285 ILE A N 1
ATOM 2226 C CA . ILE A 1 285 ? -13.226 -5.393 -6.635 1.00 90.75 285 ILE A CA 1
ATOM 2227 C C . ILE A 1 285 ? -13.235 -6.917 -6.799 1.00 90.75 285 ILE A C 1
ATOM 2229 O O . ILE A 1 285 ? -12.744 -7.615 -5.910 1.00 90.75 285 ILE A O 1
ATOM 2233 N N . PRO A 1 286 ? -13.760 -7.459 -7.910 1.00 87.25 286 PRO A N 1
ATOM 2234 C CA . PRO A 1 286 ? -13.714 -8.893 -8.155 1.00 87.25 286 PRO A CA 1
ATOM 2235 C C . PRO A 1 286 ? -12.263 -9.354 -8.354 1.00 87.25 286 PRO A C 1
ATOM 2237 O O . PRO A 1 286 ? -11.492 -8.710 -9.061 1.00 87.25 286 PRO A O 1
ATOM 2240 N N . GLY A 1 287 ? -11.886 -10.485 -7.756 1.00 88.12 287 GLY A N 1
ATOM 2241 C CA . GLY A 1 287 ? -10.567 -11.083 -7.967 1.00 88.12 287 GLY A CA 1
ATOM 2242 C C . GLY A 1 287 ? -10.115 -11.986 -6.824 1.00 88.12 287 GLY A C 1
ATOM 2243 O O . GLY A 1 287 ? -10.649 -11.947 -5.718 1.00 88.12 287 GLY A O 1
ATOM 2244 N N . THR A 1 288 ? -9.102 -12.809 -7.086 1.00 92.06 288 THR A N 1
ATOM 2245 C CA . THR A 1 288 ? -8.554 -13.764 -6.107 1.00 92.06 288 THR A CA 1
ATOM 2246 C C . THR A 1 288 ? -7.627 -13.105 -5.082 1.00 92.06 288 THR A C 1
ATOM 2248 O O . THR A 1 288 ? -7.540 -13.574 -3.952 1.00 92.06 288 THR A O 1
ATOM 2251 N N . LEU A 1 289 ? -6.983 -11.984 -5.428 1.00 94.25 289 LEU A N 1
ATOM 2252 C CA . LEU A 1 289 ? -6.031 -11.283 -4.553 1.00 94.25 289 LEU A CA 1
ATOM 2253 C C . LEU A 1 289 ? -6.661 -10.245 -3.613 1.00 94.25 289 LEU A C 1
ATOM 2255 O O . LEU A 1 289 ? -5.947 -9.558 -2.878 1.00 94.25 289 LEU A O 1
ATOM 2259 N N . GLN A 1 290 ? -7.989 -10.119 -3.602 1.00 95.38 290 GLN A N 1
ATOM 2260 C CA . GLN A 1 290 ? -8.708 -9.216 -2.700 1.00 95.38 290 GLN A CA 1
ATOM 2261 C C . GLN A 1 290 ? -8.290 -9.428 -1.235 1.00 95.38 290 GLN A C 1
ATOM 2263 O O . GLN A 1 290 ? -7.972 -8.473 -0.518 1.00 95.38 290 GLN A O 1
ATOM 2268 N N . GLU A 1 291 ? -8.277 -10.686 -0.790 1.00 96.12 291 GLU A N 1
ATOM 2269 C CA . GLU A 1 291 ? -7.925 -11.048 0.582 1.00 96.12 291 GLU A CA 1
ATOM 2270 C C . GLU A 1 291 ? -6.448 -10.752 0.879 1.00 96.12 291 GLU A C 1
ATOM 2272 O O . GLU A 1 291 ? -6.120 -10.232 1.947 1.00 96.12 291 GLU A O 1
ATOM 2277 N N . ASP A 1 292 ? -5.557 -11.009 -0.077 1.00 97.25 292 ASP A N 1
ATOM 2278 C CA . ASP A 1 292 ? -4.121 -10.798 0.088 1.00 97.25 292 ASP A CA 1
ATOM 2279 C C . ASP A 1 292 ? -3.753 -9.312 0.162 1.00 97.25 292 ASP A C 1
ATOM 2281 O O . ASP A 1 292 ? -2.958 -8.910 1.017 1.00 97.25 292 ASP A O 1
ATOM 2285 N N . CYS A 1 293 ? -4.376 -8.461 -0.658 1.00 97.81 293 CYS A N 1
ATOM 2286 C CA . CYS A 1 293 ? -4.250 -7.008 -0.536 1.00 97.81 293 CYS A CA 1
ATOM 2287 C C . CYS A 1 293 ? -4.789 -6.509 0.811 1.00 97.81 293 CYS A C 1
ATOM 2289 O O . CYS A 1 293 ? -4.140 -5.707 1.489 1.00 97.81 293 CYS A O 1
ATOM 2291 N N . GLN A 1 294 ? -5.939 -7.024 1.256 1.00 97.19 294 GLN A N 1
ATOM 2292 C CA . GLN A 1 294 ? -6.497 -6.690 2.565 1.00 97.19 294 GLN A CA 1
ATOM 2293 C C . GLN A 1 294 ? -5.589 -7.114 3.724 1.00 97.19 294 GLN A C 1
ATOM 2295 O O . GLN A 1 294 ? -5.429 -6.344 4.676 1.00 97.19 294 GLN A O 1
ATOM 2300 N N . LYS A 1 295 ? -4.981 -8.303 3.650 1.00 97.38 295 LYS A N 1
ATOM 2301 C CA . LYS A 1 295 ? -3.986 -8.785 4.618 1.00 97.38 295 LYS A CA 1
ATOM 2302 C C . LYS A 1 295 ? -2.740 -7.906 4.613 1.00 97.38 295 LYS A C 1
ATOM 2304 O O . LYS A 1 295 ? -2.235 -7.576 5.684 1.00 97.38 295 LYS A O 1
ATOM 2309 N N . ALA A 1 296 ? -2.262 -7.486 3.441 1.00 98.31 296 ALA A N 1
ATOM 2310 C CA . ALA A 1 296 ? -1.110 -6.596 3.327 1.00 98.31 296 ALA A CA 1
ATOM 2311 C C . ALA A 1 296 ? -1.383 -5.224 3.969 1.00 98.31 296 ALA A C 1
ATOM 2313 O O . ALA A 1 296 ? -0.592 -4.781 4.801 1.00 98.31 296 ALA A O 1
ATOM 2314 N N . ILE A 1 297 ? -2.530 -4.597 3.672 1.00 98.56 297 ILE A N 1
ATOM 2315 C CA . ILE A 1 297 ? -2.971 -3.347 4.320 1.00 98.56 297 ILE A CA 1
ATOM 2316 C C . ILE A 1 297 ? -3.103 -3.536 5.834 1.00 98.56 297 ILE A C 1
ATOM 2318 O O . ILE A 1 297 ? -2.607 -2.720 6.610 1.00 98.56 297 ILE A O 1
ATOM 2322 N N . GLY A 1 298 ? -3.727 -4.636 6.262 1.00 98.38 298 GLY A N 1
ATOM 2323 C CA . GLY A 1 298 ? -3.869 -4.984 7.671 1.00 98.38 298 GLY A CA 1
ATOM 2324 C C . GLY A 1 298 ? -2.525 -5.091 8.388 1.00 98.38 298 GLY A C 1
ATOM 2325 O O . GLY A 1 298 ? -2.351 -4.512 9.455 1.00 98.38 298 GLY A O 1
ATOM 2326 N N . ALA A 1 299 ? -1.544 -5.753 7.776 1.00 98.38 299 ALA A N 1
ATOM 2327 C CA . ALA A 1 299 ? -0.199 -5.870 8.323 1.00 98.38 299 ALA A CA 1
ATOM 2328 C C . ALA A 1 299 ? 0.541 -4.521 8.381 1.00 98.38 299 ALA A C 1
ATOM 2330 O O . ALA A 1 299 ? 1.225 -4.255 9.367 1.00 98.38 299 ALA A O 1
ATOM 2331 N N . ILE A 1 300 ? 0.375 -3.653 7.373 1.00 98.62 300 ILE A N 1
ATOM 2332 C CA . ILE A 1 300 ? 0.930 -2.288 7.384 1.00 98.62 300 ILE A CA 1
ATOM 2333 C C . ILE A 1 300 ? 0.352 -1.488 8.556 1.00 98.62 300 ILE A C 1
ATOM 2335 O O . ILE A 1 300 ? 1.117 -0.885 9.308 1.00 98.62 300 ILE A O 1
ATOM 2339 N N . LEU A 1 301 ? -0.972 -1.512 8.747 1.00 98.56 301 LEU A N 1
ATOM 2340 C CA . LEU A 1 301 ? -1.635 -0.845 9.873 1.00 98.56 301 LEU A CA 1
ATOM 2341 C C . LEU A 1 301 ? -1.172 -1.429 11.213 1.00 98.56 301 LEU A C 1
ATOM 2343 O O . LEU A 1 301 ? -0.778 -0.683 12.104 1.00 98.56 301 LEU A O 1
ATOM 2347 N N . ARG A 1 302 ? -1.159 -2.760 11.338 1.00 98.19 302 ARG A N 1
ATOM 2348 C CA . ARG A 1 302 ? -0.748 -3.474 12.551 1.00 98.19 302 ARG A CA 1
ATOM 2349 C C . ARG A 1 302 ? 0.672 -3.111 12.971 1.00 98.19 302 ARG A C 1
ATOM 2351 O O . ARG A 1 302 ? 0.876 -2.643 14.085 1.00 98.19 302 ARG A O 1
ATOM 2358 N N . THR A 1 303 ? 1.652 -3.310 12.091 1.00 97.31 303 THR A N 1
ATOM 2359 C CA . THR A 1 303 ? 3.057 -3.035 12.415 1.00 97.31 303 THR A CA 1
ATOM 2360 C C . THR A 1 303 ? 3.313 -1.537 12.541 1.00 97.31 303 THR A C 1
ATOM 2362 O O . THR A 1 303 ? 3.982 -1.114 13.479 1.00 97.31 303 THR A O 1
ATOM 2365 N N . GLY A 1 304 ? 2.761 -0.728 11.635 1.00 97.75 304 GLY A N 1
ATOM 2366 C CA . GLY A 1 304 ? 3.011 0.709 11.608 1.00 97.75 304 GLY A CA 1
ATOM 2367 C C . GLY A 1 304 ? 2.439 1.460 12.809 1.00 97.75 304 GLY A C 1
ATOM 2368 O O . GLY A 1 304 ? 3.073 2.393 13.295 1.00 97.75 304 GLY A O 1
ATOM 2369 N N . LEU A 1 305 ? 1.275 1.044 13.318 1.00 97.62 305 LEU A N 1
ATOM 2370 C CA . LEU A 1 305 ? 0.612 1.701 14.449 1.00 97.62 305 LEU A CA 1
ATOM 2371 C C . LEU A 1 305 ? 0.953 1.053 15.796 1.00 97.62 305 LEU A C 1
ATOM 2373 O O . LEU A 1 305 ? 1.105 1.763 16.787 1.00 97.62 305 LEU A O 1
ATOM 2377 N N . PHE A 1 306 ? 1.131 -0.271 15.846 1.00 97.50 306 PHE A N 1
ATOM 2378 C CA . PHE A 1 306 ? 1.224 -1.028 17.103 1.00 97.50 306 PHE A CA 1
ATOM 2379 C C . PHE A 1 306 ? 2.558 -1.762 17.286 1.00 97.50 306 PHE A C 1
ATOM 2381 O O . PHE A 1 306 ? 2.622 -2.806 17.932 1.00 97.50 306 PHE A O 1
ATOM 2388 N N . HIS A 1 307 ? 3.652 -1.207 16.756 1.00 97.06 307 HIS A N 1
ATOM 2389 C CA . HIS A 1 307 ? 5.000 -1.664 17.093 1.00 97.06 307 HIS A CA 1
ATOM 2390 C C . HIS A 1 307 ? 5.250 -1.649 18.617 1.00 97.06 307 HIS A C 1
ATOM 2392 O O . HIS A 1 307 ? 4.703 -0.822 19.354 1.00 97.06 307 HIS A O 1
ATOM 2398 N N . GLN A 1 308 ? 6.131 -2.532 19.100 1.00 95.81 308 GLN A N 1
ATOM 2399 C CA . GLN A 1 308 ? 6.403 -2.720 20.533 1.00 95.81 308 GLN A CA 1
ATOM 2400 C C . GLN A 1 308 ? 6.861 -1.442 21.253 1.00 95.81 308 GLN A C 1
ATOM 2402 O O . GLN A 1 308 ? 6.531 -1.252 22.431 1.00 95.81 308 GLN A O 1
ATOM 2407 N N . GLU A 1 309 ? 7.587 -0.573 20.545 1.00 94.19 309 GLU A N 1
ATOM 2408 C CA . GLU A 1 309 ? 8.010 0.750 21.023 1.00 94.19 309 GLU A CA 1
ATOM 2409 C C . GLU A 1 309 ? 6.807 1.673 21.264 1.00 94.19 309 GLU A C 1
ATOM 2411 O O . GLU A 1 309 ? 6.672 2.234 22.348 1.00 94.19 309 GLU A O 1
ATOM 2416 N N . HIS A 1 310 ? 5.867 1.757 20.315 1.00 94.12 310 HIS A N 1
ATOM 2417 C CA . HIS A 1 310 ? 4.665 2.592 20.450 1.00 94.12 310 HIS A CA 1
ATOM 2418 C C . HIS A 1 310 ? 3.768 2.098 21.588 1.00 94.12 310 HIS A C 1
ATOM 2420 O O . HIS A 1 310 ? 3.225 2.888 22.360 1.00 94.12 310 HIS A O 1
ATOM 2426 N N . LEU A 1 311 ? 3.651 0.775 21.733 1.00 94.06 311 LEU A N 1
ATOM 2427 C CA . LEU A 1 311 ? 2.921 0.159 22.839 1.00 94.06 311 LEU A CA 1
ATOM 2428 C C . LEU A 1 311 ? 3.591 0.432 24.190 1.00 94.06 311 LEU A C 1
ATOM 2430 O O . LEU A 1 311 ? 2.907 0.530 25.207 1.00 94.06 311 LEU A O 1
ATOM 2434 N N . GLN A 1 312 ? 4.925 0.554 24.226 1.00 91.81 312 GLN A N 1
ATOM 2435 C CA . GLN A 1 312 ? 5.649 0.932 25.442 1.00 91.81 312 GLN A CA 1
ATOM 2436 C C . GLN A 1 312 ? 5.272 2.328 25.897 1.00 91.81 312 GLN A C 1
ATOM 2438 O O . GLN A 1 312 ? 4.958 2.507 27.069 1.00 91.81 312 GLN A O 1
ATOM 2443 N N . GLU A 1 313 ? 5.290 3.277 24.968 1.00 90.56 313 GLU A N 1
ATOM 2444 C CA . GLU A 1 313 ? 4.961 4.671 25.244 1.00 90.56 313 GLU A CA 1
ATOM 2445 C C . GLU A 1 313 ? 3.505 4.817 25.676 1.00 90.56 313 GLU A C 1
ATOM 2447 O O . GLU A 1 313 ? 3.240 5.463 26.686 1.00 90.56 313 GLU A O 1
ATOM 2452 N N . TYR A 1 314 ? 2.578 4.136 24.990 1.00 90.56 314 TYR A N 1
ATOM 2453 C CA . TYR A 1 314 ? 1.169 4.124 25.386 1.00 90.56 314 TYR A CA 1
ATOM 2454 C C . TYR A 1 314 ? 0.989 3.601 26.811 1.00 90.56 314 TYR A C 1
ATOM 2456 O O . TYR A 1 314 ? 0.349 4.236 27.644 1.00 90.56 314 TYR A O 1
ATOM 2464 N N . THR A 1 315 ? 1.605 2.455 27.105 1.00 90.38 315 THR A N 1
ATOM 2465 C CA . THR A 1 315 ? 1.486 1.832 28.422 1.00 90.38 315 THR A CA 1
ATOM 2466 C C . THR A 1 315 ? 2.109 2.695 29.518 1.00 90.38 315 THR A C 1
ATOM 2468 O O . THR A 1 315 ? 1.559 2.794 30.609 1.00 90.38 315 THR A O 1
ATOM 2471 N N . ALA A 1 316 ? 3.267 3.304 29.252 1.00 89.31 316 ALA A N 1
ATOM 2472 C CA . ALA A 1 316 ? 3.927 4.183 30.210 1.00 89.31 316 ALA A CA 1
ATOM 2473 C C . ALA A 1 316 ? 3.069 5.418 30.516 1.00 89.31 316 ALA A C 1
ATOM 2475 O O . ALA A 1 316 ? 2.931 5.773 31.684 1.00 89.31 316 ALA A O 1
ATOM 2476 N N . GLY A 1 317 ? 2.456 6.017 29.489 1.00 86.19 317 GLY A N 1
ATOM 2477 C CA . GLY A 1 317 ? 1.556 7.156 29.661 1.00 86.19 317 GLY A CA 1
ATOM 2478 C C . GLY A 1 317 ? 0.286 6.802 30.437 1.00 86.19 317 GLY A C 1
ATOM 2479 O O . 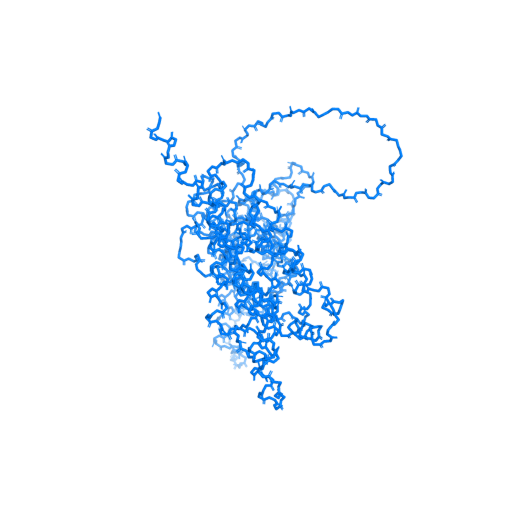GLY A 1 317 ? -0.141 7.569 31.293 1.00 86.19 317 GLY A O 1
ATOM 2480 N N . TYR A 1 318 ? -0.273 5.612 30.197 1.00 85.12 318 TYR A N 1
ATOM 2481 C CA . TYR A 1 318 ? -1.433 5.118 30.942 1.00 85.12 318 TYR A CA 1
ATOM 2482 C C . TYR A 1 318 ? -1.120 4.916 32.432 1.00 85.12 318 TYR A C 1
ATOM 2484 O O . TYR A 1 318 ? -1.810 5.454 33.291 1.00 85.12 318 TYR A O 1
ATOM 2492 N N . VAL A 1 319 ? -0.036 4.196 32.748 1.00 85.00 319 VAL A N 1
ATOM 2493 C CA . VAL A 1 319 ? 0.350 3.883 34.139 1.00 85.00 319 VAL A CA 1
ATOM 2494 C C . VAL A 1 319 ? 0.716 5.136 34.936 1.00 85.00 319 VAL A C 1
ATOM 2496 O O . VAL A 1 319 ? 0.492 5.182 36.142 1.00 85.00 319 VAL A O 1
ATOM 2499 N N . ALA A 1 320 ? 1.266 6.163 34.286 1.00 84.50 320 ALA A N 1
ATOM 2500 C CA . ALA A 1 320 ? 1.588 7.419 34.953 1.00 84.50 320 ALA A CA 1
ATOM 2501 C C . ALA A 1 320 ? 0.341 8.205 35.406 1.00 84.50 320 ALA A C 1
AT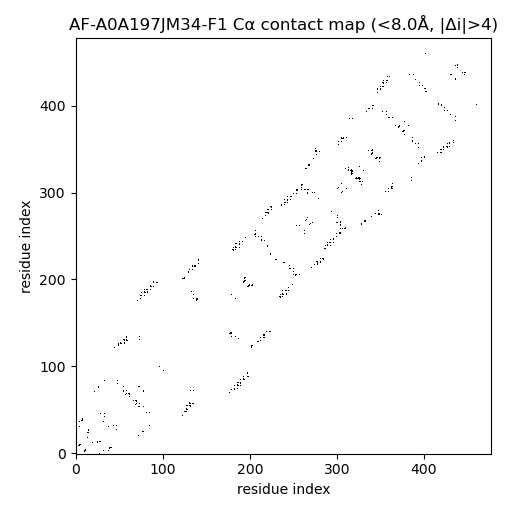OM 2503 O O . ALA A 1 320 ? 0.489 9.177 36.145 1.00 84.50 320 ALA A O 1
ATOM 2504 N N . GLY A 1 321 ? -0.865 7.838 34.942 1.00 78.81 321 GLY A N 1
ATOM 2505 C CA . GLY A 1 321 ? -2.103 8.585 35.196 1.00 78.81 321 GLY A CA 1
ATOM 2506 C C . GLY A 1 321 ? -2.091 10.005 34.620 1.00 78.81 321 GLY A C 1
ATOM 2507 O O . GLY A 1 321 ? -3.006 10.789 34.854 1.00 78.81 321 GLY A O 1
ATOM 2508 N N . ASP A 1 322 ? -1.048 10.360 33.871 1.00 73.69 322 ASP A N 1
ATOM 2509 C CA . ASP A 1 322 ? -0.912 11.659 33.249 1.00 73.69 322 ASP A CA 1
ATOM 2510 C C . ASP A 1 322 ? -1.490 11.556 31.838 1.00 73.69 322 ASP A C 1
ATOM 2512 O O . ASP A 1 322 ? -0.811 11.144 30.896 1.00 73.69 322 ASP A O 1
ATOM 2516 N N . GLU A 1 323 ? -2.759 11.940 31.684 1.00 64.81 323 GLU A N 1
ATOM 2517 C CA . GLU A 1 323 ? -3.424 12.043 30.379 1.00 64.81 323 GLU A CA 1
ATOM 2518 C C . GLU A 1 323 ? -2.648 12.942 29.401 1.00 64.81 323 GLU A C 1
ATOM 2520 O O . GLU A 1 323 ? -2.763 12.775 28.186 1.00 64.81 323 GLU A O 1
ATOM 2525 N N . LYS A 1 324 ? -1.811 13.868 29.899 1.00 65.25 324 LYS A N 1
ATOM 2526 C CA . LYS A 1 324 ? -0.913 14.679 29.061 1.00 65.25 324 LYS A CA 1
ATOM 2527 C C . LYS A 1 324 ? 0.340 13.904 28.639 1.00 65.25 324 LYS A C 1
ATOM 2529 O O . LYS A 1 324 ? 0.945 14.256 27.626 1.00 65.25 324 LYS A O 1
ATOM 2534 N N . SER A 1 325 ? 0.714 12.859 29.382 1.00 57.50 325 SER A N 1
ATOM 2535 C CA . SER A 1 325 ? 1.827 11.944 29.090 1.00 57.50 325 SER A CA 1
ATOM 2536 C C . SER A 1 325 ? 1.463 10.780 28.176 1.00 57.50 325 SER A C 1
ATOM 2538 O O . SER A 1 325 ? 2.378 10.111 27.698 1.00 57.50 325 SER A O 1
ATOM 2540 N N . ILE A 1 326 ? 0.178 10.538 27.881 1.00 61.31 326 ILE A N 1
ATOM 2541 C CA . ILE A 1 326 ? -0.211 9.761 26.695 1.00 61.31 326 ILE A CA 1
ATOM 2542 C C . ILE A 1 326 ? 0.257 10.596 25.493 1.00 61.31 326 ILE A C 1
ATOM 2544 O O . ILE A 1 326 ? -0.446 11.472 24.989 1.00 61.31 326 ILE A O 1
ATOM 2548 N N . GLN A 1 327 ? 1.536 10.416 25.152 1.00 62.69 327 GLN A N 1
ATOM 2549 C CA . GLN A 1 327 ? 2.313 11.290 24.285 1.00 62.69 327 GLN A CA 1
ATOM 2550 C C . GLN A 1 327 ? 1.682 11.401 22.888 1.00 62.69 327 GLN A C 1
ATOM 2552 O O . GLN A 1 327 ? 0.851 10.598 22.468 1.00 62.69 327 GLN A O 1
ATOM 2557 N N . SER A 1 328 ? 2.102 12.432 22.153 1.00 65.81 328 SER A N 1
ATOM 2558 C CA . SER A 1 328 ? 1.564 12.915 20.871 1.00 65.81 328 SER A CA 1
ATOM 2559 C C . SER A 1 328 ? 1.132 11.874 19.833 1.00 65.81 328 SER A C 1
ATOM 2561 O O . SER A 1 328 ? 0.283 12.188 19.005 1.00 65.81 328 SER A O 1
ATOM 2563 N N . TYR A 1 329 ? 1.711 10.673 19.823 1.00 82.38 329 TYR A N 1
ATOM 2564 C CA . TYR A 1 329 ? 1.523 9.698 18.750 1.00 82.38 329 TYR A CA 1
ATOM 2565 C C . TYR A 1 329 ? 0.142 9.037 18.792 1.00 82.38 329 TYR A C 1
ATOM 2567 O O . TYR A 1 329 ? -0.592 9.067 17.808 1.00 82.38 329 TYR A O 1
ATOM 2575 N N . GLN A 1 330 ? -0.282 8.489 19.930 1.00 84.56 330 GLN A N 1
ATOM 2576 C CA . GLN A 1 330 ? -1.604 7.859 20.023 1.00 84.56 330 GLN A CA 1
ATOM 2577 C C . GLN A 1 330 ? -2.705 8.912 19.910 1.00 84.56 330 GLN A C 1
ATOM 2579 O O . GLN A 1 330 ? -3.706 8.685 19.233 1.00 84.56 330 GLN A O 1
ATOM 2584 N N . LYS A 1 331 ? -2.463 10.108 20.465 1.00 89.44 331 LYS A N 1
ATOM 2585 C CA . LYS A 1 331 ? -3.312 11.277 20.230 1.00 89.44 331 LYS A CA 1
ATOM 2586 C C . LYS A 1 331 ? -3.452 11.573 18.734 1.00 89.44 331 LYS A C 1
ATOM 2588 O O . LYS A 1 331 ? -4.574 11.730 18.274 1.00 89.44 331 LYS A O 1
ATOM 2593 N N . GLN A 1 332 ? -2.355 11.560 17.973 1.00 92.69 332 GLN A N 1
ATOM 2594 C CA . GLN A 1 332 ? -2.391 11.728 16.520 1.00 92.69 332 GLN A CA 1
ATOM 2595 C C . GLN A 1 332 ? -3.262 10.656 15.849 1.00 92.69 332 GLN A C 1
ATOM 2597 O O . GLN A 1 332 ? -4.092 11.005 15.019 1.00 92.69 332 GLN A O 1
ATOM 2602 N N . LEU A 1 333 ? -3.133 9.372 16.208 1.00 95.31 333 LEU A N 1
ATOM 2603 C CA . LEU A 1 333 ? -4.000 8.319 15.656 1.00 95.31 333 LEU A CA 1
ATOM 2604 C C . LEU A 1 333 ? -5.482 8.589 15.961 1.00 95.31 333 LEU A C 1
ATOM 2606 O O . LEU A 1 333 ? -6.313 8.528 15.058 1.00 95.31 333 LEU A O 1
ATOM 2610 N N . PHE A 1 334 ? -5.822 8.922 17.206 1.00 95.25 334 PHE A N 1
ATOM 2611 C CA . PHE A 1 334 ? -7.208 9.203 17.588 1.00 95.25 334 PHE A CA 1
ATOM 2612 C C . PHE A 1 334 ? -7.760 10.473 16.935 1.00 95.25 334 PHE A C 1
ATOM 2614 O O . PHE A 1 334 ? -8.929 10.499 16.563 1.00 95.25 334 PHE A O 1
ATOM 2621 N N . GLU A 1 335 ? -6.937 11.506 16.750 1.00 95.12 335 GLU A N 1
ATOM 2622 C CA . GLU A 1 335 ? -7.298 12.711 15.997 1.00 95.12 335 GLU A CA 1
ATOM 2623 C C . GLU A 1 335 ? -7.576 12.391 14.527 1.00 95.12 335 GLU A C 1
ATOM 2625 O O . GLU A 1 335 ? -8.539 12.911 13.971 1.00 95.12 335 GLU A O 1
ATOM 2630 N N . GLN A 1 336 ? -6.784 11.511 13.908 1.00 96.31 336 GLN A N 1
ATOM 2631 C CA . GLN A 1 336 ? -7.005 11.070 12.527 1.00 96.31 336 GLN A CA 1
ATOM 2632 C C . GLN A 1 336 ? -8.283 10.239 12.397 1.00 96.31 336 GLN A C 1
ATOM 2634 O O . GLN A 1 336 ? -9.087 10.501 11.506 1.00 96.31 336 GLN A O 1
ATOM 2639 N N . ILE A 1 337 ? -8.524 9.308 13.327 1.00 97.12 337 ILE A N 1
ATOM 2640 C CA . ILE A 1 337 ? -9.786 8.561 13.398 1.00 97.12 337 ILE A CA 1
ATOM 2641 C C . ILE A 1 337 ? -10.957 9.534 13.551 1.00 97.12 337 ILE A C 1
ATOM 2643 O O . ILE A 1 337 ? -11.890 9.481 12.763 1.00 97.12 337 ILE A O 1
ATOM 2647 N N . ALA A 1 338 ? -10.895 10.462 14.509 1.00 96.00 338 ALA A N 1
ATOM 2648 C CA . ALA A 1 338 ? -11.957 11.437 14.740 1.00 96.00 338 ALA A CA 1
ATOM 2649 C C . ALA A 1 338 ? -12.205 12.337 13.519 1.00 96.00 338 ALA A C 1
ATOM 2651 O O . ALA A 1 338 ? -13.356 12.601 13.177 1.00 96.00 338 ALA A O 1
ATOM 2652 N N . ALA A 1 339 ? -11.142 12.799 12.854 1.00 96.12 339 ALA A N 1
ATOM 2653 C CA . ALA A 1 339 ? -11.244 13.622 11.655 1.00 96.12 339 ALA A CA 1
ATOM 2654 C C . ALA A 1 339 ? -11.929 12.867 10.509 1.00 96.12 339 ALA A C 1
ATOM 2656 O O . ALA A 1 339 ? -12.833 13.413 9.880 1.00 96.12 339 ALA A O 1
ATOM 2657 N N . MET A 1 340 ? -11.546 11.610 10.271 1.00 95.75 340 MET A N 1
ATOM 2658 C CA . MET A 1 340 ? -12.171 10.787 9.239 1.00 95.75 340 MET A CA 1
ATOM 2659 C C . MET A 1 340 ? -13.595 10.351 9.603 1.00 95.75 340 MET A C 1
ATOM 2661 O O . MET A 1 340 ? -14.443 10.260 8.721 1.00 95.75 340 MET A O 1
ATOM 2665 N N . SER A 1 341 ? -13.891 10.103 10.882 1.00 94.81 341 SER A N 1
ATOM 2666 C CA . SER A 1 341 ? -15.257 9.807 11.321 1.00 94.81 341 SER A CA 1
ATOM 2667 C C . SER A 1 341 ? -16.197 10.976 11.024 1.00 94.81 341 SER A C 1
ATOM 2669 O O . SER A 1 341 ? -17.352 10.759 10.704 1.00 94.81 341 SER A O 1
ATOM 2671 N N . ASN A 1 342 ? -15.698 12.213 11.055 1.00 92.88 342 ASN A N 1
ATOM 2672 C CA . ASN A 1 342 ? -16.476 13.408 10.722 1.00 92.88 342 ASN A CA 1
ATOM 2673 C C . ASN A 1 342 ? -16.429 13.781 9.226 1.00 92.88 342 ASN A C 1
ATOM 2675 O O . ASN A 1 342 ? -16.859 14.875 8.860 1.00 92.88 342 ASN A O 1
ATOM 2679 N N . SER A 1 343 ? -15.870 12.928 8.362 1.00 94.38 343 SER A N 1
ATOM 2680 C CA . SER A 1 343 ? -15.786 13.165 6.919 1.00 94.38 343 SER A CA 1
ATOM 2681 C C . SER A 1 343 ? -16.772 12.285 6.142 1.00 94.38 343 SER A C 1
ATOM 2683 O O . SER A 1 343 ? -17.492 11.458 6.701 1.00 94.38 343 SER A O 1
ATOM 2685 N N . THR A 1 344 ? -16.781 12.419 4.815 1.00 91.56 344 THR A N 1
ATOM 2686 C CA . THR A 1 344 ? -17.539 11.543 3.902 1.00 91.56 344 THR A CA 1
ATOM 2687 C C . THR A 1 344 ? -17.056 10.086 3.912 1.00 91.56 344 THR A C 1
ATOM 2689 O O . THR A 1 344 ? -17.650 9.234 3.256 1.00 91.56 344 THR A O 1
ATOM 2692 N N . HIS A 1 345 ? -15.983 9.782 4.647 1.00 93.38 345 HIS A N 1
ATOM 2693 C CA . HIS A 1 345 ? -15.373 8.457 4.754 1.00 93.38 345 HIS A CA 1
ATOM 2694 C C . HIS A 1 345 ? -15.652 7.777 6.102 1.00 93.38 345 HIS A C 1
ATOM 2696 O O . HIS A 1 345 ? -14.981 6.803 6.450 1.00 93.38 345 HIS A O 1
ATOM 2702 N N . SER A 1 346 ? -16.648 8.261 6.851 1.00 94.00 346 SER A N 1
ATOM 2703 C CA . SER A 1 346 ? -17.023 7.747 8.173 1.00 94.00 346 SER A CA 1
ATOM 2704 C C . SER A 1 346 ? -17.300 6.240 8.180 1.00 94.00 346 SER A C 1
ATOM 2706 O O . SER A 1 346 ? -16.840 5.530 9.073 1.00 94.00 346 SER A O 1
ATOM 2708 N N . THR A 1 347 ? -17.960 5.716 7.145 1.00 92.94 347 THR A N 1
ATOM 2709 C CA . THR A 1 347 ? -18.244 4.279 6.992 1.00 92.94 347 THR A CA 1
ATOM 2710 C C . THR A 1 347 ? -16.973 3.435 6.917 1.00 92.94 347 THR A C 1
ATOM 2712 O O . THR A 1 347 ? -16.897 2.380 7.544 1.00 92.94 347 THR A O 1
ATOM 2715 N N . ALA A 1 348 ? -15.942 3.916 6.215 1.00 95.56 348 ALA A N 1
ATOM 2716 C CA . ALA A 1 348 ? -14.669 3.212 6.115 1.00 95.56 348 ALA A CA 1
ATOM 2717 C C . ALA A 1 348 ? -13.924 3.178 7.456 1.00 95.56 348 ALA A C 1
ATOM 2719 O O . ALA A 1 348 ? -13.304 2.172 7.800 1.00 95.56 348 ALA A O 1
ATOM 2720 N N . VAL A 1 349 ? -14.022 4.256 8.240 1.00 96.31 349 VAL A N 1
ATOM 2721 C CA . VAL A 1 349 ? -13.457 4.296 9.595 1.00 96.31 349 VAL A CA 1
ATOM 2722 C C . VAL A 1 349 ? -14.164 3.308 10.506 1.00 96.31 349 VAL A C 1
ATOM 2724 O O . VAL A 1 349 ? -13.497 2.520 11.167 1.00 96.31 349 VAL A O 1
ATOM 2727 N N . LEU A 1 350 ? -15.497 3.329 10.529 1.00 95.19 350 LEU A N 1
ATOM 2728 C CA . LEU A 1 350 ? -16.301 2.441 11.369 1.00 95.19 350 LEU A CA 1
ATOM 2729 C C . LEU A 1 350 ? -15.965 0.965 11.120 1.00 95.19 350 LEU A C 1
ATOM 2731 O O . LEU A 1 350 ? -15.832 0.203 12.077 1.00 95.19 350 LEU A O 1
ATOM 2735 N N . ASP A 1 351 ? -15.725 0.588 9.862 1.00 95.44 351 ASP A N 1
ATOM 2736 C CA . ASP A 1 351 ? -15.303 -0.765 9.497 1.00 95.44 351 ASP A CA 1
ATOM 2737 C C . ASP A 1 351 ? -13.928 -1.163 10.067 1.00 95.44 351 ASP A C 1
ATOM 2739 O O . ASP A 1 351 ? -13.720 -2.322 10.435 1.00 95.44 351 ASP A O 1
ATOM 2743 N N . VAL A 1 352 ? -12.976 -0.227 10.166 1.00 97.25 352 VAL A N 1
ATOM 2744 C CA . VAL A 1 352 ? -11.615 -0.542 10.632 1.00 97.25 352 VAL A CA 1
ATOM 2745 C C . VAL A 1 352 ? -11.478 -0.541 12.158 1.00 97.25 352 VAL A C 1
ATOM 2747 O O . VAL A 1 352 ? -10.534 -1.139 12.674 1.00 97.25 352 VAL A O 1
ATOM 2750 N N . LEU A 1 353 ? -12.390 0.092 12.906 1.00 97.44 353 LEU A N 1
ATOM 2751 C CA . LEU A 1 353 ? -12.259 0.229 14.366 1.00 97.44 353 LEU A CA 1
ATOM 2752 C C . LEU A 1 353 ? -12.112 -1.111 15.114 1.00 97.44 353 LEU A C 1
ATOM 2754 O O . LEU A 1 353 ? -11.165 -1.219 15.901 1.00 97.44 353 LEU A O 1
ATOM 2758 N N . PRO A 1 354 ? -12.946 -2.148 14.871 1.00 97.56 354 PRO A N 1
ATOM 2759 C CA . PRO A 1 354 ? -12.769 -3.451 15.521 1.00 97.56 354 PRO A CA 1
ATOM 2760 C C . PRO A 1 354 ? -11.398 -4.068 15.219 1.00 97.56 354 PRO A C 1
ATOM 2762 O O . PRO A 1 354 ? -10.726 -4.594 16.104 1.00 97.56 354 PRO A O 1
ATOM 2765 N N . VAL A 1 355 ? -10.934 -3.919 13.974 1.00 97.81 355 VAL A N 1
ATOM 2766 C CA . VAL A 1 355 ? -9.640 -4.437 13.513 1.00 97.81 355 VAL A CA 1
ATOM 2767 C C . VAL A 1 355 ? -8.476 -3.754 14.239 1.00 97.81 355 VAL A C 1
ATOM 2769 O O . VAL A 1 355 ? -7.509 -4.415 14.615 1.00 97.81 355 VAL A O 1
ATOM 2772 N N . LEU A 1 356 ? -8.557 -2.441 14.480 1.00 98.06 356 LEU A N 1
ATOM 2773 C CA . LEU A 1 356 ? -7.532 -1.711 15.235 1.00 98.06 356 LEU A CA 1
ATOM 2774 C C . LEU A 1 356 ? -7.458 -2.165 16.697 1.00 98.06 356 LEU A C 1
ATOM 2776 O O . LEU A 1 356 ? -6.354 -2.319 17.217 1.00 98.06 356 LEU A O 1
ATOM 2780 N N . VAL A 1 357 ? -8.605 -2.413 17.342 1.00 98.00 357 VAL A N 1
ATOM 2781 C CA . VAL A 1 357 ? -8.652 -2.972 18.706 1.00 98.00 357 VAL A CA 1
ATOM 2782 C C . VAL A 1 357 ? -7.996 -4.348 18.732 1.00 98.00 357 VAL A C 1
ATOM 2784 O O . VAL A 1 357 ? -7.115 -4.591 19.557 1.00 98.00 357 VAL A O 1
ATOM 2787 N N . GLN A 1 358 ? -8.349 -5.217 17.784 1.00 98.12 358 GLN A N 1
ATOM 2788 C CA . GLN A 1 358 ? -7.747 -6.540 17.667 1.00 98.12 358 GLN A CA 1
ATOM 2789 C C . GLN A 1 358 ? -6.222 -6.466 17.507 1.00 98.12 358 GLN A C 1
ATOM 2791 O O . GLN A 1 358 ? -5.489 -7.125 18.245 1.00 98.12 358 GLN A O 1
ATOM 2796 N N . TYR A 1 359 ? -5.720 -5.632 16.593 1.00 98.25 359 TYR A N 1
ATOM 2797 C CA . TYR A 1 359 ? -4.279 -5.477 16.385 1.00 98.25 359 TYR A CA 1
ATOM 2798 C C . TYR A 1 359 ? -3.550 -4.941 17.616 1.00 98.25 359 TYR A C 1
ATOM 2800 O O . TYR A 1 359 ? -2.475 -5.449 17.944 1.00 98.25 359 TYR A O 1
ATOM 2808 N N . PHE A 1 360 ? -4.127 -3.954 18.305 1.00 97.69 360 PHE A N 1
ATOM 2809 C CA . PHE A 1 360 ? -3.561 -3.415 19.538 1.00 97.69 360 PHE A CA 1
ATOM 2810 C C . PHE A 1 360 ? -3.397 -4.510 20.599 1.00 97.69 360 PHE A C 1
ATOM 2812 O O . PHE A 1 360 ? -2.309 -4.683 21.151 1.00 97.69 360 PHE A O 1
ATOM 2819 N N . VAL A 1 361 ? -4.457 -5.282 20.854 1.00 97.44 361 VAL A N 1
ATOM 2820 C CA . VAL A 1 361 ? -4.468 -6.337 21.876 1.00 97.44 361 VAL A CA 1
ATOM 2821 C C . VAL A 1 361 ? -3.496 -7.458 21.523 1.00 97.44 361 VAL A C 1
ATOM 2823 O O . VAL A 1 361 ? -2.697 -7.878 22.360 1.00 97.44 361 VAL A O 1
ATOM 2826 N N . GLU A 1 362 ? -3.505 -7.930 20.276 1.00 97.50 362 GLU A N 1
ATOM 2827 C CA . GLU A 1 362 ? -2.615 -9.008 19.848 1.00 97.50 362 GLU A CA 1
ATOM 2828 C C . GLU A 1 362 ? -1.132 -8.629 19.979 1.00 97.50 362 GLU A C 1
ATOM 2830 O O . GLU A 1 362 ? -0.336 -9.432 20.480 1.00 97.50 362 GLU A O 1
ATOM 2835 N N . GLU A 1 363 ? -0.747 -7.417 19.567 1.00 97.25 363 GLU A N 1
ATOM 2836 C CA . GLU A 1 363 ? 0.638 -6.946 19.695 1.00 97.25 363 GLU A CA 1
ATOM 2837 C C . GLU A 1 363 ? 1.011 -6.611 21.148 1.00 97.25 363 GLU A C 1
ATOM 2839 O O . GLU A 1 363 ? 2.121 -6.938 21.579 1.00 97.25 363 GLU A O 1
ATOM 2844 N N . SER A 1 364 ? 0.082 -6.066 21.944 1.00 95.81 364 SER A N 1
ATOM 2845 C CA . SER A 1 364 ? 0.268 -5.859 23.389 1.00 95.81 364 SER A CA 1
ATOM 2846 C C . SER A 1 364 ? 0.572 -7.179 24.101 1.00 95.81 364 SER A C 1
ATOM 2848 O O . SER A 1 364 ? 1.597 -7.313 24.777 1.00 95.81 364 SER A O 1
ATOM 2850 N N . ARG A 1 365 ? -0.236 -8.216 23.858 1.00 95.81 365 ARG A N 1
ATOM 2851 C CA . ARG A 1 365 ? -0.034 -9.558 24.428 1.00 95.81 365 ARG A CA 1
ATOM 2852 C C . ARG A 1 365 ? 1.214 -10.241 23.894 1.00 95.81 365 ARG A C 1
ATOM 2854 O O . ARG A 1 365 ? 1.892 -10.964 24.624 1.00 95.81 365 ARG A O 1
ATOM 2861 N N . ARG A 1 366 ? 1.551 -10.053 22.614 1.00 95.38 366 ARG A N 1
ATOM 2862 C CA . ARG A 1 366 ? 2.810 -10.559 22.042 1.00 95.38 366 ARG A CA 1
ATOM 2863 C C . ARG A 1 366 ? 4.016 -9.956 22.758 1.00 95.38 366 ARG A C 1
ATOM 2865 O O . ARG A 1 366 ? 4.934 -10.691 23.119 1.00 95.38 366 ARG A O 1
ATOM 2872 N N . LYS A 1 367 ? 3.994 -8.647 23.007 1.00 93.62 367 LYS A N 1
ATOM 2873 C CA . LYS A 1 367 ? 5.031 -7.956 23.772 1.00 93.62 367 LYS A CA 1
ATOM 2874 C C . LYS A 1 367 ? 5.114 -8.468 25.209 1.00 93.62 367 LYS A C 1
ATOM 2876 O O . LYS A 1 367 ? 6.208 -8.767 25.673 1.00 93.62 367 LYS A O 1
ATOM 2881 N N . GLN A 1 368 ? 3.982 -8.608 25.899 1.00 91.38 368 GLN A N 1
ATOM 2882 C CA . GLN A 1 368 ? 3.944 -9.136 27.268 1.00 91.38 368 GLN A CA 1
ATOM 2883 C C . GLN A 1 368 ? 4.556 -10.534 27.356 1.00 91.38 368 GLN A C 1
ATOM 2885 O O . GLN A 1 368 ? 5.409 -10.763 28.204 1.00 91.38 368 GLN A O 1
ATOM 2890 N N . ARG A 1 369 ? 4.218 -11.434 26.422 1.00 93.62 369 ARG A N 1
ATOM 2891 C CA . ARG A 1 369 ? 4.845 -12.764 26.330 1.00 93.62 369 ARG A CA 1
ATOM 2892 C C . ARG A 1 369 ? 6.359 -12.680 26.123 1.00 93.62 369 ARG A C 1
ATOM 2894 O O . ARG A 1 369 ? 7.105 -13.420 26.753 1.00 93.62 369 ARG A O 1
ATOM 2901 N N . SER A 1 370 ? 6.822 -11.752 25.284 1.00 91.75 370 SER A N 1
ATOM 2902 C CA . SER A 1 370 ? 8.258 -11.524 25.085 1.00 91.75 370 SER A CA 1
ATOM 2903 C C . SER A 1 370 ? 8.965 -11.032 26.355 1.00 91.75 370 SER A C 1
ATOM 2905 O O . SER A 1 370 ? 10.110 -11.409 26.578 1.00 91.75 370 SER A O 1
ATOM 2907 N N . MET A 1 371 ? 8.305 -10.210 27.179 1.00 89.19 371 MET A N 1
ATOM 2908 C CA . MET A 1 371 ? 8.855 -9.703 28.447 1.00 89.19 371 MET A CA 1
ATOM 2909 C C . MET A 1 371 ? 8.790 -10.742 29.574 1.00 89.19 371 MET A C 1
ATOM 2911 O O . MET A 1 371 ? 9.734 -10.848 30.356 1.00 89.19 371 MET A O 1
ATOM 2915 N N . ALA A 1 372 ? 7.731 -11.553 29.631 1.00 89.50 372 ALA A N 1
ATOM 2916 C CA . ALA A 1 372 ? 7.602 -12.642 30.599 1.00 89.50 372 ALA A CA 1
ATOM 2917 C C . ALA A 1 372 ? 8.754 -13.650 30.457 1.00 89.50 372 ALA A C 1
ATOM 2919 O O . ALA A 1 372 ? 9.365 -14.043 31.447 1.00 89.50 372 ALA A O 1
ATOM 2920 N N . ASN A 1 373 ? 9.157 -13.957 29.218 1.00 89.94 373 ASN A N 1
ATOM 2921 C CA . ASN A 1 373 ? 10.323 -14.802 28.943 1.00 89.94 373 ASN A CA 1
ATOM 2922 C C . ASN A 1 373 ? 11.653 -14.211 29.457 1.00 89.94 373 ASN A C 1
ATOM 2924 O O . ASN A 1 373 ? 12.629 -14.943 29.591 1.00 89.94 373 ASN A O 1
ATOM 2928 N N . SER A 1 374 ? 11.704 -12.904 29.739 1.00 90.44 374 SER A N 1
ATOM 2929 C CA . SER A 1 374 ? 12.868 -12.222 30.325 1.00 90.44 374 SER A CA 1
ATOM 2930 C C . SER A 1 374 ? 12.803 -12.074 31.853 1.00 90.44 374 SER A C 1
ATOM 2932 O O . SER A 1 374 ? 13.660 -11.414 32.433 1.00 90.44 374 SER A O 1
ATOM 2934 N N . GLY A 1 375 ? 11.804 -12.674 32.515 1.00 87.44 375 GLY A N 1
ATOM 2935 C CA . GLY A 1 375 ? 11.635 -12.626 33.974 1.00 87.44 375 GLY A CA 1
ATOM 2936 C C . GLY A 1 375 ? 10.969 -11.351 34.504 1.00 87.44 375 GLY A C 1
ATOM 2937 O O . GLY A 1 375 ? 10.919 -11.149 35.714 1.00 87.44 375 GLY A O 1
ATOM 2938 N N . PHE A 1 376 ? 10.448 -10.489 33.625 1.00 80.69 376 PHE A N 1
ATOM 2939 C CA . PHE A 1 376 ? 9.674 -9.311 34.015 1.00 80.69 376 PHE A CA 1
ATOM 2940 C C . PHE A 1 376 ? 8.178 -9.645 33.975 1.00 80.69 376 PHE A C 1
ATOM 2942 O O . PHE A 1 376 ? 7.504 -9.434 32.963 1.00 80.69 376 PHE A O 1
ATOM 2949 N N . GLU A 1 377 ? 7.651 -10.202 35.065 1.00 75.06 377 GLU A N 1
ATOM 2950 C CA . GLU A 1 377 ? 6.212 -10.421 35.212 1.00 75.06 377 GLU A CA 1
ATOM 2951 C C . GLU A 1 377 ? 5.528 -9.114 35.613 1.00 75.06 377 GLU A C 1
ATOM 2953 O O . GLU A 1 377 ? 5.567 -8.676 36.761 1.00 75.06 377 GLU A O 1
ATOM 2958 N N . ARG A 1 378 ? 4.884 -8.465 34.643 1.00 71.62 378 ARG A N 1
ATOM 2959 C CA . ARG A 1 378 ? 3.862 -7.463 34.948 1.00 71.62 378 ARG A CA 1
ATOM 2960 C C . ARG A 1 378 ? 2.544 -8.193 35.201 1.00 71.62 378 ARG A C 1
ATOM 2962 O O . ARG A 1 378 ? 2.230 -9.132 34.472 1.00 71.62 378 ARG A O 1
ATOM 2969 N N . GLY A 1 379 ? 1.770 -7.754 36.194 1.00 80.50 379 GLY A N 1
ATOM 2970 C CA . GLY A 1 379 ? 0.474 -8.360 36.505 1.00 80.50 379 GLY A CA 1
ATOM 2971 C C . GLY A 1 379 ? -0.457 -8.377 35.286 1.00 80.50 379 GLY A C 1
ATOM 2972 O O . GLY A 1 379 ? -0.655 -7.347 34.639 1.00 80.50 379 GLY A O 1
ATOM 2973 N N . LEU A 1 380 ? -1.030 -9.548 34.984 1.00 81.69 380 LEU A N 1
ATOM 2974 C CA . LEU A 1 380 ? -1.998 -9.761 33.894 1.00 81.69 380 LEU A CA 1
ATOM 2975 C C . LEU A 1 380 ? -3.208 -8.814 33.977 1.00 81.69 380 LEU A C 1
ATOM 2977 O O . LEU A 1 380 ? -3.799 -8.477 32.955 1.00 81.69 380 LEU A O 1
ATOM 2981 N N . GLU A 1 381 ? -3.564 -8.380 35.184 1.00 82.44 381 GLU A N 1
ATOM 2982 C CA . GLU A 1 381 ? -4.683 -7.467 35.434 1.00 82.44 381 GLU A CA 1
ATOM 2983 C C . GLU A 1 381 ? -4.418 -6.073 34.849 1.00 82.44 381 GLU A C 1
ATOM 2985 O O . GLU A 1 381 ? -5.208 -5.597 34.038 1.00 82.44 381 GLU A O 1
ATOM 2990 N N . SER A 1 382 ? -3.249 -5.480 35.124 1.00 86.50 382 SER A N 1
ATOM 2991 C CA . SER A 1 382 ? -2.861 -4.172 34.565 1.00 86.50 382 SER A CA 1
ATOM 2992 C C . SER A 1 382 ? -2.807 -4.193 33.032 1.00 86.50 382 SER A C 1
ATOM 2994 O O . SER A 1 382 ? -3.202 -3.239 32.365 1.00 86.50 382 SER A O 1
ATOM 2996 N N . ALA A 1 383 ? -2.360 -5.307 32.447 1.00 89.50 383 ALA A N 1
ATOM 2997 C CA . ALA A 1 383 ? -2.366 -5.504 31.001 1.00 89.50 383 ALA A CA 1
ATOM 2998 C C . ALA A 1 383 ? -3.778 -5.425 30.397 1.00 89.50 383 ALA A C 1
ATOM 3000 O O . ALA A 1 383 ? -3.976 -4.740 29.393 1.00 89.50 383 ALA A O 1
ATOM 3001 N N . ARG A 1 384 ? -4.751 -6.107 31.012 1.00 90.44 384 ARG A N 1
ATOM 3002 C CA . ARG A 1 384 ? -6.153 -6.089 30.570 1.00 90.44 384 ARG A CA 1
ATOM 3003 C C . ARG A 1 384 ? -6.798 -4.723 30.752 1.00 90.44 384 ARG A C 1
ATOM 3005 O O . ARG A 1 384 ? -7.575 -4.309 29.901 1.00 90.44 384 ARG A O 1
ATOM 3012 N N . GLU A 1 385 ? -6.449 -4.009 31.813 1.00 89.88 385 GLU A N 1
ATOM 3013 C CA . GLU A 1 385 ? -6.936 -2.653 32.058 1.00 89.88 385 GLU A CA 1
ATOM 3014 C C . GLU A 1 385 ? -6.502 -1.685 30.942 1.00 89.88 385 GLU A C 1
ATOM 3016 O O . GLU A 1 385 ? -7.324 -0.966 30.377 1.00 89.88 385 GLU A O 1
ATOM 3021 N N . ILE A 1 386 ? -5.230 -1.747 30.529 1.00 91.44 386 ILE A N 1
ATOM 3022 C CA . ILE A 1 386 ? -4.698 -0.966 29.400 1.00 91.44 386 ILE A CA 1
ATOM 3023 C C . ILE A 1 386 ? -5.416 -1.330 28.091 1.00 91.44 386 ILE A C 1
ATOM 3025 O O . ILE A 1 386 ? -5.759 -0.448 27.300 1.00 91.44 386 ILE A O 1
ATOM 3029 N N . GLU A 1 387 ? -5.645 -2.625 27.850 1.00 94.56 387 GLU A N 1
ATOM 3030 C CA . GLU A 1 387 ? -6.411 -3.109 26.695 1.00 94.56 387 GLU A CA 1
ATOM 3031 C C . GLU A 1 387 ? -7.838 -2.545 26.698 1.00 94.56 387 GLU A C 1
ATOM 3033 O O . GLU A 1 387 ? -8.288 -1.994 25.688 1.00 94.56 387 GLU A O 1
ATOM 3038 N N . PHE A 1 388 ? -8.538 -2.630 27.830 1.00 93.50 388 PHE A N 1
ATOM 3039 C CA . PHE A 1 388 ? -9.902 -2.132 27.972 1.00 93.50 388 PHE A CA 1
ATOM 3040 C C . PHE A 1 388 ? -9.978 -0.610 27.811 1.00 93.50 388 PHE A C 1
ATOM 3042 O O . PHE A 1 388 ? -10.879 -0.102 27.145 1.00 93.50 388 PHE A O 1
ATOM 3049 N N . SER A 1 389 ? -9.003 0.127 28.338 1.00 92.12 389 SER A N 1
ATOM 3050 C CA . SER A 1 389 ? -8.910 1.578 28.176 1.00 92.12 389 SER A CA 1
ATOM 3051 C C . SER A 1 389 ? -8.673 2.001 26.726 1.00 92.12 389 SER A C 1
ATOM 3053 O O . SER A 1 389 ? -9.294 2.961 26.261 1.00 92.12 389 SER A O 1
ATOM 3055 N N . PHE A 1 390 ? -7.866 1.258 25.962 1.00 95.06 390 PHE A N 1
ATOM 3056 C CA . PHE A 1 390 ? -7.743 1.484 24.520 1.00 95.06 390 PHE A CA 1
ATOM 3057 C C . PHE A 1 390 ? -9.082 1.257 23.805 1.00 95.06 390 PHE A C 1
ATOM 3059 O O . PHE A 1 390 ? -9.527 2.107 23.029 1.00 95.06 390 PHE A O 1
ATOM 3066 N N . PHE A 1 391 ? -9.762 0.147 24.113 1.00 95.94 391 PHE A N 1
ATOM 3067 C CA . PHE A 1 391 ? -11.097 -0.136 23.589 1.00 95.94 391 PHE A CA 1
ATOM 3068 C C . PHE A 1 391 ? -12.094 0.985 23.919 1.00 95.94 391 PHE A C 1
ATOM 3070 O O . PHE A 1 391 ? -12.793 1.453 23.022 1.00 95.94 391 PHE A O 1
ATOM 3077 N N . LYS A 1 392 ? -12.121 1.470 25.166 1.00 94.38 392 LYS A N 1
ATOM 3078 C CA . LYS A 1 392 ? -13.004 2.552 25.622 1.00 94.38 392 LYS A CA 1
ATOM 3079 C C . LYS A 1 392 ? -12.862 3.797 24.746 1.00 94.38 392 LYS A C 1
ATOM 3081 O O . LYS A 1 392 ? -13.868 4.373 24.335 1.00 94.38 392 LYS A O 1
ATOM 3086 N N . ILE A 1 393 ? -11.632 4.193 24.412 1.00 94.06 393 ILE A N 1
ATOM 3087 C CA . ILE A 1 393 ? -11.368 5.345 23.535 1.00 94.06 393 ILE A CA 1
ATOM 3088 C C . ILE A 1 393 ? -11.930 5.100 22.129 1.00 94.06 393 ILE A C 1
ATOM 3090 O O . ILE A 1 393 ? -12.655 5.947 21.604 1.00 94.06 393 ILE A O 1
ATOM 3094 N N . ILE A 1 394 ? -11.642 3.939 21.531 1.00 96.25 394 ILE A N 1
ATOM 3095 C CA . ILE A 1 394 ? -12.130 3.578 20.191 1.00 96.25 394 ILE A CA 1
ATOM 3096 C C . ILE A 1 394 ? -13.662 3.522 20.150 1.00 96.25 394 ILE A C 1
ATOM 3098 O O . ILE A 1 394 ? -14.282 4.078 19.243 1.00 96.25 394 ILE A O 1
ATOM 3102 N N . TYR A 1 395 ? -14.280 2.913 21.157 1.00 95.19 395 TYR A N 1
ATOM 3103 C CA . TYR A 1 395 ? -15.728 2.825 21.269 1.00 95.19 395 TYR A CA 1
ATOM 3104 C C . TYR A 1 395 ? -16.369 4.206 21.397 1.00 95.19 395 TYR A C 1
ATOM 3106 O O . TYR A 1 395 ? -17.359 4.492 20.735 1.00 95.19 395 TYR A O 1
ATOM 3114 N N . MET A 1 396 ? -15.781 5.110 22.185 1.00 94.31 396 MET A N 1
ATOM 3115 C CA . MET A 1 396 ? -16.278 6.483 22.292 1.00 94.31 396 MET A CA 1
ATOM 3116 C C . MET A 1 396 ? -16.177 7.254 20.970 1.00 94.31 396 MET A C 1
ATOM 3118 O O . MET A 1 396 ? -17.035 8.093 20.694 1.00 94.31 396 MET A O 1
ATOM 3122 N N . LEU A 1 397 ? -15.172 6.973 20.134 1.00 93.94 397 LEU A N 1
ATOM 3123 C CA . LEU A 1 397 ? -15.076 7.543 18.786 1.00 93.94 3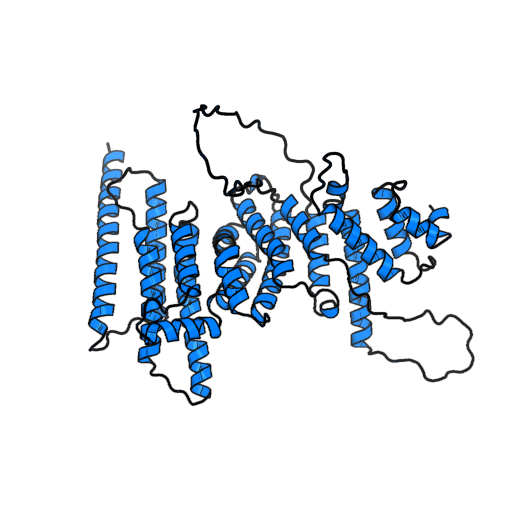97 LEU A CA 1
ATOM 3124 C C . LEU A 1 397 ? -16.182 7.013 17.861 1.00 93.94 397 LEU A C 1
ATOM 3126 O O . LEU A 1 397 ? -16.774 7.808 17.133 1.00 93.94 397 LEU A O 1
ATOM 3130 N N . ALA A 1 398 ? -16.506 5.718 17.934 1.00 93.25 398 ALA A N 1
ATOM 3131 C CA . ALA A 1 398 ? -17.644 5.134 17.216 1.00 93.25 398 ALA A CA 1
ATOM 3132 C C . ALA A 1 398 ? -18.981 5.710 17.710 1.00 93.25 398 ALA A C 1
ATOM 3134 O O . ALA A 1 398 ? -19.817 6.124 16.912 1.00 93.25 398 ALA A O 1
ATOM 3135 N N . LYS A 1 399 ? -19.152 5.821 19.032 1.00 91.56 399 LYS A N 1
ATOM 3136 C CA . LYS A 1 399 ? -20.366 6.326 19.685 1.00 91.56 399 LYS A CA 1
ATOM 3137 C C . LYS A 1 399 ? -20.718 7.748 19.254 1.00 91.56 399 LYS A C 1
ATOM 3139 O O . LYS A 1 399 ? -21.891 8.068 19.118 1.00 91.56 399 LYS A O 1
ATOM 3144 N N . ARG A 1 400 ? -19.720 8.603 19.009 1.00 91.50 400 ARG A N 1
ATOM 3145 C CA . ARG A 1 400 ? -19.931 9.975 18.504 1.00 91.50 400 ARG A CA 1
ATOM 3146 C C . ARG A 1 400 ? -20.598 10.028 17.129 1.00 91.50 400 ARG A C 1
ATOM 3148 O O . ARG A 1 400 ? -21.099 11.084 16.771 1.00 91.50 400 ARG A O 1
ATOM 3155 N N . GLN A 1 401 ? -20.574 8.930 16.376 1.00 89.12 401 GLN A N 1
ATOM 3156 C CA . GLN A 1 401 ? -21.243 8.822 15.081 1.00 89.12 401 GLN A CA 1
ATOM 3157 C C . GLN A 1 401 ? -22.715 8.435 15.206 1.00 89.12 401 GLN A C 1
ATOM 3159 O O . GLN A 1 401 ? -23.428 8.495 14.213 1.00 89.12 401 GLN A O 1
ATOM 3164 N N . LEU A 1 402 ? -23.189 8.043 16.397 1.00 85.75 402 LEU A N 1
ATOM 3165 C CA . LEU A 1 402 ? -24.610 7.790 16.602 1.00 85.75 402 LEU A CA 1
ATOM 3166 C C . LEU A 1 402 ? -25.390 9.070 16.280 1.00 85.75 402 LEU A C 1
ATOM 3168 O O . LEU A 1 402 ? -25.129 10.102 16.906 1.00 85.75 402 LEU A O 1
ATOM 3172 N N . PRO A 1 403 ? -26.320 9.032 15.313 1.00 78.50 403 PRO A N 1
ATOM 3173 C CA . PRO A 1 403 ? -27.048 10.224 14.933 1.00 78.50 403 PRO A CA 1
ATOM 3174 C C . PRO A 1 403 ? -27.919 10.695 16.092 1.00 78.50 403 PRO A C 1
ATOM 3176 O O . PRO A 1 403 ? -28.536 9.895 16.802 1.00 78.50 403 PRO A O 1
ATOM 3179 N N . ASN A 1 404 ? -28.034 12.014 16.230 1.00 72.06 404 ASN A N 1
ATOM 3180 C CA . ASN A 1 404 ? -29.165 12.589 16.938 1.00 72.06 404 ASN A CA 1
ATOM 3181 C C . ASN A 1 404 ? -30.389 12.340 16.055 1.00 72.06 404 ASN A C 1
ATOM 3183 O O . ASN A 1 404 ? -30.570 13.000 15.037 1.00 72.06 404 ASN A O 1
ATOM 3187 N N . LEU A 1 405 ? -31.208 11.353 16.419 1.00 62.78 405 LEU A N 1
ATOM 3188 C CA . LEU A 1 405 ? -32.367 10.882 15.644 1.00 62.78 405 LEU A CA 1
ATOM 3189 C C . LEU A 1 405 ? -33.520 11.907 15.545 1.00 62.78 405 LEU A C 1
ATOM 3191 O O . LEU A 1 405 ? -34.659 11.543 15.264 1.00 62.78 405 LEU A O 1
ATOM 3195 N N . THR A 1 406 ? -33.236 13.183 15.804 1.00 62.28 406 THR A N 1
ATOM 3196 C CA . THR A 1 406 ? -34.171 14.305 15.725 1.00 62.28 406 THR A CA 1
ATOM 3197 C C . THR A 1 406 ? -34.243 14.932 14.333 1.00 62.28 406 THR A C 1
ATOM 3199 O O . THR A 1 406 ? -35.252 15.567 14.039 1.00 62.28 406 THR A O 1
ATOM 3202 N N . ASP A 1 407 ? -33.233 14.730 13.477 1.00 59.53 407 ASP A N 1
ATOM 3203 C CA . ASP A 1 407 ? -33.133 15.387 12.165 1.00 59.53 407 ASP A CA 1
ATOM 3204 C C . ASP A 1 407 ? -33.520 14.469 10.984 1.00 59.53 407 ASP A C 1
ATOM 3206 O O . ASP A 1 407 ? -33.621 13.248 11.112 1.00 59.53 407 ASP A O 1
ATOM 3210 N N . GLU A 1 408 ? -33.821 15.104 9.847 1.00 61.72 408 GLU A N 1
ATOM 3211 C CA . GLU A 1 408 ? -34.610 14.610 8.709 1.00 61.72 408 GLU A CA 1
ATOM 3212 C C . GLU A 1 408 ? -34.311 13.186 8.193 1.00 61.72 408 GLU A C 1
ATOM 3214 O O . GLU A 1 408 ? -33.181 12.702 8.122 1.00 61.72 408 GLU A O 1
ATOM 3219 N N . ARG A 1 409 ? -35.396 12.515 7.780 1.00 69.06 409 ARG A N 1
ATOM 3220 C CA . ARG A 1 409 ? -35.469 11.089 7.440 1.00 69.06 409 ARG A CA 1
ATOM 3221 C C . ARG A 1 409 ? -35.165 10.854 5.953 1.00 69.06 409 ARG A C 1
ATOM 3223 O O . ARG A 1 409 ? -36.045 11.040 5.117 1.00 69.06 409 ARG A O 1
ATOM 3230 N N . SER A 1 410 ? -33.963 10.382 5.623 1.00 79.62 410 SER A N 1
ATOM 3231 C CA . SER A 1 410 ? -33.612 9.871 4.284 1.00 79.62 410 SER A CA 1
ATOM 3232 C C . SER A 1 410 ? -33.277 8.373 4.323 1.00 79.62 410 SER A C 1
ATOM 3234 O O . SER A 1 410 ? -32.828 7.864 5.346 1.00 79.62 410 SER A O 1
ATOM 3236 N N . GLU A 1 411 ? -33.450 7.643 3.214 1.00 77.94 411 GLU A N 1
ATOM 3237 C CA . GLU A 1 411 ? -33.030 6.227 3.130 1.00 77.94 411 GLU A CA 1
ATOM 3238 C C . GLU A 1 411 ? -31.531 6.047 3.391 1.00 77.94 411 GLU A C 1
ATOM 3240 O O . GLU A 1 411 ? -31.135 5.143 4.122 1.00 77.94 411 GLU A O 1
ATOM 3245 N N . SER A 1 412 ? -30.708 6.978 2.901 1.00 81.56 412 SER A N 1
ATOM 3246 C CA . SER A 1 412 ? -29.270 7.011 3.182 1.00 81.56 412 SER A CA 1
ATOM 3247 C C . SER A 1 412 ? -28.943 7.100 4.679 1.00 81.56 412 SER A C 1
ATOM 3249 O O . SER A 1 412 ? -27.890 6.627 5.104 1.00 81.56 412 SER A O 1
ATOM 3251 N N . SER A 1 413 ? -29.844 7.667 5.490 1.00 82.38 413 SER A N 1
ATOM 3252 C CA . SER A 1 413 ? -29.703 7.725 6.948 1.00 82.38 413 SER A CA 1
ATOM 3253 C C . SER A 1 413 ? -29.878 6.345 7.590 1.00 82.38 413 SER A C 1
ATOM 3255 O O . SER A 1 413 ? -29.148 6.001 8.518 1.00 82.38 413 SER A O 1
ATOM 3257 N N . ILE A 1 414 ? -30.779 5.508 7.061 1.00 81.50 414 ILE A N 1
ATOM 3258 C CA . ILE A 1 414 ? -31.017 4.150 7.577 1.00 81.50 414 ILE A CA 1
ATOM 3259 C C . ILE A 1 414 ? -29.787 3.267 7.346 1.00 81.50 414 ILE A C 1
ATOM 3261 O O . ILE A 1 414 ? -29.309 2.640 8.292 1.00 81.50 414 ILE A O 1
ATOM 3265 N N . ASP A 1 415 ? -29.234 3.266 6.131 1.00 83.31 415 ASP A N 1
ATOM 3266 C CA . ASP A 1 415 ? -28.016 2.505 5.820 1.00 83.31 415 ASP A CA 1
ATOM 3267 C C . ASP A 1 415 ? -26.828 2.987 6.658 1.00 83.31 415 ASP A C 1
ATOM 3269 O O . ASP A 1 415 ? -26.012 2.195 7.137 1.00 83.31 415 ASP A O 1
ATOM 3273 N N . HIS A 1 416 ? -26.734 4.298 6.887 1.00 84.62 416 HIS A N 1
ATOM 3274 C CA . HIS A 1 416 ? -25.710 4.861 7.754 1.00 84.62 416 HIS A CA 1
ATOM 3275 C C . HIS A 1 416 ? -25.853 4.376 9.206 1.00 84.62 416 HIS A C 1
ATOM 3277 O O . HIS A 1 416 ? -24.873 3.903 9.785 1.00 84.62 416 HIS A O 1
ATOM 3283 N N . ILE A 1 417 ? -27.067 4.405 9.770 1.00 85.50 417 ILE A N 1
ATOM 3284 C CA . ILE A 1 417 ? -27.362 3.868 11.108 1.00 85.50 417 ILE A CA 1
ATOM 3285 C C . ILE A 1 417 ? -27.017 2.379 11.182 1.00 85.50 417 ILE A C 1
ATOM 3287 O O . ILE A 1 417 ? -26.368 1.958 12.139 1.00 85.50 417 ILE A O 1
ATOM 3291 N N . ALA A 1 418 ? -27.402 1.589 10.178 1.00 86.56 418 ALA A N 1
ATOM 3292 C CA . ALA A 1 418 ? -27.111 0.159 10.131 1.00 86.56 418 ALA A CA 1
ATOM 3293 C C . ALA A 1 418 ? -25.599 -0.112 10.177 1.00 86.56 418 ALA A C 1
ATOM 3295 O O . ALA A 1 418 ? -25.147 -0.933 10.974 1.00 86.56 418 ALA A O 1
ATOM 3296 N N . ASN A 1 419 ? -24.809 0.639 9.404 1.00 87.81 419 ASN A N 1
ATOM 3297 C CA . ASN A 1 419 ? -23.347 0.545 9.421 1.00 87.81 419 ASN A CA 1
ATOM 3298 C C . ASN A 1 419 ? -22.747 0.925 10.784 1.00 87.81 419 ASN A C 1
ATOM 3300 O O . ASN A 1 419 ? -21.815 0.273 11.257 1.00 87.81 419 ASN A O 1
ATOM 3304 N N . ILE A 1 420 ? -23.283 1.958 11.445 1.00 89.94 420 ILE A N 1
ATOM 3305 C CA . ILE A 1 420 ? -22.847 2.341 12.793 1.00 89.94 420 ILE A CA 1
ATOM 3306 C C . ILE A 1 420 ? -23.162 1.226 13.795 1.00 89.94 420 ILE A C 1
ATOM 3308 O O . ILE A 1 420 ? -22.295 0.866 14.592 1.00 89.94 420 ILE A O 1
ATOM 3312 N N . MET A 1 421 ? -24.373 0.667 13.762 1.00 89.56 421 MET A N 1
ATOM 3313 C CA . MET A 1 421 ? -24.783 -0.427 14.649 1.00 89.56 421 MET A CA 1
ATOM 3314 C C . MET A 1 421 ? -23.927 -1.678 14.440 1.00 89.56 421 MET A C 1
ATOM 3316 O O . MET A 1 421 ? -23.462 -2.272 15.411 1.00 89.56 421 MET A O 1
ATOM 3320 N N . ASP A 1 422 ? -23.667 -2.050 13.187 1.00 90.06 422 ASP A N 1
ATOM 3321 C CA . ASP A 1 422 ? -22.792 -3.171 12.843 1.00 90.06 422 ASP A CA 1
ATOM 3322 C C . ASP A 1 422 ? -21.373 -2.972 13.398 1.00 90.06 422 ASP A C 1
ATOM 3324 O O . ASP A 1 422 ? -20.822 -3.868 14.040 1.00 90.06 422 ASP A O 1
ATOM 3328 N N . ALA A 1 423 ? -20.805 -1.770 13.261 1.00 91.88 423 ALA A N 1
ATOM 3329 C CA . ALA A 1 423 ? -19.499 -1.451 13.833 1.00 91.88 423 ALA A CA 1
ATOM 3330 C C . ALA A 1 423 ? -19.479 -1.559 15.369 1.00 91.88 423 ALA A C 1
A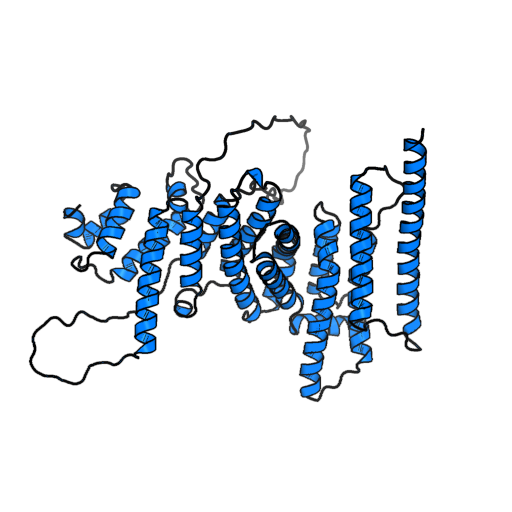TOM 3332 O O . ALA A 1 423 ? -18.527 -2.106 15.933 1.00 91.88 423 ALA A O 1
ATOM 3333 N N . HIS A 1 424 ? -20.530 -1.094 16.055 1.00 92.69 424 HIS A N 1
ATOM 3334 C CA . HIS A 1 424 ? -20.658 -1.243 17.508 1.00 92.69 424 HIS A CA 1
ATOM 3335 C C . HIS A 1 424 ? -20.767 -2.716 17.919 1.00 92.69 424 HIS A C 1
ATOM 3337 O O . HIS A 1 424 ? -20.065 -3.147 18.833 1.00 92.69 424 HIS A O 1
ATOM 3343 N N . ASN A 1 425 ? -21.579 -3.509 17.217 1.00 92.19 425 ASN A N 1
ATOM 3344 C CA . ASN A 1 425 ? -21.717 -4.941 17.477 1.00 92.19 425 ASN A CA 1
ATOM 3345 C C . ASN A 1 425 ? -20.392 -5.684 17.275 1.00 92.19 425 ASN A C 1
ATOM 3347 O O . ASN A 1 425 ? -19.998 -6.479 18.126 1.00 92.19 425 ASN A O 1
ATOM 3351 N N . LYS A 1 426 ? -19.659 -5.383 16.197 1.00 94.94 426 LYS A N 1
ATOM 3352 C CA . LYS A 1 426 ? -18.326 -5.948 15.945 1.00 94.94 426 LYS A CA 1
ATOM 3353 C C . LYS A 1 426 ? -17.323 -5.556 17.026 1.00 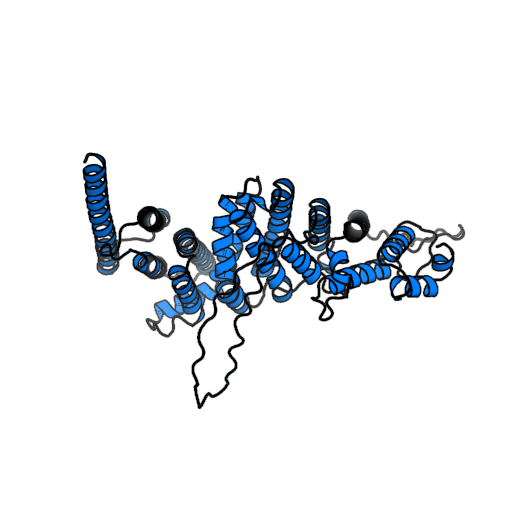94.94 426 LYS A C 1
ATOM 3355 O O . LYS A 1 426 ? -16.544 -6.402 17.459 1.00 94.94 426 LYS A O 1
ATOM 3360 N N . LEU A 1 427 ? -17.347 -4.304 17.488 1.00 95.31 427 LEU A N 1
ATOM 3361 C CA . LEU A 1 427 ? -16.517 -3.844 18.604 1.00 95.31 427 LEU A CA 1
ATOM 3362 C C . LEU A 1 427 ? -16.827 -4.623 19.889 1.00 95.31 427 LEU A C 1
ATOM 3364 O O . LEU A 1 427 ? -15.905 -5.120 20.528 1.00 95.31 427 LEU A O 1
ATOM 3368 N N . LEU A 1 428 ? -18.106 -4.781 20.236 1.00 93.38 428 LEU A N 1
ATOM 3369 C CA . LEU A 1 428 ? -18.534 -5.547 21.409 1.00 93.38 428 LEU A CA 1
ATOM 3370 C C . LEU A 1 428 ? -18.148 -7.029 21.300 1.00 93.38 428 LEU A C 1
ATOM 3372 O O . LEU A 1 428 ? -17.597 -7.576 22.252 1.00 93.38 428 LEU A O 1
ATOM 3376 N N . SER A 1 429 ? -18.349 -7.654 20.133 1.00 94.00 429 SER A N 1
ATOM 3377 C CA . SER A 1 429 ? -17.881 -9.023 19.862 1.00 94.00 429 SER A CA 1
ATOM 3378 C C . SER A 1 429 ? -16.373 -9.138 20.061 1.00 94.00 429 SER A C 1
ATOM 3380 O O . SER A 1 429 ? -15.912 -10.024 20.767 1.00 94.00 429 SER A O 1
ATOM 3382 N N . THR A 1 430 ? -15.605 -8.179 19.536 1.00 95.69 430 THR A N 1
ATOM 3383 C CA . THR A 1 430 ? -14.138 -8.172 19.636 1.00 95.69 430 THR A CA 1
ATOM 3384 C C . THR A 1 430 ? -13.660 -8.169 21.093 1.00 95.69 430 THR A C 1
ATOM 3386 O O . THR A 1 430 ? -12.715 -8.878 21.426 1.00 95.69 430 THR A O 1
ATOM 3389 N N . ILE A 1 431 ? -14.314 -7.422 21.991 1.00 94.00 431 ILE A N 1
ATOM 3390 C CA . ILE A 1 431 ? -13.987 -7.430 23.434 1.00 94.00 431 ILE A CA 1
ATOM 3391 C C . ILE A 1 431 ? -14.204 -8.817 24.040 1.00 94.00 431 ILE A C 1
ATOM 3393 O O . ILE A 1 431 ? -13.383 -9.264 24.848 1.00 94.00 431 ILE A O 1
ATOM 3397 N N . LEU A 1 432 ? -15.324 -9.459 23.690 1.00 92.44 432 LEU A N 1
ATOM 3398 C CA . LEU A 1 432 ? -15.697 -10.780 24.193 1.00 92.44 432 LEU A CA 1
ATOM 3399 C C . LEU A 1 432 ? -14.708 -11.831 23.686 1.00 92.44 432 LEU A C 1
ATOM 3401 O O . LEU A 1 432 ? -14.112 -12.543 24.492 1.00 92.44 432 LEU A O 1
ATOM 3405 N N . ASP A 1 433 ? -14.450 -11.846 22.378 1.00 95.94 433 ASP A N 1
ATOM 3406 C CA . ASP A 1 433 ? -13.529 -12.775 21.719 1.00 95.94 433 ASP A CA 1
ATOM 3407 C C . ASP A 1 433 ? -12.108 -12.654 22.286 1.00 95.94 433 ASP A C 1
ATOM 3409 O O . ASP A 1 433 ? -11.408 -13.643 22.525 1.00 95.94 433 ASP A O 1
ATOM 3413 N N . LEU A 1 434 ? -11.679 -11.424 22.574 1.00 95.50 434 LEU A N 1
ATOM 3414 C CA . LEU A 1 434 ? -10.368 -11.153 23.149 1.00 95.50 434 LEU A CA 1
ATOM 3415 C C . LEU A 1 434 ? -10.331 -11.297 24.674 1.00 95.50 434 LEU A C 1
ATOM 3417 O O . LEU A 1 434 ? -9.240 -11.206 25.237 1.00 95.50 434 LEU A O 1
ATOM 3421 N N . ASN A 1 435 ? -11.446 -11.575 25.354 1.00 93.31 435 ASN A N 1
ATOM 3422 C CA . ASN A 1 435 ? -11.539 -11.667 26.817 1.00 93.31 435 ASN A CA 1
ATOM 3423 C C . ASN A 1 435 ? -10.990 -10.416 27.533 1.00 93.31 435 ASN A C 1
ATOM 3425 O O . ASN A 1 435 ? -10.215 -10.518 28.489 1.00 93.31 435 ASN A O 1
ATOM 3429 N N . MET A 1 436 ? -11.327 -9.232 27.017 1.00 90.69 436 MET A N 1
ATOM 3430 C CA . MET A 1 436 ? -10.854 -7.952 27.561 1.00 90.69 436 MET A CA 1
ATOM 3431 C C . MET A 1 436 ? -11.681 -7.478 28.758 1.00 90.69 436 MET A C 1
ATOM 3433 O O . MET A 1 436 ? -11.135 -6.887 29.682 1.00 90.69 436 MET A O 1
ATOM 3437 N N . TYR A 1 437 ? -12.991 -7.727 28.740 1.00 87.81 437 TYR A N 1
ATOM 3438 C CA . TYR A 1 437 ? -13.887 -7.351 29.829 1.00 87.81 437 TYR A CA 1
ATOM 3439 C C . TYR A 1 437 ? -13.828 -8.393 30.946 1.00 87.81 437 TYR A C 1
ATOM 3441 O O . TYR A 1 437 ? -14.123 -9.568 30.717 1.00 87.81 437 TYR A O 1
ATOM 3449 N N . GLN A 1 438 ? -13.453 -7.963 32.151 1.00 81.31 438 GLN A N 1
ATOM 3450 C CA . GLN A 1 438 ? -13.419 -8.813 33.337 1.00 81.31 438 GLN A CA 1
ATOM 3451 C C . GLN A 1 438 ? -13.988 -8.061 34.535 1.00 81.31 438 GLN A C 1
ATOM 3453 O O . GLN A 1 438 ? -13.302 -7.213 35.101 1.00 81.31 438 GLN A O 1
ATOM 3458 N N . PRO A 1 439 ? -15.222 -8.365 34.956 1.00 69.19 439 PRO A N 1
ATOM 3459 C CA . PRO A 1 439 ? -15.761 -7.779 36.167 1.00 69.19 439 PRO A CA 1
ATOM 3460 C C . PRO A 1 439 ? -15.032 -8.376 37.391 1.00 69.19 439 PRO A C 1
ATOM 3462 O O . PRO A 1 439 ? -15.418 -9.428 37.891 1.00 69.19 439 PRO A O 1
ATOM 3465 N N . SER A 1 440 ? -13.953 -7.738 37.863 1.00 61.69 440 SER A N 1
ATOM 3466 C CA . SER A 1 440 ? -13.299 -8.023 39.153 1.00 61.69 440 SER A CA 1
ATOM 3467 C C . SER A 1 440 ? -13.650 -6.977 40.229 1.00 61.69 440 SER A C 1
ATOM 3469 O O . SER A 1 440 ? -13.821 -5.797 39.945 1.00 61.69 440 SER A O 1
ATOM 3471 N N . ASN A 1 441 ? -13.753 -7.396 41.494 1.00 56.44 441 ASN A N 1
ATOM 3472 C CA . ASN A 1 441 ? -14.504 -6.712 42.566 1.00 56.44 441 ASN A CA 1
ATOM 3473 C C . ASN A 1 441 ? -14.216 -5.218 42.874 1.00 56.44 441 ASN A C 1
ATOM 3475 O O . ASN A 1 441 ? -15.062 -4.616 43.527 1.00 56.44 441 ASN A O 1
ATOM 3479 N N . ASN A 1 442 ? -13.107 -4.602 42.438 1.00 62.19 442 ASN A N 1
ATOM 3480 C CA . ASN A 1 442 ? -12.796 -3.193 42.764 1.00 62.19 442 ASN A CA 1
ATOM 3481 C C . ASN A 1 442 ? -12.837 -2.228 41.561 1.00 62.19 442 ASN A C 1
ATOM 3483 O O . ASN A 1 442 ? -13.308 -1.107 41.716 1.00 62.19 442 ASN A O 1
ATOM 3487 N N . GLU A 1 443 ? -12.420 -2.653 40.363 1.00 63.19 443 GLU A N 1
ATOM 3488 C CA . GLU A 1 443 ? -12.464 -1.843 39.123 1.00 63.19 443 GLU A CA 1
ATOM 3489 C C . GLU A 1 443 ? -13.577 -2.293 38.154 1.00 63.19 443 GLU A C 1
ATOM 3491 O O . GLU A 1 443 ? -13.867 -1.617 37.162 1.00 63.19 443 GLU A O 1
ATOM 3496 N N . ALA A 1 444 ? -14.278 -3.395 38.467 1.00 61.84 444 ALA A N 1
ATOM 3497 C CA . ALA A 1 444 ? -15.479 -3.831 37.749 1.00 61.84 444 ALA A CA 1
ATOM 3498 C C . ALA A 1 444 ? -16.531 -2.740 37.665 1.00 61.84 444 ALA A C 1
ATOM 3500 O O . ALA A 1 444 ? -17.264 -2.718 36.683 1.00 61.84 444 ALA A O 1
ATOM 3501 N N . ALA A 1 445 ? -16.628 -1.870 38.674 1.00 76.25 445 ALA A N 1
ATOM 3502 C CA . ALA A 1 445 ? -17.628 -0.816 38.698 1.00 76.25 445 ALA A CA 1
ATOM 3503 C C . ALA A 1 445 ? -17.492 0.090 37.467 1.00 76.25 445 ALA A C 1
ATOM 3505 O O . ALA A 1 445 ? -18.474 0.291 36.762 1.00 76.25 445 ALA A O 1
ATOM 3506 N N . ASP A 1 446 ? -16.282 0.537 37.127 1.00 84.62 446 ASP A N 1
ATOM 3507 C CA . ASP A 1 446 ? -16.074 1.468 36.015 1.00 84.62 446 ASP A CA 1
ATOM 3508 C C . ASP A 1 446 ? -16.261 0.802 34.651 1.00 84.62 446 ASP A C 1
ATOM 3510 O O . ASP A 1 446 ? -16.898 1.374 33.760 1.00 84.62 446 ASP A O 1
ATOM 3514 N N . GLN A 1 447 ? -15.748 -0.422 34.476 1.00 86.81 447 GLN A N 1
ATOM 3515 C CA . GLN A 1 447 ? -15.955 -1.171 33.234 1.00 86.81 447 GLN A CA 1
ATOM 3516 C C . GLN A 1 447 ? -17.434 -1.531 33.051 1.00 86.81 447 GLN A C 1
ATOM 3518 O O . GLN A 1 447 ? -17.977 -1.366 31.962 1.00 86.81 447 GLN A O 1
ATOM 3523 N N . TYR A 1 448 ? -18.103 -1.991 34.112 1.00 87.06 448 TYR A N 1
ATOM 3524 C CA . TYR A 1 448 ? -19.528 -2.314 34.101 1.00 87.06 448 TYR A CA 1
ATOM 3525 C C . TYR A 1 448 ? -20.380 -1.081 33.816 1.00 87.06 448 TYR A C 1
ATOM 3527 O O . TYR A 1 448 ? -21.220 -1.131 32.924 1.00 87.06 448 TYR A O 1
ATOM 3535 N N . VAL A 1 449 ? -20.138 0.036 34.509 1.00 90.00 449 VAL A N 1
ATOM 3536 C CA . VAL A 1 449 ? -20.845 1.303 34.275 1.00 90.00 449 VAL A CA 1
ATOM 3537 C C . VAL A 1 449 ? -20.646 1.745 32.830 1.00 90.00 449 VAL A C 1
ATOM 3539 O O . VAL A 1 449 ? -21.624 2.044 32.147 1.00 90.00 449 VAL A O 1
ATOM 3542 N N . PHE A 1 450 ? -19.411 1.705 32.317 1.00 90.88 450 PHE A N 1
ATOM 3543 C CA . PHE A 1 450 ? -19.143 2.049 30.923 1.00 90.88 450 PHE A CA 1
ATOM 3544 C C . PHE A 1 450 ? -19.915 1.160 29.943 1.00 90.88 450 PHE A C 1
ATOM 3546 O O . PHE A 1 450 ? -20.538 1.682 29.015 1.00 90.88 450 PHE A O 1
ATOM 3553 N N . MET A 1 451 ? -19.898 -0.161 30.140 1.00 91.31 451 MET A N 1
ATOM 3554 C CA . MET A 1 451 ? -20.620 -1.103 29.283 1.00 91.31 451 MET A CA 1
ATOM 3555 C C . MET A 1 451 ? -22.135 -0.900 29.389 1.00 91.31 451 MET A C 1
ATOM 3557 O O . MET A 1 451 ? -22.795 -0.807 28.360 1.00 91.31 451 MET A O 1
ATOM 3561 N N . SER A 1 452 ? -22.680 -0.732 30.595 1.00 89.69 452 SER A N 1
ATOM 3562 C CA . SER A 1 452 ? -24.107 -0.478 30.835 1.00 89.69 452 SER A CA 1
ATOM 3563 C C . SER A 1 452 ? -24.577 0.787 30.119 1.00 89.69 452 SER A C 1
ATOM 3565 O O . SER A 1 452 ? -25.491 0.732 29.300 1.00 89.69 452 SER A O 1
ATOM 3567 N N . THR A 1 453 ? -23.892 1.917 30.321 1.00 90.00 453 THR A N 1
ATOM 3568 C CA . THR A 1 453 ? -24.219 3.182 29.640 1.00 90.00 453 THR A CA 1
ATOM 3569 C C . THR A 1 453 ? -24.065 3.072 28.120 1.00 90.00 453 THR A C 1
ATOM 3571 O O . THR A 1 453 ? -24.787 3.714 27.350 1.00 90.00 453 THR A O 1
ATOM 3574 N N . SER A 1 454 ? -23.109 2.269 27.658 1.00 88.44 454 SER A N 1
ATOM 3575 C CA . SER A 1 454 ? -22.889 2.004 26.237 1.00 88.44 454 SER A CA 1
ATOM 3576 C C . SER A 1 454 ? -24.031 1.194 25.621 1.00 88.44 454 SER A C 1
ATOM 3578 O O . SER A 1 454 ? -24.525 1.578 24.559 1.00 88.44 454 SER A O 1
ATOM 3580 N N . PHE A 1 455 ? -24.504 0.153 26.310 1.00 86.94 455 PHE A N 1
ATOM 3581 C CA . PHE A 1 455 ? -25.670 -0.636 25.913 1.00 86.94 455 PHE A CA 1
ATOM 3582 C C . PHE A 1 455 ? -26.953 0.192 25.917 1.00 86.94 455 PHE A C 1
ATOM 3584 O O . PHE A 1 455 ? -27.697 0.141 24.944 1.00 86.94 455 PHE A O 1
ATOM 3591 N N . GLU A 1 456 ? -27.185 1.011 26.943 1.00 88.00 456 GLU A N 1
ATOM 3592 C CA . GLU A 1 456 ? -28.339 1.920 26.999 1.00 88.00 456 GLU A CA 1
ATOM 3593 C C . GLU A 1 456 ? -28.358 2.897 25.817 1.00 88.00 456 GLU A C 1
ATOM 3595 O O . GLU A 1 456 ? -29.409 3.150 25.228 1.00 88.00 456 GLU A O 1
ATOM 3600 N N . SER A 1 457 ? -27.187 3.408 25.422 1.00 84.69 457 SER A N 1
ATOM 3601 C CA . SER A 1 457 ? -27.067 4.321 24.278 1.00 84.69 457 SER A CA 1
ATOM 3602 C C . SER A 1 457 ? -27.425 3.633 22.956 1.00 84.69 457 SER A C 1
ATOM 3604 O O . SER A 1 457 ? -28.163 4.200 22.151 1.00 84.69 457 SER A O 1
ATOM 3606 N N . ILE A 1 458 ? -26.942 2.401 22.742 1.00 84.44 458 ILE A N 1
ATOM 3607 C CA . ILE A 1 458 ? -27.302 1.591 21.567 1.00 84.44 458 ILE A CA 1
ATOM 3608 C C . ILE A 1 458 ? -28.795 1.252 21.597 1.00 84.44 458 ILE A C 1
ATOM 3610 O O . ILE A 1 458 ? -29.486 1.433 20.599 1.00 84.44 458 ILE A O 1
ATOM 3614 N N . TYR A 1 459 ? -29.311 0.799 22.740 1.00 83.94 459 TYR A N 1
ATOM 3615 C CA . TYR A 1 459 ? -30.707 0.400 22.896 1.00 83.94 459 TYR A CA 1
ATOM 3616 C C . TYR A 1 459 ? -31.670 1.563 22.633 1.00 83.94 459 TYR A C 1
ATOM 3618 O O . TYR A 1 459 ? -32.665 1.395 21.930 1.00 83.94 459 TYR A O 1
ATOM 3626 N N . SER A 1 460 ? -31.354 2.758 23.136 1.00 84.88 460 SER A N 1
ATOM 3627 C CA . SER A 1 460 ? -32.115 3.980 22.856 1.00 84.88 460 SER A CA 1
ATOM 3628 C C . SER A 1 460 ? -32.140 4.303 21.354 1.00 84.88 460 SER A C 1
ATOM 3630 O O . SER A 1 460 ? -33.203 4.583 20.788 1.00 84.88 460 SER A O 1
ATOM 3632 N N . CYS A 1 461 ? -30.993 4.170 20.677 1.00 79.94 461 CYS A N 1
ATOM 3633 C CA . CYS A 1 461 ? -30.881 4.354 19.229 1.00 79.94 461 CYS A CA 1
ATOM 3634 C C . CYS A 1 461 ? -31.732 3.328 18.456 1.00 79.94 461 CYS A C 1
ATOM 3636 O O . CYS A 1 461 ? -32.527 3.711 17.597 1.00 79.94 461 CYS A O 1
ATOM 3638 N N . LEU A 1 462 ? -31.642 2.041 18.814 1.00 79.06 462 LEU A N 1
ATOM 3639 C CA . LEU A 1 462 ? -32.416 0.956 18.198 1.00 79.06 462 LEU A CA 1
ATOM 3640 C C . LEU A 1 462 ? -33.922 1.107 18.423 1.00 79.06 462 LEU A C 1
ATOM 3642 O O . LEU A 1 462 ? -34.695 0.961 17.482 1.00 79.06 462 LEU A O 1
ATOM 3646 N N . THR A 1 463 ? -34.346 1.441 19.642 1.00 82.38 463 THR A N 1
ATOM 3647 C CA . THR A 1 463 ? -35.765 1.649 19.977 1.00 82.38 463 THR A CA 1
ATOM 3648 C C . THR A 1 463 ? -36.348 2.790 19.148 1.00 82.38 463 THR A C 1
ATOM 3650 O O . THR A 1 463 ? -37.451 2.690 18.604 1.00 82.38 463 THR A O 1
ATOM 3653 N N . THR A 1 464 ? -35.578 3.866 18.990 1.00 76.69 464 THR A N 1
ATOM 3654 C CA . THR A 1 464 ? -35.971 5.003 18.160 1.00 76.69 464 THR A CA 1
ATOM 3655 C C . THR A 1 464 ? -36.027 4.608 16.679 1.00 76.69 464 THR A C 1
ATOM 3657 O O . THR A 1 464 ? -37.025 4.884 16.018 1.00 76.69 464 THR A O 1
ATOM 3660 N N . ALA A 1 465 ? -35.030 3.881 16.163 1.00 72.50 465 ALA A N 1
ATOM 3661 C CA . ALA A 1 465 ? -35.023 3.377 14.787 1.00 72.50 465 ALA A CA 1
ATOM 3662 C C . ALA A 1 465 ? -36.189 2.410 14.495 1.00 72.50 465 ALA A C 1
ATOM 3664 O O . ALA A 1 465 ? -36.835 2.514 13.453 1.00 72.50 465 ALA A O 1
ATOM 3665 N N . GLN A 1 466 ? -36.517 1.510 15.425 1.00 77.88 466 GLN A N 1
ATOM 3666 C CA . GLN A 1 466 ? -37.650 0.589 15.304 1.00 77.88 466 GLN A CA 1
ATOM 3667 C C . GLN A 1 466 ? -38.983 1.341 15.295 1.00 77.88 466 GLN A C 1
ATOM 3669 O O . GLN A 1 466 ? -39.849 1.060 14.465 1.00 77.88 466 GLN A O 1
ATOM 3674 N N . THR A 1 467 ? -39.131 2.338 16.171 1.00 75.00 467 THR A N 1
ATOM 3675 C CA . THR A 1 467 ? -40.303 3.222 16.177 1.00 75.00 467 THR A CA 1
ATOM 3676 C C . THR A 1 467 ? -40.454 3.923 14.825 1.00 75.00 467 THR A C 1
ATOM 3678 O O . THR A 1 467 ? -41.551 3.969 14.272 1.00 75.00 467 THR A O 1
ATOM 3681 N N . LEU A 1 468 ? -39.351 4.399 14.241 1.00 64.88 468 LEU A N 1
ATOM 3682 C CA . LEU A 1 468 ? -39.341 5.031 12.920 1.00 64.88 468 LEU A CA 1
ATOM 3683 C C . LEU A 1 468 ? -39.700 4.061 11.783 1.00 64.88 468 LEU A C 1
ATOM 3685 O O . LEU A 1 468 ? -40.444 4.437 10.878 1.00 64.88 468 LEU A O 1
ATOM 3689 N N . ASN A 1 469 ? -39.223 2.815 11.827 1.00 70.56 469 ASN A N 1
ATOM 3690 C CA . ASN A 1 469 ? -39.548 1.815 10.809 1.00 70.56 469 ASN A CA 1
ATOM 3691 C C . ASN A 1 469 ? -41.038 1.435 10.833 1.00 70.56 469 ASN A C 1
ATOM 3693 O O . ASN A 1 469 ? -41.683 1.356 9.789 1.00 70.56 469 ASN A O 1
ATOM 3697 N N . ASN A 1 470 ? -41.612 1.292 12.031 1.00 76.88 470 ASN A N 1
ATOM 3698 C CA . ASN A 1 470 ? -43.042 1.035 12.196 1.00 76.88 470 ASN A CA 1
ATOM 3699 C C . ASN A 1 470 ? -43.893 2.186 11.625 1.00 76.88 470 ASN A C 1
ATOM 3701 O O . ASN A 1 470 ? -44.890 1.932 10.953 1.00 76.88 470 ASN A O 1
ATOM 3705 N N . TRP A 1 471 ? -43.467 3.442 11.814 1.00 60.16 471 TRP A N 1
ATOM 3706 C CA . TRP A 1 471 ? -44.096 4.615 11.186 1.00 60.16 471 TRP A CA 1
ATOM 3707 C C . TRP A 1 471 ? -44.050 4.572 9.653 1.00 60.16 471 TRP A C 1
ATOM 3709 O O . TRP A 1 471 ? -45.008 4.977 8.999 1.00 60.16 471 TRP A O 1
ATOM 3719 N N . ARG A 1 472 ? -42.948 4.087 9.070 1.00 60.72 472 ARG A N 1
ATOM 3720 C CA . ARG A 1 472 ? -42.792 3.970 7.615 1.00 60.72 472 ARG A CA 1
ATOM 3721 C C . ARG A 1 472 ? -43.736 2.925 7.023 1.00 60.72 472 ARG A C 1
ATOM 3723 O O . ARG A 1 472 ? -44.362 3.216 6.011 1.00 60.72 472 ARG A O 1
ATOM 3730 N N . SER A 1 473 ? -43.867 1.760 7.664 1.00 71.38 473 SER A N 1
ATOM 3731 C CA . SER A 1 473 ? -44.849 0.742 7.257 1.00 71.38 473 SER A CA 1
ATOM 3732 C C . SER A 1 473 ? -46.261 1.331 7.237 1.00 71.38 473 SER A C 1
ATOM 3734 O O . SER A 1 473 ? -46.981 1.169 6.263 1.00 71.38 473 SER A O 1
ATOM 3736 N N . TRP A 1 474 ? -46.608 2.117 8.262 1.00 54.38 474 TRP A N 1
ATOM 3737 C CA . TRP A 1 474 ? -47.924 2.747 8.388 1.00 54.38 474 TRP A CA 1
ATOM 3738 C C . TRP A 1 474 ? -48.245 3.775 7.289 1.00 54.38 474 TRP A C 1
ATOM 3740 O O . TRP A 1 474 ? -49.401 3.900 6.909 1.00 54.38 474 TRP A O 1
ATOM 3750 N N . MET A 1 475 ? -47.252 4.513 6.777 1.00 40.47 475 MET A N 1
ATOM 3751 C CA . MET A 1 475 ? -47.457 5.491 5.693 1.00 40.47 475 MET A CA 1
ATOM 3752 C C . MET A 1 475 ? -47.465 4.880 4.287 1.00 40.47 475 MET A C 1
ATOM 3754 O O . MET A 1 475 ? -47.895 5.551 3.362 1.00 40.47 475 MET A O 1
ATOM 3758 N N . ILE A 1 476 ? -46.948 3.661 4.105 1.00 65.00 476 ILE A N 1
ATOM 3759 C CA . ILE A 1 476 ? -47.009 2.946 2.815 1.00 65.00 476 ILE A CA 1
ATOM 3760 C C . ILE A 1 476 ? -48.375 2.265 2.640 1.00 65.00 476 ILE A C 1
ATOM 3762 O O . ILE A 1 476 ? -48.839 2.098 1.515 1.00 65.00 476 ILE A O 1
ATOM 3766 N N . ASP A 1 477 ? -49.018 1.904 3.751 1.00 54.84 477 ASP A N 1
ATOM 3767 C CA . ASP A 1 477 ? -50.358 1.310 3.774 1.00 54.84 477 ASP A CA 1
ATOM 3768 C C . ASP A 1 477 ? -51.495 2.357 3.664 1.00 54.84 477 ASP A C 1
ATOM 3770 O O . ASP A 1 477 ? -52.671 1.984 3.629 1.00 54.84 477 ASP A O 1
ATOM 3774 N N . PHE A 1 478 ? -51.151 3.651 3.606 1.00 40.84 478 PHE A N 1
ATOM 3775 C CA . PHE A 1 478 ? -52.046 4.795 3.380 1.00 40.84 478 PHE A CA 1
ATOM 3776 C C . PHE A 1 478 ? -51.843 5.367 1.977 1.00 40.84 478 PHE A C 1
ATOM 3778 O O . PHE A 1 478 ? -52.865 5.730 1.347 1.00 40.84 478 PHE A O 1
#

Radius of gyration: 28.98 Å; Cα contacts (8 Å, |Δi|>4): 402; chains: 1; bounding box: 100×70×82 Å